Protein AF-A0A9P6QD82-F1 (afdb_monomer_lite)

pLDDT: mean 71.1, std 28.46, range [23.17, 98.81]

Foldseek 3Di:
DDDDDDDDDDDDDDDDDDDDDDDDDDDDDDDDDDDDDDDDDDDDDDDDDDDDDDDDDDDDDDDDDDDDDDPVPDDDDDDAPPVPDPPPVPVAFWQWKKKKKFFLDLWQVVFLVQAWFDPLVCVVPVVVPPPPPPVPQSDTALRNQDVVLVQVLCVQQPKDFQDWDDDNAWIKTQIPFFTKIDGRGMIMDMGTGQTPVLSSVLSVCLRNCRGRVRLFTQKMKIKIKDIPCLVSHGPPSNDPVSVVVSVVQFFPQKDKDWADDPVDIIMIMIMHFGDPGGTDPNSSVVSVVVVVVSVVVSVVVVVVVVVVVVVVVVVVVVVVVVVVPDDDDDDDDDDDDDDDDDDDDDDDDDDDDDDDDDDDDDDDDDDDDDPDDPPCLVLIFSKWKKKKKKFWQWDLVLLVLFFADPPDDWFQRSQVSSCVVLVVCLQQVQWDKGKTRDPRGWIKIKTDDRNKIKIKTFDSDNVTGIIMIMIRPDADLDDPDPPPPPPCPPDDDDDDDDDDDDDDDDDDDDDDDDDDDDPPDDDDPPPDPPRPRHHRALLSSCQSVCVSGVGQKIKMKMKIFQAGSVRDGDDPVVVVVSQVSNQPSLDDHPQWDWPDWDWDDDNGMIMIMIIIGGPDPD

InterPro domains:
  IPR016067 S-adenosylmethionine decarboxylase, core [SSF56276] (93-279)
  IPR016067 S-adenosylmethionine decarboxylase, core [SSF56276] (372-476)
  IPR018166 S-adenosylmethionine decarboxylase, conserved site [PS01336] (172-182)
  IPR048283 S-adenosylmethionine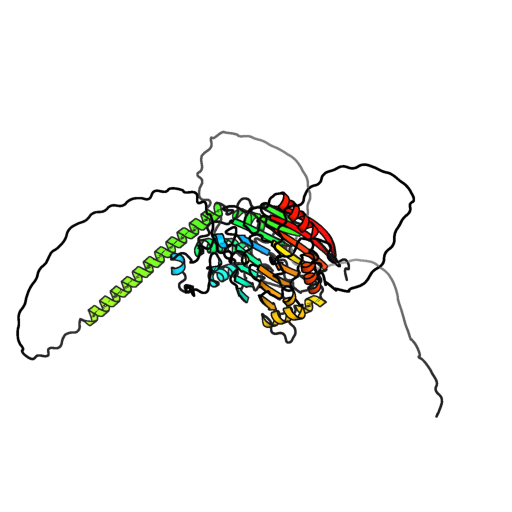 decarboxylase-like [PF01536] (92-281)
  IPR048283 S-adenosylmethionine decarboxylase-like [PF01536] (378-475)
  IPR048283 S-adenosylmethionine decarboxylase-like [PF01536] (536-613)
  IPR048283 S-adenosylmethionine decarboxylase-like [PTHR11570] (91-614)

Organism: NCBI:txid1343610

Sequence (618 aa):
MTVPISAAPPASVAASVASDLKTNHLHSVNNTTTTTTTTTTTTNAENNNINNNNNNNIAHAEPHHLPLHNNEAGFKNDAFLDTSNDSQEAGSFEGPEKLLEIWFGPAPYALQSIRTAPEAVQQSYPDSVPFEADEATDRYGLRIVPKTVWDTMLDIVKCKVLNQIQNDCMDAYLLSESSFFVYPHKLILKTCGTTTLLMALPKILEIAQKFCGLEKVWRVFYSRKTFMFPDRQLHVHRSWKDEVEFLDRHFEHGAAYTVGKVNGDHWCLYLTAPQDDCLSHITSRRNSMDLEDAKAAAAALAQAQAAAASAAEAEAIARAAHHHRQPLSIQTDRRGSVTHYDDSPVDSPSDSSTSSPSVASSSSSFSMSSTASSSASYLFPSHDQTVEILMTNLNPEAMKRFYQQPDDVPGTVGGVRVDQDTGLANLFPQAQLDSYLFTPCGYSANALQDGHYFTIHVTPEPVCSYASFETNIPVCVGKKRRTSSSSSSSSRRGSGRSTPQPQQSGNISTCEEGEMLTDDDNKKEEVEGVYGGGPETLTELISRVVEIFQPGTMSVTLFSSHMNEDGSLETERQAERRQRQMVKAMGRVKGFTRTDRILYEFEGCDLVFGHFEATNKA

Structure (mmCIF, N/CA/C/O backbone):
data_AF-A0A9P6QD82-F1
#
_entry.id   AF-A0A9P6QD82-F1
#
loop_
_atom_site.group_PDB
_atom_site.id
_atom_site.type_symbol
_atom_site.label_atom_id
_atom_site.label_alt_id
_atom_site.label_comp_id
_atom_site.label_asym_id
_atom_site.label_entity_id
_atom_site.label_seq_id
_atom_site.pdbx_PDB_ins_code
_atom_site.Cartn_x
_atom_site.Cartn_y
_atom_site.Cartn_z
_atom_site.occupancy
_atom_site.B_iso_or_equiv
_atom_site.auth_seq_id
_atom_site.auth_comp_id
_atom_site.auth_asym_id
_atom_site.auth_atom_id
_atom_site.pdbx_PDB_model_num
ATOM 1 N N . MET A 1 1 ? -59.179 -24.808 53.114 1.00 33.56 1 MET A N 1
ATOM 2 C CA . MET A 1 1 ? -58.782 -25.164 54.496 1.00 33.56 1 MET A CA 1
ATOM 3 C C . MET A 1 1 ? -57.779 -24.120 54.989 1.00 33.56 1 MET A C 1
ATOM 5 O O . MET A 1 1 ? -57.093 -23.564 54.147 1.00 33.56 1 MET A O 1
ATOM 9 N N . THR A 1 2 ? -57.755 -23.836 56.297 1.00 33.97 2 THR A N 1
ATOM 10 C CA . THR A 1 2 ? -56.621 -23.270 57.082 1.00 33.97 2 THR A CA 1
ATOM 11 C C . THR A 1 2 ? -55.667 -22.227 56.453 1.00 33.97 2 THR A C 1
ATOM 13 O O . THR A 1 2 ? -54.705 -22.585 55.788 1.00 33.97 2 THR A O 1
ATOM 16 N N . VAL A 1 3 ? -55.924 -20.949 56.777 1.00 32.00 3 VAL A N 1
ATOM 17 C CA . VAL A 1 3 ? -55.036 -19.939 57.430 1.00 32.00 3 VAL A CA 1
ATOM 18 C C . VAL A 1 3 ? -53.497 -19.959 57.166 1.00 32.00 3 VAL A C 1
ATOM 20 O O . VAL A 1 3 ? -52.868 -20.989 57.390 1.00 32.00 3 VAL A O 1
ATOM 23 N N . PRO A 1 4 ? -52.862 -18.804 56.830 1.00 57.94 4 PRO A N 1
ATOM 24 C CA . PRO A 1 4 ? -51.399 -18.623 56.687 1.00 57.94 4 PRO A CA 1
ATOM 25 C C . PRO A 1 4 ? -50.710 -18.030 57.945 1.00 57.94 4 PRO A C 1
ATOM 27 O O . PRO A 1 4 ? -51.409 -17.589 58.854 1.00 57.94 4 PRO A O 1
ATOM 30 N N . ILE A 1 5 ? -49.364 -17.908 57.961 1.00 33.31 5 ILE A N 1
ATOM 31 C CA . ILE A 1 5 ? -48.597 -16.909 58.760 1.00 33.31 5 ILE A CA 1
ATOM 32 C C . ILE A 1 5 ? -47.120 -16.777 58.295 1.00 33.31 5 ILE A C 1
ATOM 34 O O . ILE A 1 5 ? -46.641 -17.596 57.515 1.00 33.31 5 ILE A O 1
ATOM 38 N N . SER A 1 6 ? -46.429 -15.713 58.734 1.00 31.92 6 SER A N 1
ATOM 39 C CA . SER A 1 6 ? -45.061 -15.285 58.356 1.00 31.92 6 SER A CA 1
ATOM 40 C C . SER A 1 6 ? -44.029 -15.464 59.488 1.00 31.92 6 SER A C 1
ATOM 42 O O . SER A 1 6 ? -44.420 -15.411 60.653 1.00 31.92 6 SER A O 1
ATOM 44 N N . ALA A 1 7 ? -42.727 -15.575 59.163 1.00 30.59 7 ALA A N 1
ATOM 45 C CA . ALA A 1 7 ? -41.597 -15.204 60.038 1.00 30.59 7 ALA A CA 1
ATOM 46 C C . ALA A 1 7 ? -40.255 -15.087 59.267 1.00 30.59 7 ALA A C 1
ATOM 48 O O . ALA A 1 7 ? -40.121 -15.609 58.162 1.00 30.59 7 ALA A O 1
ATOM 49 N N . ALA A 1 8 ? -39.264 -14.414 59.871 1.00 32.06 8 ALA A N 1
ATOM 50 C CA . ALA A 1 8 ? -37.919 -14.143 59.329 1.00 32.06 8 ALA A CA 1
ATOM 51 C C . ALA A 1 8 ? -36.808 -14.508 60.384 1.00 32.06 8 ALA A C 1
ATOM 53 O O . ALA A 1 8 ? -37.127 -15.264 61.303 1.00 32.06 8 ALA A O 1
ATOM 54 N N . PRO A 1 9 ? -35.516 -14.104 60.270 1.00 50.91 9 PRO A N 1
ATOM 55 C CA . PRO A 1 9 ? -34.374 -14.922 60.729 1.00 50.91 9 PRO A CA 1
ATOM 56 C C . PRO A 1 9 ? -33.797 -14.598 62.132 1.00 50.91 9 PRO A C 1
ATOM 58 O O . PRO A 1 9 ? -34.142 -13.578 62.727 1.00 50.91 9 PRO A O 1
ATOM 61 N N . PRO A 1 10 ? -32.833 -15.411 62.625 1.00 47.47 10 PRO A N 1
ATOM 62 C CA . PRO A 1 10 ? -31.892 -15.064 63.698 1.00 47.47 10 PRO A CA 1
ATOM 63 C C . PRO A 1 10 ? -30.536 -14.536 63.163 1.00 47.47 10 PRO A C 1
ATOM 65 O O . PRO A 1 10 ? -30.268 -14.596 61.963 1.00 47.47 10 PRO A O 1
ATOM 68 N N . ALA A 1 11 ? -29.663 -14.038 64.051 1.00 32.44 11 ALA A N 1
ATOM 69 C CA . ALA A 1 11 ? -28.438 -13.312 63.686 1.00 32.44 11 ALA A CA 1
ATOM 70 C C . ALA A 1 11 ? -27.168 -13.725 64.467 1.00 32.44 11 ALA A C 1
ATOM 72 O O . ALA A 1 11 ? -27.248 -14.239 65.577 1.00 32.44 11 ALA A O 1
ATOM 73 N N . SER A 1 12 ? -26.013 -13.423 63.854 1.00 32.50 12 SER A N 1
ATOM 74 C CA . SER A 1 12 ? -24.713 -13.009 64.430 1.00 32.50 12 SER A CA 1
ATOM 75 C C . SER A 1 12 ? -24.200 -13.569 65.772 1.00 32.50 12 SER A C 1
ATOM 77 O O . SER A 1 12 ? -24.789 -13.340 66.826 1.00 32.50 12 SER A O 1
ATOM 79 N N . VAL A 1 13 ? -22.942 -14.026 65.760 1.00 32.25 13 VAL A N 1
ATOM 80 C CA . VAL A 1 13 ? -21.993 -13.868 66.882 1.00 32.25 13 VAL A CA 1
ATOM 81 C C . VAL A 1 13 ? -20.676 -13.320 66.319 1.00 32.25 13 VAL A C 1
ATOM 83 O O . VAL A 1 13 ? -20.289 -13.679 65.209 1.00 32.25 13 VAL A O 1
ATOM 86 N N . ALA A 1 14 ? -19.994 -12.452 67.068 1.00 30.98 14 ALA A N 1
ATOM 87 C CA . ALA A 1 14 ? -18.687 -11.896 66.720 1.00 30.98 14 ALA A CA 1
ATOM 88 C C . ALA A 1 14 ? -17.750 -11.920 67.937 1.00 30.98 14 ALA A C 1
ATOM 90 O O . ALA A 1 14 ? -18.213 -11.845 69.075 1.00 30.98 14 ALA A O 1
ATOM 91 N N . ALA A 1 15 ? -16.439 -11.979 67.698 1.00 29.50 15 ALA A N 1
ATOM 92 C CA . ALA A 1 15 ? -15.416 -11.752 68.714 1.00 29.50 15 ALA A CA 1
ATOM 93 C C . ALA A 1 15 ? -14.163 -11.143 68.069 1.00 29.50 15 ALA A C 1
ATOM 95 O O . ALA A 1 15 ? -13.711 -11.599 67.021 1.00 29.50 15 ALA A O 1
ATOM 96 N N . SER A 1 16 ? -13.603 -10.120 68.710 1.00 30.06 16 SER A N 1
ATOM 97 C CA . SER A 1 16 ? -12.406 -9.398 68.275 1.00 30.06 16 SER A CA 1
ATOM 98 C C . SER A 1 16 ? -11.422 -9.270 69.430 1.00 30.06 16 SER A C 1
ATOM 100 O O . SER A 1 16 ? -11.849 -8.970 70.545 1.00 30.06 16 SER A O 1
ATOM 102 N N . VAL A 1 17 ? -10.121 -9.356 69.156 1.00 30.59 17 VAL A N 1
ATOM 103 C CA . VAL A 1 17 ? -9.085 -8.763 70.013 1.00 30.59 17 VAL A CA 1
ATOM 104 C C . VAL A 1 17 ? -8.034 -8.117 69.114 1.00 30.59 17 VAL A C 1
ATOM 106 O O . VAL A 1 17 ? -7.640 -8.700 68.108 1.00 30.59 17 VAL A O 1
ATOM 109 N N . ALA A 1 18 ? -7.587 -6.922 69.489 1.00 31.19 18 ALA A N 1
ATOM 110 C CA . ALA A 1 18 ? -6.432 -6.242 68.917 1.00 31.19 18 ALA A CA 1
ATOM 111 C C . ALA A 1 18 ? -5.469 -5.867 70.053 1.00 31.19 18 ALA A C 1
ATOM 113 O O . ALA A 1 18 ? -5.908 -5.632 71.181 1.00 31.19 18 ALA A O 1
ATOM 114 N N . SER A 1 19 ? -4.172 -5.795 69.764 1.00 30.47 19 SER A N 1
ATOM 115 C CA . SER A 1 19 ? -3.160 -5.268 70.685 1.00 30.47 19 SER A CA 1
ATOM 116 C C . SER A 1 19 ? -1.952 -4.745 69.913 1.00 30.47 19 SER A C 1
ATOM 118 O O . SER A 1 19 ? -1.641 -5.245 68.834 1.00 30.47 19 SER A O 1
ATOM 120 N N . ASP A 1 20 ? -1.288 -3.744 70.478 1.00 30.39 20 ASP A N 1
ATOM 121 C CA . ASP A 1 20 ? -0.541 -2.730 69.736 1.00 30.39 20 ASP A CA 1
ATOM 122 C C . ASP A 1 20 ? 0.950 -2.643 70.134 1.00 30.39 20 ASP A C 1
ATOM 124 O O . ASP A 1 20 ? 1.322 -3.023 71.242 1.00 30.39 20 ASP A O 1
ATOM 128 N N . LEU A 1 21 ? 1.741 -1.985 69.274 1.00 28.22 21 LEU A N 1
ATOM 129 C CA . LEU A 1 21 ? 2.961 -1.208 69.588 1.00 28.22 21 LEU A CA 1
ATOM 130 C C . LEU A 1 21 ? 4.299 -1.862 70.068 1.00 28.22 21 LEU A C 1
ATOM 132 O O . LEU A 1 21 ? 4.386 -2.564 71.067 1.00 28.22 21 LEU A O 1
ATOM 136 N N . LYS A 1 22 ? 5.382 -1.311 69.470 1.00 28.39 22 LYS A N 1
ATOM 137 C CA . LYS A 1 22 ? 6.638 -0.783 70.091 1.00 28.39 22 LYS A CA 1
ATOM 138 C C . LYS A 1 22 ? 7.964 -1.592 70.195 1.00 28.39 22 LYS A C 1
ATOM 140 O O . LYS A 1 22 ? 8.290 -2.181 71.213 1.00 28.39 22 LYS A O 1
ATOM 145 N N . THR A 1 23 ? 8.831 -1.312 69.205 1.00 28.25 23 THR A N 1
ATOM 146 C CA . THR A 1 23 ? 10.183 -0.677 69.312 1.00 28.25 23 THR A CA 1
ATOM 147 C C . THR A 1 23 ? 11.400 -1.325 70.018 1.00 28.25 23 THR A C 1
ATOM 149 O O . THR A 1 23 ? 11.414 -1.477 71.233 1.00 28.25 23 THR A O 1
ATOM 152 N N . ASN A 1 24 ? 12.506 -1.326 69.247 1.00 27.14 24 ASN A N 1
ATOM 153 C CA . ASN A 1 24 ? 13.905 -0.954 69.581 1.00 27.14 24 ASN A CA 1
ATOM 154 C C . ASN A 1 24 ? 14.939 -1.977 70.120 1.00 27.14 24 ASN A C 1
ATOM 156 O O . ASN A 1 24 ? 14.710 -2.660 71.107 1.00 27.14 24 ASN A O 1
ATOM 160 N N . HIS A 1 25 ? 16.160 -1.834 69.558 1.00 28.34 25 HIS A N 1
ATOM 161 C CA . HIS A 1 25 ? 17.499 -2.143 70.119 1.00 28.34 25 HIS A CA 1
ATOM 162 C C . HIS A 1 25 ? 17.896 -3.625 70.348 1.00 28.34 25 HIS A C 1
ATOM 164 O O . HIS A 1 25 ? 17.043 -4.464 70.589 1.00 28.34 25 HIS A O 1
ATOM 170 N N . LEU A 1 26 ? 19.183 -4.029 70.338 1.00 24.94 26 LEU A N 1
ATOM 171 C CA . LEU A 1 26 ? 20.446 -3.515 69.739 1.00 24.94 26 LEU A CA 1
ATOM 172 C C . LEU A 1 26 ? 21.540 -4.614 69.910 1.00 24.94 26 LEU A C 1
ATOM 174 O O . LEU A 1 26 ? 21.453 -5.367 70.872 1.00 24.94 26 LEU A O 1
ATOM 178 N N . HIS A 1 27 ? 22.606 -4.616 69.084 1.00 28.39 27 HIS A N 1
ATOM 179 C CA . HIS A 1 27 ? 23.893 -5.343 69.287 1.00 28.39 27 HIS A CA 1
ATOM 180 C C . HIS A 1 27 ? 23.855 -6.901 69.149 1.00 28.39 27 HIS A C 1
ATOM 182 O O . HIS A 1 27 ? 22.898 -7.532 69.564 1.00 28.39 27 HIS A O 1
ATOM 188 N N . SER A 1 28 ? 24.753 -7.579 68.398 1.00 25.89 28 SER A N 1
ATOM 189 C CA . SER A 1 28 ? 26.232 -7.799 68.513 1.00 25.89 28 SER A CA 1
ATOM 190 C C . SER A 1 28 ? 26.505 -9.218 69.095 1.00 25.89 28 SER A C 1
ATOM 192 O O . SER A 1 28 ? 25.750 -9.633 69.963 1.00 25.89 28 SER A O 1
ATOM 194 N N . VAL A 1 29 ? 27.498 -10.046 68.709 1.00 30.14 29 VAL A N 1
ATOM 195 C CA . VAL A 1 29 ? 28.689 -9.879 67.839 1.00 30.14 29 VAL A CA 1
ATOM 196 C C . VAL A 1 29 ? 29.232 -11.253 67.348 1.00 30.14 29 VAL A C 1
ATOM 198 O O . VAL A 1 29 ? 29.107 -12.213 68.099 1.00 30.14 29 VAL A O 1
ATOM 201 N N . ASN A 1 30 ? 29.928 -11.309 66.189 1.00 30.33 30 ASN A N 1
ATOM 202 C CA . ASN A 1 30 ? 30.887 -12.362 65.726 1.00 30.33 30 ASN A CA 1
ATOM 203 C C . ASN A 1 30 ? 30.375 -13.830 65.560 1.00 30.33 30 ASN A C 1
ATOM 205 O O . ASN A 1 30 ? 29.476 -14.261 66.263 1.00 30.33 30 ASN A O 1
ATOM 209 N N . ASN A 1 31 ? 30.909 -14.722 64.704 1.00 31.42 31 ASN A N 1
ATOM 210 C CA . ASN A 1 31 ? 31.941 -14.731 63.634 1.00 31.42 31 ASN A CA 1
ATOM 211 C C . ASN A 1 31 ? 31.787 -16.077 62.835 1.00 31.42 31 ASN A C 1
ATOM 213 O O . ASN A 1 31 ? 30.953 -16.885 63.231 1.00 31.42 31 ASN A O 1
ATOM 217 N N . THR A 1 32 ? 32.481 -16.460 61.744 1.00 28.59 32 THR A N 1
ATOM 218 C CA . THR A 1 32 ? 33.666 -15.965 60.989 1.00 28.59 32 THR A CA 1
ATOM 219 C C . THR A 1 32 ? 33.660 -16.536 59.543 1.00 28.59 32 THR A C 1
ATOM 221 O O . THR A 1 32 ? 32.964 -17.513 59.302 1.00 28.59 32 THR A O 1
ATOM 224 N N . THR A 1 33 ? 34.528 -16.017 58.655 1.00 29.61 33 THR A N 1
ATOM 225 C CA . THR A 1 33 ? 35.312 -16.746 57.609 1.00 29.61 33 THR A CA 1
ATOM 226 C C . THR A 1 33 ? 34.599 -17.702 56.623 1.00 29.61 33 THR A C 1
ATOM 228 O O . THR A 1 33 ? 34.226 -18.801 57.018 1.00 29.61 33 THR A O 1
ATOM 231 N N . THR A 1 34 ? 34.514 -17.481 55.299 1.00 29.31 34 THR A N 1
ATOM 232 C CA . THR A 1 34 ? 34.646 -16.285 54.412 1.00 29.31 34 THR A CA 1
ATOM 233 C C . THR A 1 34 ? 33.722 -16.572 53.187 1.00 29.31 34 THR A C 1
ATOM 235 O O . THR A 1 34 ? 32.590 -16.947 53.461 1.00 29.31 34 THR A O 1
ATOM 238 N N . THR A 1 35 ? 33.964 -16.548 51.857 1.00 27.00 35 THR A N 1
ATOM 239 C CA . THR A 1 35 ? 34.884 -16.003 50.801 1.00 27.00 35 THR A CA 1
ATOM 240 C C . THR A 1 35 ? 34.135 -16.266 49.470 1.00 27.00 35 THR A C 1
ATOM 242 O O . THR A 1 35 ? 33.493 -17.307 49.375 1.00 27.00 35 THR A O 1
ATOM 245 N N . THR A 1 36 ? 34.228 -15.529 48.356 1.00 25.45 36 THR A N 1
ATOM 246 C CA . THR A 1 36 ? 34.568 -14.122 48.045 1.00 25.45 36 THR A CA 1
ATOM 247 C C . THR A 1 36 ? 34.165 -13.931 46.564 1.00 25.45 36 THR A C 1
ATOM 249 O O . THR A 1 36 ? 34.544 -14.754 45.739 1.00 25.45 36 THR A O 1
ATOM 252 N N . THR A 1 37 ? 33.159 -13.122 46.206 1.00 25.41 37 THR A N 1
ATOM 253 C CA . THR A 1 37 ? 33.135 -11.647 46.000 1.00 25.41 37 THR A CA 1
ATOM 254 C C . THR A 1 37 ? 34.066 -11.122 44.887 1.00 25.41 37 THR A C 1
ATOM 256 O O . THR A 1 37 ? 35.224 -11.513 44.852 1.00 25.41 37 THR A O 1
ATOM 259 N N . THR A 1 38 ? 33.671 -10.187 44.004 1.00 24.97 38 THR A N 1
ATOM 260 C CA . THR A 1 38 ? 32.343 -9.577 43.711 1.00 24.97 38 THR A CA 1
ATOM 261 C C . THR A 1 38 ? 32.415 -8.683 42.449 1.00 24.97 38 THR A C 1
ATOM 263 O O . THR A 1 38 ? 33.496 -8.310 42.004 1.00 24.97 38 THR A O 1
ATOM 266 N N . THR A 1 39 ? 31.256 -8.332 41.889 1.00 23.17 39 THR A N 1
ATOM 267 C CA . THR A 1 39 ? 31.013 -7.410 40.759 1.00 23.17 39 THR A CA 1
ATOM 268 C C . THR A 1 39 ? 31.022 -5.906 41.165 1.00 23.17 39 THR A C 1
ATOM 270 O O . THR A 1 39 ? 31.245 -5.565 42.324 1.00 23.17 39 THR A O 1
ATOM 273 N N . THR A 1 40 ? 30.655 -5.027 40.215 1.00 24.47 40 THR A N 1
ATOM 274 C CA . THR A 1 40 ? 29.918 -3.732 40.356 1.00 24.47 40 THR A CA 1
ATOM 275 C C . THR A 1 40 ? 30.592 -2.413 40.829 1.00 24.47 40 THR A C 1
ATOM 277 O O . THR A 1 40 ? 30.724 -2.163 42.019 1.00 24.47 40 THR A O 1
ATOM 280 N N . THR A 1 41 ? 30.837 -1.524 39.844 1.00 23.52 41 THR A N 1
ATOM 281 C CA . THR A 1 41 ? 30.222 -0.171 39.620 1.00 23.52 41 THR A CA 1
ATOM 282 C C . THR A 1 41 ? 30.457 1.063 40.539 1.00 23.52 41 THR A C 1
ATOM 284 O O . THR A 1 41 ? 30.212 1.016 41.739 1.00 23.52 41 THR A O 1
ATOM 287 N N . THR A 1 42 ? 30.644 2.240 39.887 1.00 25.38 42 THR A N 1
ATOM 288 C CA . THR A 1 42 ? 30.386 3.654 40.343 1.00 25.38 42 THR A CA 1
ATOM 289 C C . THR A 1 42 ? 31.294 4.242 41.457 1.00 25.38 42 THR A C 1
ATOM 291 O O . THR A 1 42 ? 31.811 3.490 42.266 1.00 25.38 42 THR A O 1
ATOM 294 N N . THR A 1 43 ? 31.598 5.554 41.569 1.00 26.50 43 THR A N 1
ATOM 295 C CA . THR A 1 43 ? 30.922 6.831 41.181 1.00 26.50 43 THR A CA 1
ATOM 296 C C . THR A 1 43 ? 31.879 7.971 40.716 1.00 26.50 43 THR A C 1
ATOM 298 O O . THR A 1 43 ? 33.095 7.852 40.805 1.00 26.50 43 THR A O 1
ATOM 301 N N . ASN A 1 44 ? 31.305 9.111 40.290 1.00 26.11 44 ASN A N 1
ATOM 302 C CA . ASN A 1 44 ? 31.938 10.402 39.923 1.00 26.11 44 ASN A CA 1
ATOM 303 C C . ASN A 1 44 ? 32.793 11.080 41.025 1.00 26.11 44 ASN A C 1
ATOM 305 O O . ASN A 1 44 ? 32.459 10.941 42.200 1.00 26.11 44 ASN A O 1
ATOM 309 N N . ALA A 1 45 ? 33.736 11.960 40.629 1.00 26.03 45 ALA A N 1
ATOM 310 C CA . ALA A 1 45 ? 33.892 13.352 41.126 1.00 26.03 45 ALA A CA 1
ATOM 311 C C . ALA A 1 45 ? 35.012 14.130 40.377 1.00 26.03 45 ALA A C 1
ATOM 313 O O . ALA A 1 45 ? 35.925 13.527 39.818 1.00 26.03 45 ALA A O 1
ATOM 314 N N . GLU A 1 46 ? 34.957 15.468 40.384 1.00 27.45 46 GLU A N 1
ATOM 315 C CA . GLU A 1 46 ? 35.909 16.378 39.714 1.00 27.45 46 GLU A CA 1
ATOM 316 C C . GLU A 1 46 ? 36.917 17.006 40.700 1.00 27.45 46 GLU A C 1
ATOM 318 O O . GLU A 1 46 ? 36.505 17.412 41.788 1.00 27.45 46 GLU A O 1
ATOM 323 N N . ASN A 1 47 ? 38.184 17.218 40.296 1.00 27.91 47 ASN A N 1
ATOM 324 C CA . ASN A 1 47 ? 38.811 18.556 40.140 1.00 27.91 47 ASN A CA 1
ATOM 325 C C . ASN A 1 47 ? 40.351 18.526 39.957 1.00 27.91 47 ASN A C 1
ATOM 327 O O . ASN A 1 47 ? 41.044 17.714 40.556 1.00 27.91 47 ASN A O 1
ATOM 331 N N . ASN A 1 48 ? 40.840 19.484 39.153 1.00 26.19 48 ASN A N 1
ATOM 332 C CA . ASN A 1 48 ? 42.081 20.290 39.243 1.00 26.19 48 ASN A CA 1
ATOM 333 C C . ASN A 1 48 ? 43.159 19.894 40.296 1.00 26.19 48 ASN A C 1
ATOM 335 O O . ASN A 1 48 ? 42.845 19.677 41.461 1.00 26.19 48 ASN A O 1
ATOM 339 N N . ASN A 1 49 ? 44.475 19.984 40.029 1.00 27.44 49 ASN A N 1
ATOM 340 C CA . ASN A 1 49 ? 45.158 21.166 39.465 1.00 27.44 49 ASN A CA 1
ATOM 341 C C . ASN A 1 49 ? 46.676 20.915 39.197 1.00 27.44 49 ASN A C 1
ATOM 343 O O . ASN A 1 49 ? 47.253 20.139 39.946 1.00 27.44 49 ASN A O 1
ATOM 347 N N . ILE A 1 50 ? 47.312 21.677 38.275 1.00 28.81 50 ILE A N 1
ATOM 348 C CA . ILE A 1 50 ? 48.706 22.245 38.345 1.00 28.81 50 ILE A CA 1
ATOM 349 C C . ILE A 1 50 ? 49.914 21.265 38.560 1.00 28.81 50 ILE A C 1
ATOM 351 O O . ILE A 1 50 ? 49.915 20.461 39.478 1.00 28.81 50 ILE A O 1
ATOM 355 N N . ASN A 1 51 ? 51.054 21.289 37.836 1.00 26.98 51 ASN A N 1
ATOM 356 C CA . ASN A 1 51 ? 51.745 22.345 37.063 1.00 26.98 51 ASN A CA 1
ATOM 357 C C . ASN A 1 51 ? 52.838 21.774 36.108 1.00 26.98 51 ASN A C 1
ATOM 359 O O . ASN A 1 51 ? 53.404 20.748 36.457 1.00 26.98 51 ASN A O 1
ATOM 363 N N . ASN A 1 52 ? 53.234 22.534 35.063 1.00 26.97 52 ASN A N 1
ATOM 364 C CA . ASN A 1 52 ? 54.593 22.686 34.453 1.00 26.97 52 ASN A CA 1
ATOM 365 C C . ASN A 1 52 ? 55.467 21.445 34.063 1.00 26.97 52 ASN A C 1
ATOM 367 O O . ASN A 1 52 ? 55.474 20.427 34.732 1.00 26.97 52 ASN A O 1
ATOM 371 N N . ASN A 1 53 ? 56.340 21.463 33.038 1.00 26.64 53 ASN A N 1
ATOM 372 C CA . ASN A 1 53 ? 56.911 22.549 32.216 1.00 26.64 53 ASN A CA 1
ATOM 373 C C . ASN A 1 53 ? 57.469 22.003 30.867 1.00 26.64 53 ASN A C 1
ATOM 375 O O . ASN A 1 53 ? 57.915 20.864 30.835 1.00 26.64 53 ASN A O 1
ATOM 379 N N . ASN A 1 54 ? 57.511 22.853 29.826 1.00 29.25 54 ASN A N 1
ATOM 380 C CA . ASN A 1 54 ? 58.528 23.058 28.754 1.00 29.25 54 ASN A CA 1
ATOM 381 C C . ASN A 1 54 ? 59.503 21.905 28.339 1.00 29.25 54 ASN A C 1
ATOM 383 O O . ASN A 1 54 ? 60.081 21.238 29.185 1.00 29.25 54 ASN A O 1
ATOM 387 N N . ASN A 1 55 ? 59.905 21.722 27.065 1.00 29.52 55 ASN A N 1
ATOM 388 C CA . ASN A 1 55 ? 60.093 22.732 26.005 1.00 29.52 55 ASN A CA 1
ATOM 389 C C . ASN A 1 55 ? 60.219 22.137 24.570 1.00 29.52 55 ASN A C 1
ATOM 391 O O . ASN A 1 55 ? 60.762 21.052 24.403 1.00 29.52 55 ASN A O 1
ATOM 395 N N . ASN A 1 56 ? 59.813 22.923 23.562 1.00 29.52 56 ASN A N 1
ATOM 396 C CA . ASN A 1 56 ? 60.255 23.009 22.149 1.00 29.52 56 ASN A CA 1
ATOM 397 C C . ASN A 1 56 ? 60.953 21.827 21.425 1.00 29.52 56 ASN A C 1
ATOM 399 O O . ASN A 1 56 ? 62.094 21.497 21.743 1.00 29.52 56 ASN A O 1
ATOM 403 N N . ASN A 1 57 ? 60.438 21.470 20.234 1.00 28.14 57 ASN A N 1
ATOM 404 C CA . ASN A 1 57 ? 61.101 21.886 18.978 1.00 28.14 57 ASN A CA 1
ATOM 405 C C . ASN A 1 57 ? 60.166 21.850 17.745 1.00 28.14 57 ASN A C 1
ATOM 407 O O . ASN A 1 57 ? 59.245 21.042 17.696 1.00 28.14 57 ASN A O 1
ATOM 411 N N . ILE A 1 58 ? 60.427 22.701 16.742 1.00 31.30 58 ILE A N 1
ATOM 412 C CA . ILE A 1 58 ? 59.737 22.725 15.433 1.00 31.30 58 ILE A CA 1
ATOM 413 C C . ILE A 1 58 ? 60.792 22.693 14.319 1.00 31.30 58 ILE A C 1
ATOM 415 O O . ILE A 1 58 ? 61.774 23.429 14.383 1.00 31.30 58 ILE A O 1
ATOM 419 N N . ALA A 1 59 ? 60.567 21.884 13.280 1.00 28.80 59 ALA A N 1
ATOM 420 C CA . ALA A 1 59 ? 61.321 21.908 12.026 1.00 28.80 59 ALA A CA 1
ATOM 421 C C . ALA A 1 59 ? 60.393 21.555 10.846 1.00 28.80 59 ALA A C 1
ATOM 423 O O . ALA A 1 59 ? 59.487 20.739 11.000 1.00 28.80 59 ALA A O 1
ATOM 424 N N . HIS A 1 60 ? 60.603 22.182 9.686 1.00 32.53 60 HIS A N 1
ATOM 425 C CA . HIS A 1 60 ? 59.761 22.014 8.493 1.00 32.53 60 HIS A CA 1
ATOM 426 C C . HIS A 1 60 ? 60.169 20.809 7.629 1.00 32.53 60 HIS A C 1
ATOM 428 O O . HIS A 1 60 ? 61.358 20.544 7.456 1.00 32.53 60 HIS A O 1
ATOM 434 N N . ALA A 1 61 ? 59.179 20.182 6.986 1.00 26.42 61 ALA A N 1
ATOM 435 C CA . ALA A 1 61 ? 59.333 19.381 5.771 1.00 26.42 61 ALA A CA 1
ATOM 436 C C . ALA A 1 61 ? 58.060 19.496 4.901 1.00 26.42 61 ALA A C 1
ATOM 438 O O . ALA A 1 61 ? 56.967 19.687 5.432 1.00 26.42 61 ALA A O 1
ATOM 439 N N . GLU A 1 62 ? 58.226 19.415 3.580 1.00 28.84 62 GLU A N 1
ATOM 440 C CA . GLU A 1 62 ? 57.172 19.543 2.554 1.00 28.84 62 GLU A CA 1
ATOM 441 C C . GLU A 1 62 ? 56.325 18.253 2.394 1.00 28.84 62 GLU A C 1
ATOM 443 O O . GLU A 1 62 ? 56.740 17.181 2.850 1.00 28.84 62 GLU A O 1
ATOM 448 N N . PRO A 1 63 ? 55.130 18.314 1.766 1.00 30.55 63 PRO A N 1
ATOM 449 C CA . PRO A 1 63 ? 54.184 17.201 1.756 1.00 30.55 63 PRO A CA 1
ATOM 450 C C . PRO A 1 63 ? 54.548 16.104 0.744 1.00 30.55 63 PRO A C 1
ATOM 452 O O . PRO A 1 63 ? 54.645 16.337 -0.460 1.00 30.55 63 PRO A O 1
ATOM 455 N N . HIS A 1 64 ? 54.647 14.862 1.220 1.00 27.31 64 HIS A N 1
ATOM 456 C CA . HIS A 1 64 ? 54.735 13.693 0.347 1.00 27.31 64 HIS A CA 1
ATOM 457 C C . HIS A 1 64 ? 53.346 13.229 -0.105 1.00 27.31 64 HIS A C 1
ATOM 459 O O . HIS A 1 64 ? 52.502 12.869 0.715 1.00 27.31 64 HIS A O 1
ATOM 465 N N . HIS A 1 65 ? 53.139 13.162 -1.424 1.00 33.50 65 HIS A N 1
ATOM 466 C CA . HIS A 1 65 ? 52.018 12.431 -2.014 1.00 33.50 65 HIS A CA 1
ATOM 467 C C . HIS A 1 65 ? 52.050 10.960 -1.571 1.00 33.50 65 HIS A C 1
ATOM 469 O O . HIS A 1 65 ? 53.032 10.258 -1.814 1.00 33.50 65 HIS A O 1
ATOM 475 N N . LEU A 1 66 ? 50.943 10.482 -1.001 1.00 27.27 66 LEU A N 1
ATOM 476 C CA . LEU A 1 66 ? 50.641 9.057 -0.866 1.00 27.27 66 LEU A CA 1
ATOM 477 C C . LEU A 1 66 ? 49.483 8.709 -1.817 1.00 27.27 66 LEU A C 1
ATOM 479 O O . LEU A 1 66 ? 48.556 9.512 -1.955 1.00 27.27 66 LEU A O 1
ATOM 483 N N . PRO A 1 67 ? 49.536 7.563 -2.519 1.00 25.69 67 PRO A N 1
ATOM 484 C CA . PRO A 1 67 ? 48.530 7.211 -3.511 1.00 25.69 67 PRO A CA 1
ATOM 485 C C . PRO A 1 67 ? 47.217 6.774 -2.854 1.00 25.69 67 PRO A C 1
ATOM 487 O O . PRO A 1 67 ? 47.216 6.091 -1.831 1.00 25.69 67 PRO A O 1
ATOM 490 N N . LEU A 1 68 ? 46.098 7.098 -3.504 1.00 28.62 68 LEU A N 1
ATOM 491 C CA . LEU A 1 68 ? 44.817 6.444 -3.244 1.00 28.62 68 LEU A CA 1
ATOM 492 C C . LEU A 1 68 ? 44.967 4.943 -3.532 1.00 28.62 68 LEU A C 1
ATOM 494 O O . LEU A 1 68 ? 45.274 4.551 -4.659 1.00 28.62 68 LEU A O 1
ATOM 498 N N . HIS A 1 69 ? 44.762 4.115 -2.511 1.00 26.38 69 HIS A N 1
ATOM 499 C CA . HIS A 1 69 ? 44.765 2.660 -2.623 1.00 26.38 69 HIS A CA 1
ATOM 500 C C . HIS A 1 69 ? 43.436 2.111 -2.102 1.00 26.38 69 HIS A C 1
ATOM 502 O O . HIS A 1 69 ? 43.101 2.292 -0.936 1.00 26.38 69 HIS A O 1
ATOM 508 N N . ASN A 1 70 ? 42.697 1.485 -3.017 1.00 29.53 70 ASN A N 1
ATOM 509 C CA . ASN A 1 70 ? 41.571 0.568 -2.847 1.00 29.53 70 ASN A CA 1
ATOM 510 C C . ASN A 1 70 ? 40.679 0.758 -1.601 1.00 29.53 70 ASN A C 1
ATOM 512 O O . ASN A 1 70 ? 40.887 0.124 -0.567 1.00 29.53 70 ASN A O 1
ATOM 516 N N . ASN A 1 71 ? 39.561 1.476 -1.769 1.00 29.12 71 ASN A N 1
ATOM 517 C CA . ASN A 1 71 ? 38.387 1.360 -0.890 1.00 29.12 71 ASN A CA 1
ATOM 518 C C . ASN A 1 71 ? 37.628 0.028 -1.133 1.00 29.12 71 ASN A C 1
ATOM 520 O O . ASN A 1 71 ? 36.417 0.015 -1.337 1.00 29.12 71 ASN A O 1
ATOM 524 N N . GLU A 1 72 ? 38.321 -1.115 -1.096 1.00 32.28 72 GLU A N 1
ATOM 525 C CA . GLU A 1 72 ? 37.729 -2.466 -1.183 1.00 32.28 72 GLU A CA 1
ATOM 526 C C . GLU A 1 72 ? 37.181 -2.946 0.180 1.00 32.28 72 GLU A C 1
ATOM 528 O O . GLU A 1 72 ? 37.380 -4.083 0.614 1.00 32.28 72 GLU A O 1
ATOM 533 N N . ALA A 1 73 ? 36.486 -2.051 0.885 1.00 30.55 73 ALA A N 1
ATOM 534 C CA . ALA A 1 73 ? 35.895 -2.295 2.196 1.00 30.55 73 ALA A CA 1
ATOM 535 C C . ALA A 1 73 ? 34.475 -1.710 2.239 1.00 30.55 73 ALA A C 1
ATOM 537 O O . ALA A 1 73 ? 34.293 -0.508 2.413 1.00 30.55 73 ALA A O 1
ATOM 538 N N . GLY A 1 74 ? 33.466 -2.567 2.061 1.00 30.00 74 GLY A N 1
ATOM 539 C CA . GLY A 1 74 ? 32.055 -2.159 2.102 1.00 30.00 74 GLY A CA 1
ATOM 540 C C . GLY A 1 74 ? 31.062 -3.280 1.786 1.00 30.00 74 GLY A C 1
ATOM 541 O O . GLY A 1 74 ? 30.029 -3.369 2.437 1.00 30.00 74 GLY A O 1
ATOM 542 N N . PHE A 1 75 ? 31.403 -4.182 0.859 1.00 35.00 75 PHE A N 1
ATOM 543 C CA . PHE A 1 75 ? 30.596 -5.367 0.535 1.00 35.00 75 PHE A CA 1
ATOM 544 C C . PHE A 1 75 ? 31.426 -6.651 0.614 1.00 35.00 75 PHE A C 1
ATOM 546 O O . PHE A 1 75 ? 31.808 -7.244 -0.390 1.00 35.00 75 PHE A O 1
ATOM 553 N N . LYS A 1 76 ? 31.682 -7.091 1.848 1.00 30.59 76 LYS A N 1
ATOM 554 C CA . LYS A 1 76 ? 31.852 -8.515 2.147 1.00 30.59 76 LYS A CA 1
ATOM 555 C C . LYS A 1 76 ? 30.628 -8.951 2.939 1.00 30.59 76 LYS A C 1
ATOM 557 O O . LYS A 1 76 ? 30.282 -8.305 3.927 1.00 30.59 76 LYS A O 1
ATOM 562 N N . ASN A 1 77 ? 29.970 -9.999 2.461 1.00 45.19 77 ASN A N 1
ATOM 563 C CA . ASN A 1 77 ? 28.823 -10.598 3.130 1.00 45.19 77 ASN A CA 1
ATOM 564 C C . ASN A 1 77 ? 29.271 -11.322 4.423 1.00 45.19 77 ASN A C 1
ATOM 566 O O . ASN A 1 77 ? 30.441 -11.281 4.806 1.00 45.19 77 ASN A O 1
ATOM 570 N N . ASP A 1 78 ? 28.325 -11.994 5.079 1.00 36.53 78 ASP A N 1
ATOM 571 C CA . ASP A 1 78 ? 28.570 -13.023 6.105 1.00 36.53 78 ASP A CA 1
ATOM 572 C C . ASP A 1 78 ? 28.972 -12.544 7.520 1.00 36.53 78 ASP A C 1
ATOM 574 O O . ASP A 1 78 ? 29.425 -13.350 8.330 1.00 36.53 78 ASP A O 1
ATOM 578 N N . ALA A 1 79 ? 28.762 -11.263 7.871 1.00 34.03 79 ALA A N 1
ATOM 579 C CA . ALA A 1 79 ? 29.104 -10.740 9.212 1.00 34.03 79 ALA A CA 1
ATOM 5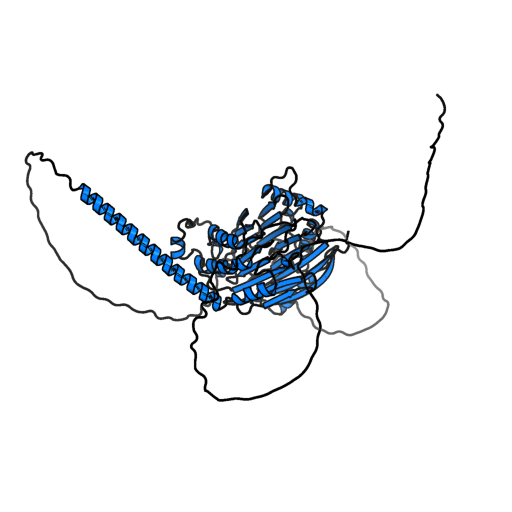80 C C . ALA A 1 79 ? 28.081 -9.795 9.896 1.00 34.03 79 ALA A C 1
ATOM 582 O O . ALA A 1 79 ? 28.371 -9.290 10.979 1.00 34.03 79 ALA A O 1
ATOM 583 N N . PHE A 1 80 ? 26.899 -9.540 9.314 1.00 36.84 80 PHE A N 1
ATOM 584 C CA . PHE A 1 80 ? 25.870 -8.672 9.939 1.00 36.84 80 PHE A CA 1
ATOM 585 C C . PHE A 1 80 ? 24.424 -9.199 9.834 1.00 36.84 80 PHE A C 1
ATOM 587 O O . PHE A 1 80 ? 23.475 -8.499 10.177 1.00 36.84 80 PHE A O 1
ATOM 594 N N . LEU A 1 81 ? 24.242 -10.446 9.386 1.00 38.47 81 LEU A N 1
ATOM 595 C CA . LEU A 1 81 ? 22.942 -11.122 9.335 1.00 38.47 81 LEU A CA 1
ATOM 596 C C . LEU A 1 81 ? 22.687 -11.928 10.618 1.00 38.47 81 LEU A C 1
ATOM 598 O O . LEU A 1 81 ? 22.545 -13.150 10.572 1.00 38.47 81 LEU A O 1
ATOM 602 N N . ASP A 1 82 ? 22.584 -11.238 11.759 1.00 35.44 82 ASP A N 1
ATOM 603 C CA . ASP A 1 82 ? 21.910 -11.820 12.928 1.00 35.44 82 ASP A CA 1
ATOM 604 C C . ASP A 1 82 ? 20.404 -11.881 12.642 1.00 35.44 82 ASP A C 1
ATOM 606 O O . ASP A 1 82 ? 19.625 -10.973 12.931 1.00 35.44 82 ASP A O 1
ATOM 610 N N . THR A 1 83 ? 20.029 -12.956 11.957 1.00 41.16 83 THR A N 1
ATOM 611 C CA . THR A 1 83 ? 18.654 -13.306 11.585 1.00 41.16 83 THR A CA 1
ATOM 612 C C . THR A 1 83 ? 18.005 -14.220 12.627 1.00 41.16 83 THR A C 1
ATOM 614 O O . THR A 1 83 ? 16.849 -14.617 12.465 1.00 41.16 83 THR A O 1
ATOM 617 N N . SER A 1 84 ? 18.741 -14.534 13.698 1.00 34.16 84 SER A N 1
ATOM 618 C CA . SER A 1 84 ? 18.468 -15.553 14.709 1.00 34.16 84 SER A CA 1
ATOM 619 C C . SER A 1 84 ? 17.795 -14.991 15.963 1.00 34.16 84 SER A C 1
ATOM 621 O O . SER A 1 84 ? 18.230 -15.259 17.079 1.00 34.16 84 SER A O 1
ATOM 623 N N . ASN A 1 85 ? 16.697 -14.246 15.793 1.00 38.38 85 ASN A N 1
ATOM 624 C CA . ASN A 1 85 ? 15.843 -13.882 16.927 1.00 38.38 85 ASN A CA 1
ATOM 625 C C . ASN A 1 85 ? 14.346 -13.805 16.572 1.00 38.38 85 ASN A C 1
ATOM 627 O O . ASN A 1 85 ? 13.651 -12.855 16.921 1.00 38.38 85 ASN A O 1
ATOM 631 N N . ASP A 1 86 ? 13.832 -14.847 15.908 1.00 40.81 86 ASP A N 1
ATOM 632 C CA . ASP A 1 86 ? 12.386 -15.056 15.698 1.00 40.81 86 ASP A CA 1
ATOM 633 C C . ASP A 1 86 ? 11.677 -15.583 16.966 1.00 40.81 86 ASP A C 1
ATOM 635 O O . ASP A 1 86 ? 10.644 -16.254 16.886 1.00 40.81 86 ASP A O 1
ATOM 639 N N . SER A 1 87 ? 12.215 -15.313 18.163 1.00 39.44 87 SER A N 1
ATOM 640 C CA . SER A 1 87 ? 11.522 -15.655 19.398 1.00 39.44 87 SER A CA 1
ATOM 641 C C . SER A 1 87 ? 10.391 -14.651 19.649 1.00 39.44 87 SER A C 1
ATOM 643 O O . SER A 1 87 ? 10.569 -13.545 20.157 1.00 39.44 87 SER A O 1
ATOM 645 N N . GLN A 1 88 ? 9.161 -15.068 19.335 1.00 50.56 88 GLN A N 1
ATOM 646 C CA . GLN A 1 88 ? 7.921 -14.406 19.766 1.00 50.56 88 GLN A CA 1
ATOM 647 C C . GLN A 1 88 ? 7.695 -14.563 21.295 1.00 50.56 88 GLN A C 1
ATOM 649 O O . GLN A 1 88 ? 6.572 -14.740 21.767 1.00 50.56 88 GLN A O 1
ATOM 654 N N . GLU A 1 89 ? 8.765 -14.492 22.095 1.00 44.41 89 GLU A N 1
ATOM 655 C CA . GLU A 1 89 ? 8.871 -14.879 23.516 1.00 44.41 89 GLU A CA 1
ATOM 656 C C . GLU A 1 89 ? 8.057 -14.013 24.496 1.00 44.41 89 GLU A C 1
ATOM 658 O O . GLU A 1 89 ? 8.134 -14.187 25.711 1.00 44.41 89 GLU A O 1
ATOM 663 N N . ALA A 1 90 ? 7.250 -13.087 23.979 1.00 49.84 90 ALA A N 1
ATOM 664 C CA . ALA A 1 90 ? 6.422 -12.169 24.752 1.00 49.84 90 ALA A CA 1
ATOM 665 C C . ALA A 1 90 ? 4.984 -12.022 24.212 1.00 49.84 90 ALA A C 1
ATOM 667 O O . ALA A 1 90 ? 4.332 -11.027 24.532 1.00 49.84 90 ALA A O 1
ATOM 668 N N . GLY A 1 91 ? 4.495 -12.949 23.371 1.00 62.94 91 GLY A N 1
ATOM 669 C CA . GLY A 1 91 ? 3.084 -12.998 22.933 1.00 62.94 91 GLY A CA 1
ATOM 670 C C . GLY A 1 91 ? 2.549 -11.679 22.360 1.00 62.94 91 GLY A C 1
ATOM 671 O O . GLY A 1 91 ? 1.431 -11.274 22.667 1.00 62.94 91 GLY A O 1
ATOM 672 N N . SER A 1 92 ? 3.399 -10.954 21.631 1.00 77.69 92 SER A N 1
ATOM 673 C CA . SER A 1 92 ? 3.143 -9.596 21.146 1.00 77.69 92 SER A CA 1
ATOM 674 C C . SER A 1 92 ? 3.787 -9.416 19.776 1.00 77.69 92 SER A C 1
ATOM 676 O O . SER A 1 92 ? 5.010 -9.493 19.648 1.00 77.69 92 SER A O 1
ATOM 678 N N . PHE A 1 93 ? 2.951 -9.195 18.768 1.00 88.69 93 PHE A N 1
ATOM 679 C CA . PHE A 1 93 ? 3.321 -9.069 17.362 1.00 88.69 93 PHE A CA 1
ATOM 680 C C . PHE A 1 93 ? 3.333 -7.592 16.935 1.00 88.69 93 PHE A C 1
ATOM 682 O O . PHE A 1 93 ? 2.553 -6.786 17.442 1.00 88.69 93 PHE A O 1
ATOM 689 N N . GLU A 1 94 ? 4.216 -7.216 16.007 1.00 94.75 94 GLU A N 1
ATOM 690 C CA . GLU A 1 94 ? 4.239 -5.859 15.451 1.00 94.75 94 GLU A CA 1
ATOM 691 C C . GLU A 1 94 ? 3.247 -5.755 14.284 1.00 94.75 94 GLU A C 1
ATOM 693 O O . GLU A 1 94 ? 3.593 -6.010 13.133 1.00 94.75 94 GLU A O 1
ATOM 698 N N . GLY A 1 95 ? 2.007 -5.369 14.583 1.00 92.12 95 GLY A N 1
ATOM 699 C CA . GLY A 1 95 ? 1.010 -5.072 13.552 1.00 92.12 95 GLY A CA 1
ATOM 700 C C . GLY A 1 95 ? 1.401 -3.933 12.589 1.00 92.12 95 GLY A C 1
ATOM 701 O O . GLY A 1 95 ? 1.236 -4.117 11.385 1.00 92.12 95 GLY A O 1
ATOM 702 N N . PRO A 1 96 ? 1.918 -2.774 13.066 1.00 95.56 96 PRO A N 1
ATOM 703 C CA . PRO A 1 96 ? 2.276 -1.636 12.217 1.00 95.56 96 PRO A CA 1
ATOM 704 C C . PRO A 1 96 ? 3.191 -1.977 11.037 1.00 95.56 96 PRO A C 1
ATOM 706 O O . PRO A 1 96 ? 4.346 -2.375 11.195 1.00 95.56 96 PRO A O 1
ATOM 709 N N . GLU A 1 97 ? 2.654 -1.769 9.839 1.00 96.75 97 GLU A N 1
ATOM 710 C CA . GLU A 1 97 ? 3.256 -2.229 8.592 1.00 96.75 97 GLU A CA 1
ATOM 711 C C . GLU A 1 97 ? 4.339 -1.294 8.043 1.00 96.75 97 GLU A C 1
ATOM 713 O O . GLU A 1 97 ? 4.350 -0.084 8.290 1.00 96.75 97 GLU A O 1
ATOM 718 N N . LYS A 1 98 ? 5.216 -1.892 7.235 1.00 98.44 98 LYS A N 1
ATOM 719 C CA . LYS A 1 98 ? 6.202 -1.257 6.361 1.00 98.44 98 LYS A CA 1
ATOM 720 C C . LYS A 1 98 ? 5.679 -1.377 4.928 1.00 98.44 98 LYS A C 1
ATOM 722 O O . LYS A 1 98 ? 5.394 -2.500 4.516 1.00 98.44 98 LYS A O 1
ATOM 727 N N . LEU A 1 99 ? 5.578 -0.278 4.185 1.00 98.75 99 LEU A N 1
ATOM 728 C CA . LEU A 1 99 ? 5.039 -0.219 2.819 1.00 98.75 99 LEU A CA 1
ATOM 729 C C . LEU A 1 99 ? 6.084 0.375 1.863 1.00 98.75 99 LEU A C 1
ATOM 731 O O . LEU A 1 99 ? 6.636 1.437 2.136 1.00 98.75 99 LEU A O 1
ATOM 735 N N . LEU A 1 100 ? 6.354 -0.302 0.746 1.00 98.81 100 LEU A N 1
ATOM 736 C CA . LEU A 1 100 ? 7.250 0.140 -0.325 1.00 98.81 100 LEU A CA 1
ATOM 737 C C . LEU A 1 100 ? 6.550 0.015 -1.673 1.00 98.81 100 LEU A C 1
ATOM 739 O O . LEU A 1 100 ? 6.197 -1.083 -2.101 1.00 98.81 100 LEU A O 1
ATOM 743 N N . GLU A 1 101 ? 6.422 1.137 -2.364 1.00 98.25 101 GLU A N 1
ATOM 744 C CA . GLU A 1 101 ? 5.853 1.226 -3.699 1.00 98.25 101 GLU A CA 1
ATOM 745 C C . GLU A 1 101 ? 6.904 1.782 -4.668 1.00 98.25 101 GLU A C 1
ATOM 747 O O . GLU A 1 101 ? 7.475 2.851 -4.441 1.00 98.25 101 GLU A O 1
ATOM 752 N N . ILE A 1 102 ? 7.184 1.041 -5.744 1.00 97.88 102 ILE A N 1
ATOM 753 C CA . ILE A 1 102 ? 8.220 1.373 -6.735 1.00 97.88 102 ILE A CA 1
ATOM 754 C C . ILE A 1 102 ? 7.597 1.387 -8.123 1.00 97.88 102 ILE A C 1
ATOM 756 O O . ILE A 1 102 ? 7.011 0.395 -8.553 1.00 97.88 102 ILE A O 1
ATOM 760 N N . TRP A 1 103 ? 7.785 2.494 -8.834 1.00 96.44 103 TRP A N 1
ATOM 761 C CA . TRP A 1 103 ? 7.318 2.716 -10.196 1.00 96.44 103 TRP A CA 1
ATOM 762 C C . TRP A 1 103 ? 8.512 2.739 -11.153 1.00 96.44 103 TRP A C 1
ATOM 764 O O . TRP A 1 103 ? 9.441 3.521 -10.974 1.00 96.44 103 TRP A O 1
ATOM 774 N N . PHE A 1 104 ? 8.467 1.936 -12.211 1.00 96.12 104 PHE A N 1
ATOM 775 C CA . PHE A 1 104 ? 9.472 1.880 -13.283 1.00 96.12 104 PHE A CA 1
ATOM 776 C C . PHE A 1 104 ? 9.019 2.621 -14.556 1.00 96.12 104 PHE A C 1
ATOM 778 O O . PHE A 1 104 ? 9.768 2.740 -15.520 1.00 96.12 104 PHE A O 1
ATOM 785 N N . GLY A 1 105 ? 7.791 3.143 -14.556 1.00 91.50 105 GLY A N 1
ATOM 786 C CA . GLY A 1 105 ? 7.246 4.045 -15.567 1.00 91.50 105 GLY A CA 1
ATOM 787 C C . GLY A 1 105 ? 5.978 4.731 -15.041 1.00 91.50 105 GLY A C 1
ATOM 788 O O . GLY A 1 105 ? 5.416 4.258 -14.055 1.00 91.50 105 GLY A O 1
ATOM 789 N N . PRO A 1 106 ? 5.505 5.818 -15.676 1.00 86.62 106 PRO A N 1
ATOM 790 C CA . PRO A 1 106 ? 4.390 6.633 -15.172 1.00 86.62 106 PRO A CA 1
ATOM 791 C C . PRO A 1 106 ? 3.011 5.962 -15.271 1.00 86.62 106 PRO A C 1
ATOM 793 O O . PRO A 1 106 ? 2.065 6.417 -14.640 1.00 86.62 106 PRO A O 1
ATOM 796 N N . ALA A 1 107 ? 2.869 4.927 -16.103 1.00 87.12 107 ALA A N 1
ATOM 797 C CA . ALA A 1 107 ? 1.609 4.232 -16.355 1.00 87.12 107 ALA A CA 1
ATOM 798 C C . ALA A 1 107 ? 1.869 2.854 -16.999 1.00 87.12 107 ALA A C 1
ATOM 800 O O . ALA A 1 107 ? 2.935 2.660 -17.595 1.00 87.12 107 ALA A O 1
ATOM 801 N N . PRO A 1 108 ? 0.905 1.909 -16.976 1.00 88.25 108 PRO A N 1
ATOM 802 C CA . PRO A 1 108 ? 1.062 0.579 -17.569 1.00 88.25 108 PRO A CA 1
ATOM 803 C C . PRO A 1 108 ? 1.496 0.612 -19.038 1.00 88.25 108 PRO A C 1
ATOM 805 O O . PRO A 1 108 ? 2.467 -0.046 -19.406 1.00 88.25 108 PRO A O 1
ATOM 808 N N . TYR A 1 109 ? 0.823 1.409 -19.875 1.00 85.94 109 TYR A N 1
ATOM 809 C CA . TYR A 1 109 ? 1.067 1.449 -21.322 1.00 85.94 109 TYR A CA 1
ATOM 810 C C . TYR A 1 109 ? 2.505 1.848 -21.699 1.00 85.94 109 TYR A C 1
ATOM 812 O O . TYR A 1 109 ? 2.964 1.494 -22.783 1.00 85.94 109 TYR A O 1
ATOM 820 N N . ALA A 1 110 ? 3.242 2.525 -20.809 1.00 86.56 110 ALA A N 1
ATOM 821 C CA . ALA A 1 110 ? 4.636 2.901 -21.042 1.00 86.56 110 ALA A CA 1
ATOM 822 C C . ALA A 1 110 ? 5.560 1.684 -21.246 1.00 86.56 110 ALA A C 1
ATOM 824 O O . ALA A 1 110 ? 6.583 1.807 -21.914 1.00 86.56 110 ALA A O 1
ATOM 825 N N . LEU A 1 111 ? 5.194 0.513 -20.704 1.00 90.25 111 LEU A N 1
ATOM 826 C CA . LEU A 1 111 ? 5.993 -0.718 -20.753 1.00 90.25 111 LEU A CA 1
ATOM 827 C C . LEU A 1 111 ? 5.363 -1.832 -21.617 1.00 90.25 111 LEU A C 1
ATOM 829 O O . LEU A 1 111 ? 5.802 -2.980 -21.555 1.00 90.25 111 LEU A O 1
ATOM 833 N N . GLN A 1 112 ? 4.352 -1.525 -22.442 1.00 89.50 112 GLN A N 1
ATOM 834 C CA . GLN A 1 112 ? 3.600 -2.526 -23.227 1.00 89.50 112 GLN A CA 1
ATOM 835 C C . GLN A 1 112 ? 4.432 -3.246 -24.315 1.00 89.50 112 GLN A C 1
ATOM 837 O O . GLN A 1 112 ? 4.011 -4.266 -24.864 1.00 89.50 112 GLN A O 1
ATOM 842 N N . SER A 1 113 ? 5.629 -2.743 -24.624 1.00 90.25 113 SER A N 1
ATOM 843 C CA . SER A 1 113 ? 6.618 -3.398 -25.492 1.00 90.25 113 SER A CA 1
ATOM 844 C C . SER A 1 113 ? 7.376 -4.544 -24.807 1.00 90.25 113 SER A C 1
ATOM 846 O O . SER A 1 113 ? 7.917 -5.412 -25.490 1.00 90.25 113 SER A O 1
ATOM 848 N N . ILE A 1 114 ? 7.422 -4.573 -23.472 1.00 91.88 114 ILE A N 1
ATOM 849 C CA . ILE A 1 114 ? 8.247 -5.499 -22.687 1.00 91.88 114 ILE A CA 1
ATOM 850 C C . ILE A 1 114 ? 7.438 -6.772 -22.409 1.00 91.88 114 ILE A C 1
ATOM 852 O O . ILE A 1 114 ? 6.807 -6.903 -21.365 1.00 91.88 114 ILE A O 1
ATOM 856 N N . ARG A 1 115 ? 7.398 -7.692 -23.378 1.00 90.75 115 ARG A N 1
ATOM 857 C CA . ARG A 1 115 ? 6.520 -8.885 -23.347 1.00 90.75 115 ARG A CA 1
ATOM 858 C C . ARG A 1 115 ? 7.226 -10.209 -23.064 1.00 90.75 115 ARG A C 1
ATOM 860 O O . ARG A 1 115 ? 6.573 -11.189 -22.729 1.00 90.75 115 ARG A O 1
ATOM 867 N N . THR A 1 116 ? 8.548 -10.240 -23.171 1.00 87.25 116 THR A N 1
ATOM 868 C CA . THR A 1 116 ? 9.377 -11.436 -22.966 1.00 87.25 116 THR A CA 1
ATOM 869 C C . THR A 1 116 ? 10.690 -11.044 -22.305 1.00 87.25 116 THR A C 1
ATOM 871 O O . THR A 1 116 ? 11.275 -10.025 -22.677 1.00 87.25 116 THR A O 1
ATOM 874 N N . ALA A 1 117 ? 11.188 -11.864 -21.377 1.00 86.00 117 ALA A N 1
ATOM 875 C CA . ALA A 1 117 ? 12.510 -11.653 -20.793 1.00 86.00 117 ALA A CA 1
ATOM 876 C C . ALA A 1 117 ? 13.630 -11.809 -21.848 1.00 86.00 117 ALA A C 1
ATOM 878 O O . ALA A 1 117 ? 13.430 -12.530 -22.831 1.00 86.00 117 ALA A O 1
ATOM 879 N N . PRO A 1 118 ? 14.814 -11.190 -21.669 1.00 85.38 118 PRO A N 1
ATOM 880 C CA . PRO A 1 118 ? 15.938 -11.344 -22.595 1.00 85.38 118 PRO A CA 1
ATOM 881 C C . PRO A 1 118 ? 16.353 -12.812 -22.790 1.00 85.38 118 PRO A C 1
ATOM 883 O O . PRO A 1 118 ? 16.337 -13.593 -21.839 1.00 85.38 118 PRO A O 1
ATOM 886 N N . GLU A 1 119 ? 16.787 -13.191 -23.997 1.00 79.50 119 GLU A N 1
ATOM 887 C CA . GLU A 1 119 ? 17.100 -14.590 -24.363 1.00 79.50 119 GLU A CA 1
ATOM 888 C C . GLU A 1 119 ? 18.082 -15.279 -23.396 1.00 79.50 119 GLU A C 1
ATOM 890 O O . GLU A 1 119 ? 17.867 -16.422 -22.996 1.00 79.50 119 GLU A O 1
ATOM 895 N N . ALA A 1 120 ? 19.125 -14.570 -22.948 1.00 78.31 120 ALA A N 1
ATOM 896 C CA . ALA A 1 120 ? 20.105 -15.087 -21.986 1.00 78.31 120 ALA A CA 1
ATOM 897 C C . ALA A 1 120 ? 19.497 -15.413 -20.602 1.00 78.31 120 ALA A C 1
ATOM 899 O O . ALA A 1 120 ? 20.018 -16.252 -19.862 1.00 78.31 120 ALA A O 1
ATOM 900 N N . VAL A 1 121 ? 18.378 -14.773 -20.246 1.00 80.69 121 VAL A N 1
ATOM 901 C CA . VAL A 1 121 ? 17.615 -15.086 -19.032 1.00 80.69 121 VAL A CA 1
ATOM 902 C C . VAL A 1 121 ? 16.728 -16.304 -19.270 1.00 80.69 121 VAL A C 1
ATOM 904 O O . VAL A 1 121 ? 16.756 -17.220 -18.458 1.00 80.69 121 VAL A O 1
ATOM 907 N N . GLN A 1 122 ? 16.040 -16.392 -20.412 1.00 74.50 122 GLN A N 1
ATOM 908 C CA . GLN A 1 122 ? 15.260 -17.588 -20.773 1.00 74.50 122 GLN A CA 1
ATOM 909 C C . GLN A 1 122 ? 16.133 -18.862 -20.739 1.00 74.50 122 GLN A C 1
ATOM 911 O O . GLN A 1 122 ? 15.756 -19.869 -20.147 1.00 74.50 122 GLN A O 1
ATOM 916 N N . GLN A 1 123 ? 17.353 -18.791 -21.283 1.00 69.81 123 GLN A N 1
ATOM 917 C CA . GLN A 1 123 ? 18.316 -19.903 -21.297 1.00 69.81 123 GLN A CA 1
ATOM 918 C C . GLN A 1 123 ? 18.847 -20.301 -19.907 1.00 69.81 123 GLN A C 1
ATOM 920 O O . GLN A 1 123 ? 19.251 -21.448 -19.718 1.00 69.81 123 GLN A O 1
ATOM 925 N N . SER A 1 124 ? 18.868 -19.381 -18.934 1.00 70.06 124 SER A N 1
ATOM 926 C CA . SER A 1 124 ? 19.357 -19.654 -17.571 1.00 70.06 124 SER A CA 1
ATOM 927 C C . SER A 1 124 ? 18.262 -20.094 -16.593 1.00 70.06 124 SER A C 1
ATOM 929 O O . SER A 1 124 ? 18.584 -20.541 -15.492 1.00 70.06 124 SER A O 1
ATOM 931 N N . TYR A 1 125 ? 16.991 -20.051 -17.005 1.00 66.50 125 TYR A N 1
ATOM 932 C CA . TYR A 1 125 ? 15.849 -20.575 -16.253 1.00 66.50 125 TYR A CA 1
ATOM 933 C C . TYR A 1 125 ? 14.993 -21.502 -17.145 1.00 66.50 125 TYR A C 1
ATOM 935 O O . TYR A 1 125 ? 13.839 -21.184 -17.410 1.00 66.50 125 TYR A O 1
ATOM 943 N N . PRO A 1 126 ? 15.502 -22.665 -17.600 1.00 53.84 126 PRO A N 1
ATOM 944 C CA . PRO A 1 126 ? 14.743 -23.571 -18.476 1.00 53.84 126 PRO A CA 1
ATOM 945 C C . PRO A 1 126 ? 13.484 -24.160 -17.812 1.00 53.84 126 PRO A C 1
ATOM 947 O O . PRO A 1 126 ? 12.520 -24.472 -18.504 1.00 53.84 126 PRO A O 1
ATOM 950 N N . ASP A 1 127 ? 13.478 -24.273 -16.476 1.00 51.19 127 ASP A N 1
ATOM 951 C CA . ASP A 1 127 ? 12.302 -24.660 -15.679 1.00 51.19 127 ASP A CA 1
ATOM 952 C C . ASP A 1 127 ? 11.395 -23.468 -15.320 1.00 51.19 127 ASP A C 1
ATOM 954 O O . ASP A 1 127 ? 10.274 -23.668 -14.844 1.00 51.19 127 ASP A O 1
ATOM 958 N N . SER A 1 128 ? 11.814 -22.220 -15.595 1.00 51.12 128 SER A N 1
ATOM 959 C CA . SER A 1 128 ? 10.804 -21.234 -15.973 1.00 51.12 128 SER A CA 1
ATOM 960 C C . SER A 1 128 ? 10.364 -21.645 -17.366 1.00 51.12 128 SER A C 1
ATOM 962 O O . SER A 1 128 ? 11.014 -21.326 -18.361 1.00 51.12 128 SER A O 1
ATOM 964 N N . VAL A 1 129 ? 9.286 -22.433 -17.396 1.00 44.56 129 VAL A N 1
ATOM 965 C CA . VAL A 1 129 ? 8.543 -22.739 -18.614 1.00 44.56 129 VAL A CA 1
ATOM 966 C C . VAL A 1 129 ? 8.479 -21.424 -19.387 1.00 44.56 129 VAL A C 1
ATOM 968 O O . VAL A 1 129 ? 8.052 -20.424 -18.789 1.00 44.56 129 VAL A O 1
ATOM 971 N N . PRO A 1 130 ? 8.906 -21.368 -20.665 1.00 44.53 130 PRO A N 1
ATOM 972 C CA . PRO A 1 130 ? 8.428 -20.302 -21.520 1.00 44.53 130 PRO A CA 1
ATOM 973 C C . PRO A 1 130 ? 6.927 -20.294 -21.285 1.00 44.53 130 PRO A C 1
ATOM 975 O O . PRO A 1 130 ? 6.303 -21.353 -21.392 1.00 44.53 130 PRO A O 1
ATOM 978 N N . PHE A 1 131 ? 6.354 -19.162 -20.876 1.00 48.50 131 PHE A N 1
ATOM 979 C CA . PHE A 1 131 ? 4.914 -19.044 -20.994 1.00 48.50 131 PHE A CA 1
ATOM 980 C C . PHE A 1 131 ? 4.703 -19.217 -22.496 1.00 48.50 131 PHE A C 1
ATOM 982 O O . PHE A 1 131 ? 5.066 -18.327 -23.272 1.00 48.50 131 PHE A O 1
ATOM 989 N N . GLU A 1 132 ? 4.269 -20.416 -22.917 1.00 41.84 132 GLU A N 1
ATOM 990 C CA . GLU A 1 132 ? 3.734 -20.593 -24.254 1.00 41.84 132 GLU A CA 1
ATOM 991 C C . GLU A 1 132 ? 2.763 -19.435 -24.391 1.00 41.84 132 GLU A C 1
ATOM 993 O O . GLU A 1 132 ? 2.008 -19.155 -23.453 1.00 41.84 132 GLU A O 1
ATOM 998 N N . ALA A 1 133 ? 2.877 -18.692 -25.488 1.00 44.69 133 ALA A N 1
ATOM 999 C CA . ALA A 1 133 ? 1.995 -17.574 -25.742 1.00 44.69 133 ALA A CA 1
ATOM 1000 C C . ALA A 1 133 ? 0.614 -18.144 -26.087 1.00 44.69 133 ALA A C 1
ATOM 1002 O O . ALA A 1 133 ? 0.181 -18.112 -27.234 1.00 44.69 133 ALA A O 1
ATOM 1003 N N . ASP A 1 134 ? -0.040 -18.708 -25.068 1.00 42.16 134 ASP A N 1
ATOM 1004 C CA . ASP A 1 134 ? -1.472 -18.827 -24.950 1.00 42.16 134 ASP A CA 1
ATOM 1005 C C . ASP A 1 134 ? -1.986 -17.419 -25.210 1.00 42.16 134 ASP A C 1
ATOM 1007 O O . ASP A 1 134 ? -1.815 -16.503 -24.397 1.00 42.16 134 ASP A O 1
ATOM 1011 N N . GLU A 1 135 ? -2.499 -17.226 -26.426 1.00 47.47 135 GLU A N 1
ATOM 1012 C CA . GLU A 1 135 ? -2.792 -15.913 -27.007 1.00 47.47 135 GLU A CA 1
ATOM 1013 C C . GLU A 1 135 ? -3.856 -15.152 -26.182 1.00 47.47 135 GLU A C 1
ATOM 1015 O O . GLU A 1 135 ? -4.122 -13.976 -26.423 1.00 47.47 135 GLU A O 1
ATOM 1020 N N . ALA A 1 136 ? -4.422 -15.820 -25.170 1.00 50.38 136 ALA A N 1
ATOM 1021 C CA . ALA A 1 136 ? -5.275 -15.307 -24.114 1.00 50.38 136 ALA A CA 1
ATOM 1022 C C . ALA A 1 136 ? -4.599 -14.385 -23.070 1.00 50.38 136 ALA A C 1
ATOM 1024 O O . ALA A 1 136 ? -5.321 -13.594 -22.465 1.00 50.38 136 ALA A O 1
ATOM 1025 N N . THR A 1 137 ? -3.281 -14.449 -22.799 1.00 59.88 137 THR A N 1
ATOM 1026 C CA . THR A 1 137 ? -2.680 -13.665 -21.686 1.00 59.88 137 THR A CA 1
ATOM 1027 C C . THR A 1 137 ? -1.874 -12.440 -22.136 1.00 59.88 137 THR A C 1
ATOM 1029 O O . THR A 1 137 ? -0.699 -12.549 -22.486 1.00 59.88 137 THR A O 1
ATOM 1032 N N . ASP A 1 138 ? -2.464 -11.241 -22.033 1.00 78.62 138 ASP A N 1
ATOM 1033 C CA . ASP A 1 138 ? -1.827 -9.951 -22.368 1.00 78.62 138 ASP A CA 1
ATOM 1034 C C . ASP A 1 138 ? -0.832 -9.456 -21.287 1.00 78.62 138 ASP A C 1
ATOM 1036 O O . ASP A 1 138 ? -0.917 -8.333 -20.791 1.00 78.62 138 ASP A O 1
ATOM 1040 N N . ARG A 1 139 ? 0.123 -10.301 -20.870 1.00 89.44 139 ARG A N 1
ATOM 1041 C CA . ARG A 1 139 ? 1.136 -9.941 -19.856 1.00 89.44 139 ARG A CA 1
ATOM 1042 C C . ARG A 1 139 ? 2.282 -9.131 -20.473 1.00 89.44 139 ARG A C 1
ATOM 1044 O O . ARG A 1 139 ? 2.758 -9.426 -21.570 1.00 89.44 139 ARG A O 1
ATOM 1051 N N . TYR A 1 140 ? 2.743 -8.117 -19.741 1.00 93.69 140 TYR A N 1
ATOM 1052 C CA . TYR A 1 140 ? 3.886 -7.272 -20.099 1.00 93.69 140 TYR A CA 1
ATOM 1053 C C . TYR A 1 140 ? 4.466 -6.556 -18.862 1.00 93.69 140 TYR A C 1
ATOM 1055 O O . TYR A 1 140 ? 3.874 -6.575 -17.777 1.00 93.69 140 TYR A O 1
ATOM 1063 N N . GLY A 1 141 ? 5.633 -5.927 -19.019 1.00 95.31 141 GLY A N 1
ATOM 1064 C CA . GLY A 1 141 ? 6.372 -5.273 -17.938 1.00 95.31 141 GLY A CA 1
ATOM 1065 C C . GLY A 1 141 ? 6.733 -6.253 -16.817 1.00 95.31 141 GLY A C 1
ATOM 1066 O O . GLY A 1 141 ? 6.978 -7.430 -17.071 1.00 95.31 141 GLY A O 1
ATOM 1067 N N . LEU A 1 142 ? 6.702 -5.802 -15.560 1.00 96.81 142 LEU A N 1
ATOM 1068 C CA . LEU A 1 142 ? 7.019 -6.630 -14.383 1.00 96.81 142 LEU A CA 1
ATOM 1069 C C . LEU A 1 142 ? 6.170 -7.913 -14.270 1.00 96.81 142 LEU A C 1
ATOM 1071 O O . LEU A 1 142 ? 6.596 -8.874 -13.631 1.00 96.81 142 LEU A O 1
ATOM 1075 N N . ARG A 1 143 ? 4.991 -7.969 -14.908 1.00 95.62 143 ARG A N 1
ATOM 1076 C CA . ARG A 1 143 ? 4.111 -9.151 -14.901 1.00 95.62 143 ARG A CA 1
ATOM 1077 C C . ARG A 1 143 ? 4.613 -10.317 -15.757 1.00 95.62 143 ARG A C 1
ATOM 1079 O O . ARG A 1 143 ? 3.973 -11.364 -15.746 1.00 95.62 143 ARG A O 1
ATOM 1086 N N . ILE A 1 144 ? 5.725 -10.173 -16.485 1.00 93.50 144 ILE A N 1
ATOM 1087 C CA . ILE A 1 144 ? 6.391 -11.302 -17.167 1.00 93.50 144 ILE A CA 1
ATOM 1088 C C . ILE A 1 144 ? 7.355 -12.063 -16.244 1.00 93.50 144 ILE A C 1
ATOM 1090 O O . ILE A 1 144 ? 7.839 -13.132 -16.608 1.00 93.50 144 ILE A O 1
ATOM 1094 N N . VAL A 1 145 ? 7.661 -11.520 -15.059 1.00 93.62 145 VAL A N 1
ATOM 1095 C CA . VAL A 1 145 ? 8.560 -12.152 -14.088 1.00 93.62 145 VAL A CA 1
ATOM 1096 C C . VAL A 1 145 ? 7.876 -13.387 -13.479 1.00 93.62 145 VAL A C 1
ATOM 1098 O O . VAL A 1 145 ? 6.799 -13.247 -12.891 1.00 93.62 145 VAL A O 1
ATOM 1101 N N . PRO A 1 146 ? 8.479 -14.591 -13.556 1.00 91.75 146 PRO A N 1
ATOM 1102 C CA . PRO A 1 146 ? 7.895 -15.795 -12.969 1.00 91.75 146 PRO A CA 1
ATOM 1103 C C . PRO A 1 146 ? 7.714 -15.678 -11.450 1.00 91.75 146 PRO A C 1
ATOM 1105 O O . PRO A 1 146 ? 8.607 -15.194 -10.753 1.00 91.75 146 PRO A O 1
ATOM 1108 N N . LYS A 1 147 ? 6.611 -16.216 -10.907 1.00 93.62 147 LYS A N 1
ATOM 1109 C CA . LYS A 1 147 ? 6.358 -16.254 -9.451 1.00 93.62 147 LYS A CA 1
ATOM 1110 C C . LYS A 1 147 ? 7.551 -16.808 -8.665 1.00 93.62 147 LYS A C 1
ATOM 1112 O O . LYS A 1 147 ? 7.914 -16.245 -7.641 1.00 93.62 147 LYS A O 1
ATOM 1117 N N . THR A 1 148 ? 8.192 -17.865 -9.161 1.00 93.19 148 THR A N 1
ATOM 1118 C CA . THR A 1 148 ? 9.357 -18.492 -8.515 1.00 93.19 148 THR A CA 1
ATOM 1119 C C . THR A 1 148 ? 10.542 -17.539 -8.346 1.00 93.19 148 THR A C 1
ATOM 1121 O O . THR A 1 148 ? 11.324 -17.705 -7.417 1.00 93.19 148 THR A O 1
ATOM 1124 N N . VAL A 1 149 ? 10.667 -16.512 -9.192 1.00 94.62 149 VAL A N 1
ATOM 1125 C CA . VAL A 1 149 ? 11.678 -15.455 -9.055 1.00 94.62 149 VAL A CA 1
ATOM 1126 C C . VAL A 1 149 ? 11.277 -14.475 -7.948 1.00 94.62 149 VAL A C 1
ATOM 1128 O O . VAL A 1 149 ? 12.118 -14.140 -7.111 1.00 94.62 149 VAL A O 1
ATOM 1131 N N . TRP A 1 150 ? 9.999 -14.086 -7.871 1.00 97.00 150 TRP A N 1
ATOM 1132 C CA . TRP A 1 150 ? 9.475 -13.295 -6.749 1.00 97.00 150 TRP A CA 1
ATOM 1133 C C . TRP A 1 150 ? 9.569 -14.037 -5.411 1.00 97.00 150 TRP A C 1
ATOM 1135 O O . TRP A 1 150 ? 9.919 -13.419 -4.410 1.00 97.00 150 TRP A O 1
ATOM 1145 N N . ASP A 1 151 ? 9.371 -15.357 -5.387 1.00 95.31 151 ASP A N 1
ATOM 1146 C CA . ASP A 1 151 ? 9.578 -16.177 -4.189 1.00 95.31 151 ASP A CA 1
ATOM 1147 C C . ASP A 1 151 ? 11.031 -16.048 -3.672 1.00 95.31 151 ASP A C 1
ATOM 1149 O O . ASP A 1 151 ? 11.236 -15.865 -2.476 1.00 95.31 151 ASP A O 1
ATOM 1153 N N . THR A 1 152 ? 12.050 -15.999 -4.550 1.00 94.88 152 THR A N 1
ATOM 1154 C CA . THR A 1 152 ? 13.447 -15.748 -4.110 1.00 94.88 152 THR A CA 1
ATOM 1155 C C . THR A 1 152 ? 13.695 -14.347 -3.539 1.00 94.88 152 THR A C 1
ATOM 1157 O O . THR A 1 152 ? 14.678 -14.150 -2.828 1.00 94.88 152 THR A O 1
ATOM 1160 N N . MET A 1 153 ? 12.834 -13.372 -3.843 1.00 97.06 153 MET A N 1
ATOM 1161 C CA . MET A 1 153 ? 12.876 -12.025 -3.263 1.00 97.06 153 MET A CA 1
ATOM 1162 C C . MET A 1 153 ? 12.165 -11.996 -1.904 1.00 97.06 153 MET A C 1
ATOM 1164 O O . MET A 1 153 ? 12.712 -11.463 -0.940 1.00 97.06 153 MET A O 1
ATOM 1168 N N . LEU A 1 154 ? 10.993 -12.628 -1.806 1.00 96.62 154 LEU A N 1
ATOM 1169 C CA . LEU A 1 154 ? 10.208 -12.723 -0.572 1.00 96.62 154 LEU A CA 1
ATOM 1170 C C . LEU A 1 154 ? 10.957 -13.497 0.528 1.00 96.62 154 LEU A C 1
ATOM 1172 O O . LEU A 1 154 ? 10.908 -13.104 1.696 1.00 96.62 154 LEU A O 1
ATOM 1176 N N . ASP A 1 155 ? 11.747 -14.507 0.155 1.00 93.06 155 ASP A N 1
ATOM 1177 C CA . ASP A 1 155 ? 12.606 -15.264 1.074 1.00 93.06 155 ASP A CA 1
ATOM 1178 C C . ASP A 1 155 ? 13.658 -14.392 1.790 1.00 93.06 155 ASP A C 1
ATOM 1180 O O . ASP A 1 155 ? 13.972 -14.654 2.952 1.00 93.06 155 ASP A O 1
ATOM 1184 N N . ILE A 1 156 ? 14.152 -13.313 1.161 1.00 92.62 156 ILE A N 1
ATOM 1185 C CA . ILE A 1 156 ? 15.102 -12.361 1.782 1.00 92.62 156 ILE A CA 1
ATOM 1186 C C . ILE A 1 156 ? 14.455 -11.632 2.969 1.00 92.62 156 ILE A C 1
ATOM 1188 O O . ILE A 1 156 ? 15.125 -11.316 3.954 1.00 92.62 156 ILE A O 1
ATOM 1192 N N . VAL A 1 157 ? 13.146 -11.385 2.889 1.00 92.56 157 VAL A N 1
ATOM 1193 C CA . VAL A 1 157 ? 12.349 -10.684 3.908 1.00 92.56 157 VAL A CA 1
ATOM 1194 C C . VAL A 1 157 ? 11.484 -11.642 4.738 1.00 92.56 157 VAL A C 1
ATOM 1196 O O . VAL A 1 157 ? 10.520 -11.213 5.369 1.00 92.56 157 VAL A O 1
ATOM 1199 N N . LYS A 1 158 ? 11.844 -12.938 4.759 1.00 91.12 158 LYS A N 1
ATOM 1200 C CA . LYS A 1 158 ? 11.170 -14.042 5.477 1.00 91.12 158 LYS A CA 1
ATOM 1201 C C . LYS A 1 158 ? 9.686 -14.257 5.119 1.00 91.12 158 LYS A C 1
ATOM 1203 O O . LYS A 1 158 ? 8.972 -14.941 5.847 1.00 91.12 158 LYS A O 1
ATOM 1208 N N . CYS A 1 159 ? 9.215 -13.716 3.999 1.00 92.44 159 CYS A N 1
ATOM 1209 C CA . CYS A 1 159 ? 7.820 -13.820 3.576 1.00 92.44 159 CYS A CA 1
ATOM 1210 C C . CYS A 1 159 ? 7.589 -15.065 2.708 1.00 92.44 159 CYS A C 1
ATOM 1212 O O . CYS A 1 159 ? 8.430 -15.425 1.888 1.00 92.44 159 CYS A O 1
ATOM 1214 N N . LYS A 1 160 ? 6.419 -15.702 2.835 1.00 95.44 160 LYS A N 1
ATOM 1215 C CA . LYS A 1 160 ? 5.968 -16.786 1.945 1.00 95.44 160 LYS A CA 1
ATOM 1216 C C . LYS A 1 160 ? 4.605 -16.454 1.352 1.00 95.44 160 LYS A C 1
ATOM 1218 O O . LYS A 1 160 ? 3.736 -15.971 2.069 1.00 95.44 160 LYS A O 1
ATOM 1223 N N . VAL A 1 161 ? 4.405 -16.741 0.065 1.00 96.88 161 VAL A N 1
ATOM 1224 C CA . VAL A 1 161 ? 3.082 -16.636 -0.573 1.00 96.88 161 VAL A CA 1
ATOM 1225 C C . VAL A 1 161 ? 2.174 -17.746 -0.040 1.00 96.88 161 VAL A C 1
ATOM 1227 O O . VAL A 1 161 ? 2.510 -18.924 -0.161 1.00 96.88 161 VAL A O 1
ATOM 1230 N N . LEU A 1 162 ? 1.029 -17.363 0.522 1.00 95.75 162 LEU A N 1
ATOM 1231 C CA . LEU A 1 162 ? -0.036 -18.258 0.978 1.00 95.75 162 LEU A CA 1
ATOM 1232 C C . LEU A 1 162 ? -1.008 -18.586 -0.159 1.00 95.75 162 LEU A C 1
ATOM 1234 O O . LEU A 1 162 ? -1.362 -19.747 -0.351 1.00 95.75 162 LEU A O 1
ATOM 1238 N N . ASN A 1 163 ? -1.417 -17.564 -0.916 1.00 96.62 163 ASN A N 1
ATOM 1239 C CA . ASN A 1 163 ? -2.285 -17.689 -2.085 1.00 96.62 163 ASN A CA 1
ATOM 1240 C C . ASN A 1 163 ? -2.027 -16.547 -3.090 1.00 96.62 163 ASN A C 1
ATOM 1242 O O . ASN A 1 163 ? -1.311 -15.588 -2.786 1.00 96.62 163 ASN A O 1
ATOM 1246 N N . GLN A 1 164 ? -2.571 -16.669 -4.301 1.00 96.62 164 GLN A N 1
ATOM 1247 C CA . GLN A 1 164 ? -2.457 -15.673 -5.363 1.00 96.62 164 GLN A CA 1
ATOM 1248 C C . GLN A 1 164 ? -3.787 -15.514 -6.108 1.00 96.62 164 GLN A C 1
ATOM 1250 O O . GLN A 1 164 ? -4.396 -16.500 -6.526 1.00 96.62 164 GLN A O 1
ATOM 1255 N N . ILE A 1 165 ? -4.164 -14.264 -6.377 1.00 97.25 165 ILE A N 1
ATOM 1256 C CA . ILE A 1 165 ? -5.196 -13.894 -7.353 1.00 97.25 165 ILE A CA 1
ATOM 1257 C C . ILE A 1 165 ? -4.601 -12.957 -8.411 1.00 97.25 165 ILE A C 1
ATOM 1259 O O . ILE A 1 165 ? -3.578 -12.312 -8.191 1.00 97.25 165 ILE A O 1
ATOM 1263 N N . GLN A 1 166 ? -5.202 -12.915 -9.597 1.00 95.88 166 GLN A N 1
ATOM 1264 C CA . GLN A 1 166 ? -4.717 -12.112 -10.721 1.00 95.88 166 GLN A CA 1
ATOM 1265 C C . GLN A 1 166 ? -5.874 -11.736 -11.648 1.00 95.88 166 GLN A C 1
ATOM 1267 O O . GLN A 1 166 ? -6.851 -12.479 -11.751 1.00 95.88 166 GLN A O 1
ATOM 1272 N N . ASN A 1 167 ? -5.735 -10.620 -12.356 1.00 93.25 167 ASN A N 1
ATOM 1273 C CA . ASN A 1 167 ? -6.638 -10.203 -13.429 1.00 93.25 167 ASN A CA 1
ATOM 1274 C C . ASN A 1 167 ? -5.837 -9.615 -14.609 1.00 93.25 167 ASN A C 1
ATOM 1276 O O . ASN A 1 167 ? -4.612 -9.756 -14.667 1.00 93.25 167 ASN A O 1
ATOM 1280 N N . ASP A 1 168 ? -6.496 -8.952 -15.558 1.00 90.88 168 ASP A N 1
ATOM 1281 C CA . ASP A 1 168 ? -5.826 -8.337 -16.717 1.00 90.88 168 ASP A CA 1
ATOM 1282 C C . ASP A 1 168 ? -4.886 -7.183 -16.315 1.00 90.88 168 ASP A C 1
ATOM 1284 O O . ASP A 1 168 ? -3.920 -6.882 -17.016 1.00 90.88 168 ASP A O 1
ATOM 1288 N N . CYS A 1 169 ? -5.089 -6.592 -15.133 1.00 91.75 169 CYS A N 1
ATOM 1289 C CA . CYS A 1 169 ? -4.357 -5.419 -14.665 1.00 91.75 169 CYS A CA 1
ATOM 1290 C C . CYS A 1 169 ? -3.149 -5.748 -13.777 1.00 91.75 169 CYS A C 1
ATOM 1292 O O . CYS A 1 169 ? -2.089 -5.145 -13.957 1.00 91.75 169 CYS A O 1
ATOM 1294 N N . MET A 1 170 ? -3.274 -6.689 -12.835 1.00 94.88 170 MET A N 1
ATOM 1295 C CA . MET A 1 170 ? -2.221 -6.993 -11.855 1.00 94.88 170 MET A CA 1
ATOM 1296 C C . MET A 1 170 ? -2.225 -8.443 -11.351 1.00 94.88 170 MET A C 1
ATOM 1298 O O . MET A 1 170 ? -3.214 -9.168 -11.471 1.00 94.88 170 MET A O 1
ATOM 1302 N N . ASP A 1 171 ? -1.102 -8.839 -10.752 1.00 97.38 171 ASP A N 1
ATOM 1303 C CA . ASP A 1 171 ? -0.958 -10.047 -9.935 1.00 97.38 171 ASP A CA 1
ATOM 1304 C C . ASP A 1 171 ? -0.905 -9.644 -8.449 1.00 97.38 171 ASP A C 1
ATOM 1306 O O . ASP A 1 171 ? -0.149 -8.738 -8.093 1.00 97.38 171 ASP A O 1
ATOM 1310 N N . ALA A 1 172 ? -1.672 -10.306 -7.579 1.00 98.38 172 ALA A N 1
ATOM 1311 C CA . ALA A 1 172 ? -1.694 -10.056 -6.137 1.00 98.38 172 ALA A CA 1
ATOM 1312 C C . ALA A 1 172 ? -1.399 -11.337 -5.348 1.00 98.38 172 ALA A C 1
ATOM 1314 O O . ALA A 1 172 ? -2.044 -12.370 -5.529 1.00 98.38 172 ALA A O 1
ATOM 1315 N N . TYR A 1 173 ? -0.426 -11.248 -4.448 1.00 98.62 173 TYR A N 1
ATOM 1316 C CA . TYR A 1 173 ? 0.099 -12.346 -3.649 1.00 98.62 173 TYR A CA 1
ATOM 1317 C C . TYR A 1 173 ? -0.199 -12.071 -2.175 1.00 98.62 173 TYR A C 1
ATOM 1319 O O . TYR A 1 173 ? 0.280 -11.086 -1.604 1.00 98.62 173 TYR A O 1
ATOM 1327 N N . LEU A 1 174 ? -0.999 -12.936 -1.555 1.00 98.44 174 LEU A N 1
ATOM 1328 C CA . LEU A 1 174 ? -1.274 -12.887 -0.122 1.00 98.44 174 LEU A CA 1
ATOM 1329 C C . LEU A 1 174 ? -0.116 -13.564 0.614 1.00 98.44 174 LEU A C 1
ATOM 1331 O O . LEU A 1 174 ? 0.211 -14.712 0.307 1.00 98.44 174 LEU A O 1
ATOM 1335 N N . LEU A 1 175 ? 0.544 -12.860 1.536 1.00 97.75 175 LEU A N 1
ATOM 1336 C CA . LEU A 1 175 ? 1.759 -13.340 2.198 1.00 97.75 175 LEU A CA 1
ATOM 1337 C C . LEU A 1 175 ? 1.482 -13.829 3.624 1.00 97.75 175 LEU A C 1
ATOM 1339 O O . LEU A 1 175 ? 0.480 -13.496 4.250 1.00 97.75 175 LEU A O 1
ATOM 1343 N N . SER A 1 176 ? 2.438 -14.585 4.163 1.00 93.31 176 SER A N 1
ATOM 1344 C CA . SER A 1 176 ? 2.522 -14.919 5.588 1.00 93.31 176 SER A CA 1
ATOM 1345 C C . SER A 1 176 ? 2.610 -13.682 6.485 1.00 93.31 176 SER A C 1
ATOM 1347 O O . SER A 1 176 ? 2.181 -13.732 7.629 1.00 93.31 176 SER A O 1
ATOM 1349 N N . GLU A 1 177 ? 3.166 -12.590 5.958 1.00 92.38 177 GLU A N 1
ATOM 1350 C CA . GLU A 1 177 ? 3.433 -11.332 6.653 1.00 92.38 177 GLU A CA 1
ATOM 1351 C C . GLU A 1 177 ? 2.992 -10.161 5.747 1.00 92.38 177 GLU A C 1
ATOM 1353 O O . GLU A 1 177 ? 3.830 -9.488 5.151 1.00 92.38 177 GLU A O 1
ATOM 1358 N N . SER A 1 178 ? 1.676 -9.935 5.625 1.00 92.25 178 SER A N 1
ATOM 1359 C CA . SER A 1 178 ? 1.017 -8.924 4.764 1.00 92.25 178 SER A CA 1
ATOM 1360 C C . SER A 1 178 ? 0.909 -9.288 3.263 1.00 92.25 178 SER A C 1
ATOM 1362 O O . SER A 1 178 ? 0.368 -10.355 2.965 1.00 92.25 178 SER A O 1
ATOM 1364 N N . SER A 1 179 ? 1.320 -8.434 2.312 1.00 98.62 179 SER A N 1
ATOM 1365 C CA . SER A 1 179 ? 0.894 -8.523 0.896 1.00 98.62 179 SER A CA 1
ATOM 1366 C C . SER A 1 179 ? 1.903 -7.998 -0.135 1.00 98.62 179 SER A C 1
ATOM 1368 O O . SER A 1 179 ? 2.704 -7.104 0.136 1.00 98.62 179 SER A O 1
ATOM 1370 N N . PHE A 1 180 ? 1.818 -8.509 -1.369 1.00 98.75 180 PHE A N 1
ATOM 1371 C CA . PHE A 1 180 ? 2.611 -8.046 -2.515 1.00 98.75 180 PHE A CA 1
ATOM 1372 C C . PHE A 1 180 ? 1.762 -7.947 -3.795 1.00 98.75 180 PHE A C 1
ATOM 1374 O O . PHE A 1 180 ? 1.062 -8.893 -4.148 1.00 98.75 180 PHE A O 1
ATOM 1381 N N . PHE A 1 181 ? 1.846 -6.822 -4.508 1.00 98.62 181 PHE A N 1
ATOM 1382 C CA . PHE A 1 181 ? 1.122 -6.542 -5.755 1.00 98.62 181 PHE A CA 1
ATOM 1383 C C . PHE A 1 181 ? 2.093 -6.200 -6.890 1.00 98.62 181 PHE A C 1
ATOM 1385 O O . PHE A 1 181 ? 3.030 -5.422 -6.695 1.00 98.62 181 PHE A O 1
ATOM 1392 N N . VAL A 1 182 ? 1.839 -6.727 -8.090 1.00 98.44 182 VAL A N 1
ATOM 1393 C CA . VAL A 1 182 ? 2.644 -6.494 -9.300 1.00 98.44 182 VAL A CA 1
ATOM 1394 C C . VAL A 1 182 ? 1.747 -6.041 -10.453 1.00 98.44 182 VAL A C 1
ATOM 1396 O O . VAL A 1 182 ? 1.021 -6.831 -11.056 1.00 98.44 182 VAL A O 1
ATOM 1399 N N . TYR A 1 183 ? 1.841 -4.757 -10.788 1.00 96.94 183 TYR A N 1
ATOM 1400 C CA . TYR A 1 183 ? 1.339 -4.179 -12.035 1.00 96.94 183 TYR A CA 1
ATOM 1401 C C . TYR A 1 183 ? 2.448 -4.253 -13.099 1.00 96.94 183 TYR A C 1
ATOM 1403 O O . TYR A 1 183 ? 3.613 -4.437 -12.754 1.00 96.94 183 TYR A O 1
ATOM 1411 N N . PRO A 1 184 ? 2.167 -4.017 -14.393 1.00 96.06 184 PRO A N 1
ATOM 1412 C CA . PRO A 1 184 ? 3.217 -3.982 -15.411 1.00 96.06 184 PRO A CA 1
ATOM 1413 C C . PRO A 1 184 ? 4.317 -2.941 -15.153 1.00 96.06 184 PRO A C 1
ATOM 1415 O O . PRO A 1 184 ? 5.470 -3.183 -15.490 1.00 96.06 184 PRO A O 1
ATOM 1418 N N . HIS A 1 185 ? 3.960 -1.797 -14.560 1.00 95.00 185 HIS A N 1
ATOM 1419 C CA . HIS A 1 185 ? 4.809 -0.604 -14.421 1.00 95.00 185 HIS A CA 1
ATOM 1420 C C . HIS A 1 185 ? 5.209 -0.268 -12.981 1.00 95.00 185 HIS A C 1
ATOM 1422 O O . HIS A 1 185 ? 6.132 0.520 -12.786 1.00 95.00 185 HIS A O 1
ATOM 1428 N N . LYS A 1 186 ? 4.527 -0.839 -11.984 1.00 96.38 186 LYS A N 1
ATOM 1429 C CA . LYS A 1 186 ? 4.798 -0.604 -10.566 1.00 96.38 186 LYS A CA 1
ATOM 1430 C C . LYS A 1 186 ? 4.577 -1.865 -9.742 1.00 96.38 186 LYS A C 1
ATOM 1432 O O . LYS A 1 186 ? 3.838 -2.760 -10.149 1.00 96.38 186 LYS A O 1
ATOM 1437 N N . LEU A 1 187 ? 5.184 -1.913 -8.568 1.00 98.31 187 LEU A N 1
ATOM 1438 C CA . LEU A 1 187 ? 4.922 -2.937 -7.562 1.00 98.31 187 LEU A CA 1
ATOM 1439 C C . LEU A 1 187 ? 4.730 -2.303 -6.191 1.00 98.31 187 LEU A C 1
ATOM 1441 O O . LEU A 1 187 ? 5.224 -1.205 -5.934 1.00 98.31 187 LEU A O 1
ATOM 1445 N N . ILE A 1 188 ? 4.006 -3.014 -5.333 1.00 98.75 188 ILE A N 1
ATOM 1446 C CA . ILE A 1 188 ? 3.700 -2.608 -3.964 1.00 98.75 188 ILE A CA 1
ATOM 1447 C C . ILE A 1 188 ? 4.006 -3.803 -3.067 1.00 98.75 188 ILE A C 1
ATOM 1449 O O . ILE A 1 188 ? 3.348 -4.836 -3.173 1.00 98.75 188 ILE A O 1
ATOM 1453 N N . LEU A 1 189 ? 5.020 -3.689 -2.213 1.00 98.81 189 LEU A N 1
ATOM 1454 C CA . LEU A 1 189 ? 5.350 -4.678 -1.189 1.00 98.81 189 LEU A CA 1
ATOM 1455 C C . LEU A 1 189 ? 5.009 -4.089 0.176 1.00 98.81 189 LEU A C 1
ATOM 1457 O O . LEU A 1 189 ? 5.501 -3.016 0.528 1.00 98.81 189 LEU A O 1
ATOM 1461 N N . LYS A 1 190 ? 4.212 -4.810 0.961 1.00 98.56 190 LYS A N 1
ATOM 1462 C CA . LYS A 1 190 ? 3.887 -4.449 2.337 1.00 98.56 190 LYS A CA 1
ATOM 1463 C C . LYS A 1 190 ? 4.170 -5.623 3.266 1.00 98.56 190 LYS A C 1
ATOM 1465 O O . LYS A 1 190 ? 3.892 -6.763 2.914 1.00 98.56 190 LYS A O 1
ATOM 1470 N N . THR A 1 191 ? 4.776 -5.353 4.425 1.00 97.56 191 THR A N 1
ATOM 1471 C CA . THR A 1 191 ? 5.120 -6.388 5.419 1.00 97.56 191 THR A CA 1
ATOM 1472 C C . THR A 1 191 ? 4.976 -5.894 6.861 1.00 97.56 191 THR A C 1
ATOM 1474 O O . THR A 1 191 ? 5.259 -4.732 7.164 1.00 97.56 191 THR A O 1
ATOM 1477 N N . CYS A 1 192 ? 4.566 -6.789 7.756 1.00 95.38 192 CYS A N 1
ATOM 1478 C CA . CYS A 1 192 ? 4.380 -6.563 9.195 1.00 95.38 192 CYS A CA 1
ATOM 1479 C C . CYS A 1 192 ? 5.490 -7.239 10.031 1.00 95.38 192 CYS A C 1
ATOM 1481 O O . CYS A 1 192 ? 6.513 -7.661 9.498 1.00 95.38 192 CYS A O 1
ATOM 1483 N N . GLY A 1 193 ? 5.356 -7.294 11.357 1.00 94.62 193 GLY A N 1
ATOM 1484 C CA . GLY A 1 193 ? 6.303 -8.008 12.215 1.00 94.62 193 GLY A CA 1
ATOM 1485 C C . GLY A 1 193 ? 7.711 -7.391 12.239 1.00 94.62 193 GLY A C 1
ATOM 1486 O O . GLY A 1 193 ? 7.908 -6.175 12.132 1.00 94.62 193 GLY A O 1
ATOM 1487 N N . THR A 1 194 ? 8.722 -8.249 12.377 1.00 94.69 194 THR A N 1
ATOM 1488 C CA . THR A 1 194 ? 10.157 -7.896 12.375 1.00 94.69 194 THR A CA 1
ATOM 1489 C C . THR A 1 194 ? 10.813 -8.024 10.993 1.00 94.69 194 THR A C 1
ATOM 1491 O O . THR A 1 194 ? 12.040 -7.960 10.886 1.00 94.69 194 THR A O 1
ATOM 1494 N N . THR A 1 195 ? 10.017 -8.181 9.926 1.00 94.88 195 THR A N 1
ATOM 1495 C CA . THR A 1 195 ? 10.496 -8.297 8.538 1.00 94.88 195 THR A CA 1
ATOM 1496 C C . THR A 1 195 ? 11.416 -7.145 8.141 1.00 94.88 195 THR A C 1
ATOM 1498 O O . THR A 1 195 ? 11.212 -5.980 8.492 1.00 94.88 195 THR A O 1
ATOM 1501 N N . THR A 1 196 ? 12.425 -7.461 7.341 1.00 95.44 196 THR A N 1
ATOM 1502 C CA . THR A 1 196 ? 13.462 -6.527 6.902 1.00 95.44 196 THR A CA 1
ATOM 1503 C C . THR A 1 196 ? 13.152 -5.941 5.526 1.00 95.44 196 THR A C 1
ATOM 1505 O O . THR A 1 196 ? 14.009 -5.980 4.649 1.00 95.44 196 THR A O 1
ATOM 1508 N N . LEU A 1 197 ? 11.928 -5.429 5.319 1.00 98.19 197 LEU A N 1
ATOM 1509 C CA . LEU A 1 197 ? 11.366 -5.063 4.005 1.00 98.19 197 LEU A CA 1
ATOM 1510 C C . LEU A 1 197 ? 12.369 -4.424 3.036 1.00 98.19 197 LEU A C 1
ATOM 1512 O O . LEU A 1 197 ? 12.471 -4.850 1.889 1.00 98.19 197 LEU A O 1
ATOM 1516 N N . LEU A 1 198 ? 13.113 -3.404 3.475 1.00 98.38 198 LEU A N 1
ATOM 1517 C CA . LEU A 1 198 ? 14.011 -2.653 2.590 1.00 98.38 198 LEU A CA 1
ATOM 1518 C C . LEU A 1 198 ? 15.179 -3.500 2.049 1.00 98.38 198 LEU A C 1
ATOM 1520 O O . LEU A 1 198 ? 15.740 -3.168 1.010 1.00 98.38 198 LEU A O 1
ATOM 1524 N N . MET A 1 199 ? 15.488 -4.647 2.659 1.00 96.81 199 MET A N 1
ATOM 1525 C CA . MET A 1 199 ? 16.448 -5.622 2.127 1.00 96.81 199 MET A CA 1
ATOM 1526 C C . MET A 1 199 ? 15.954 -6.330 0.854 1.00 96.81 199 MET A C 1
ATOM 1528 O O . MET A 1 199 ? 16.776 -6.880 0.124 1.00 96.81 199 MET A O 1
ATOM 1532 N N . ALA A 1 200 ? 14.653 -6.283 0.538 1.00 97.19 200 ALA A N 1
ATOM 1533 C CA . ALA A 1 200 ? 14.140 -6.721 -0.761 1.00 97.19 200 ALA A CA 1
ATOM 1534 C C . ALA A 1 200 ? 14.508 -5.757 -1.903 1.00 97.19 200 ALA A C 1
ATOM 1536 O O . ALA A 1 200 ? 14.627 -6.201 -3.044 1.00 97.19 200 ALA A O 1
ATOM 1537 N N . LEU A 1 201 ? 14.712 -4.459 -1.624 1.00 98.00 201 LEU A N 1
ATOM 1538 C CA . LEU A 1 201 ? 14.885 -3.428 -2.656 1.00 98.00 201 LEU A CA 1
ATOM 1539 C C . LEU A 1 201 ? 16.001 -3.757 -3.673 1.00 98.00 201 LEU A C 1
ATOM 1541 O O . LEU A 1 201 ? 15.704 -3.737 -4.868 1.00 98.00 201 LEU A O 1
ATOM 1545 N N . PRO A 1 202 ? 17.237 -4.129 -3.276 1.00 95.81 202 PRO A N 1
ATOM 1546 C CA . PRO A 1 202 ? 18.278 -4.482 -4.244 1.00 95.81 202 PRO A CA 1
ATOM 1547 C C . PRO A 1 202 ? 17.872 -5.647 -5.154 1.00 95.81 202 PRO A C 1
ATOM 1549 O O . PRO A 1 202 ? 18.141 -5.616 -6.353 1.00 95.81 202 PRO A O 1
ATOM 1552 N N . LYS A 1 203 ? 17.165 -6.650 -4.611 1.00 95.56 203 LYS A N 1
ATOM 1553 C CA . LYS A 1 203 ? 16.700 -7.810 -5.380 1.00 95.56 203 LYS A CA 1
ATOM 1554 C C . LYS A 1 203 ? 15.549 -7.457 -6.319 1.00 95.56 203 LYS A C 1
ATOM 1556 O O . LYS A 1 203 ? 15.497 -7.972 -7.430 1.00 95.56 203 LYS A O 1
ATOM 1561 N N . ILE A 1 204 ? 14.660 -6.556 -5.908 1.00 98.12 204 ILE A N 1
ATOM 1562 C CA . ILE A 1 204 ? 13.600 -6.016 -6.764 1.00 98.12 204 ILE A CA 1
ATOM 1563 C C . ILE A 1 204 ? 14.204 -5.289 -7.977 1.00 98.12 204 ILE A C 1
ATOM 1565 O O . ILE A 1 204 ? 13.776 -5.533 -9.104 1.00 98.12 204 ILE A O 1
ATOM 1569 N N . LEU A 1 205 ? 15.226 -4.451 -7.764 1.00 97.38 205 LEU A N 1
ATOM 1570 C CA . LEU A 1 205 ? 15.922 -3.747 -8.848 1.00 97.38 205 LEU A CA 1
ATOM 1571 C C . LEU A 1 205 ? 16.680 -4.716 -9.773 1.00 97.38 205 LEU A C 1
ATOM 1573 O O . LEU A 1 205 ? 16.572 -4.594 -10.992 1.00 97.38 205 LEU A O 1
ATOM 1577 N N . GLU A 1 206 ? 17.378 -5.715 -9.216 1.00 94.25 206 GLU A N 1
ATOM 1578 C CA . GLU A 1 206 ? 18.030 -6.787 -9.989 1.00 94.25 206 GLU A CA 1
ATOM 1579 C C . GLU A 1 206 ? 17.019 -7.526 -10.882 1.00 94.25 206 GLU A C 1
ATOM 1581 O O . GLU A 1 206 ? 17.268 -7.725 -12.070 1.00 94.25 206 GLU A O 1
ATOM 1586 N N . ILE A 1 207 ? 15.857 -7.903 -10.337 1.00 95.25 207 ILE A N 1
ATOM 1587 C CA . ILE A 1 207 ? 14.798 -8.604 -11.075 1.00 95.25 207 ILE A CA 1
ATOM 1588 C C . ILE A 1 207 ? 14.237 -7.723 -12.199 1.00 95.25 207 ILE A C 1
ATOM 1590 O O . ILE A 1 207 ? 14.121 -8.190 -13.334 1.00 95.25 207 ILE A O 1
ATOM 1594 N N . ALA A 1 208 ? 13.926 -6.456 -11.913 1.00 96.5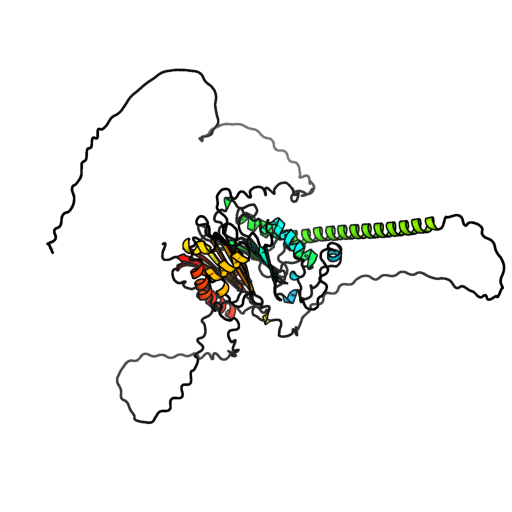6 208 ALA A N 1
ATOM 1595 C CA . ALA A 1 208 ? 13.382 -5.524 -12.898 1.00 96.56 208 ALA A CA 1
ATOM 1596 C C . ALA A 1 208 ? 14.366 -5.264 -14.055 1.00 96.56 208 ALA A C 1
ATOM 1598 O O . ALA A 1 208 ? 13.972 -5.331 -15.223 1.00 96.56 208 ALA A O 1
ATOM 1599 N N . GLN A 1 209 ? 15.658 -5.070 -13.768 1.00 93.44 209 GLN A N 1
ATOM 1600 C CA . GLN A 1 209 ? 16.673 -4.951 -14.816 1.00 93.44 209 GLN A CA 1
ATOM 1601 C C . GLN A 1 209 ? 16.832 -6.265 -15.593 1.00 93.44 209 GLN A C 1
ATOM 1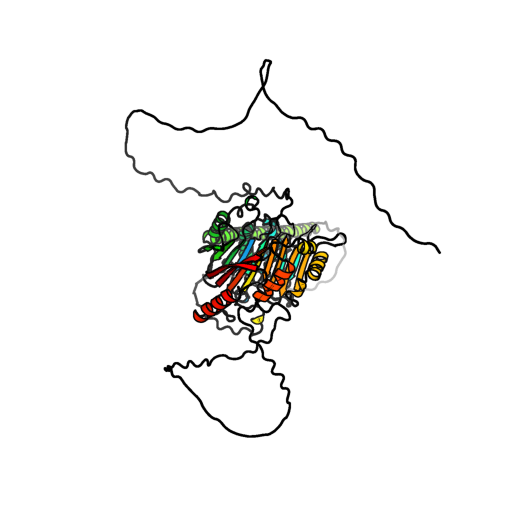603 O O . GLN A 1 209 ? 16.733 -6.273 -16.818 1.00 93.44 209 GLN A O 1
ATOM 1608 N N . LYS A 1 210 ? 17.054 -7.386 -14.898 1.00 89.75 210 LYS A N 1
ATOM 1609 C CA . LYS A 1 210 ? 17.391 -8.675 -15.518 1.00 89.75 210 LYS A CA 1
ATOM 1610 C C . LYS A 1 210 ? 16.260 -9.214 -16.391 1.00 89.75 210 LYS A C 1
ATOM 1612 O O . LYS A 1 210 ? 16.506 -9.605 -17.528 1.00 89.75 210 LYS A O 1
ATOM 1617 N N . PHE A 1 211 ? 15.031 -9.243 -15.878 1.00 92.06 211 PHE A N 1
ATOM 1618 C CA . PHE A 1 211 ? 13.894 -9.847 -16.578 1.00 92.06 211 PHE A CA 1
ATOM 1619 C C . PHE A 1 211 ? 13.151 -8.867 -17.488 1.00 92.06 211 PHE A C 1
ATOM 1621 O O . PHE A 1 211 ? 12.575 -9.314 -18.472 1.00 92.06 211 PHE A O 1
ATOM 1628 N N . CYS A 1 212 ? 13.160 -7.562 -17.196 1.00 94.06 212 CYS A N 1
ATOM 1629 C CA . CYS A 1 212 ? 12.360 -6.578 -17.937 1.00 94.06 212 CYS A CA 1
ATOM 1630 C C . CYS A 1 212 ? 13.196 -5.508 -18.664 1.00 94.06 212 CYS A C 1
ATOM 1632 O O . CYS A 1 212 ? 12.630 -4.707 -19.399 1.00 94.06 212 CYS A O 1
ATOM 1634 N N . GLY A 1 213 ? 14.521 -5.457 -18.482 1.00 90.88 213 GLY A N 1
ATOM 1635 C CA . GLY A 1 213 ? 15.370 -4.397 -19.045 1.00 90.88 213 GLY A CA 1
ATOM 1636 C C . GLY A 1 213 ? 15.186 -3.028 -18.376 1.00 90.88 213 GLY A C 1
ATOM 1637 O O . GLY A 1 213 ? 15.548 -2.006 -18.954 1.00 90.88 213 GLY A O 1
ATOM 1638 N N . LEU A 1 214 ? 14.596 -2.985 -17.177 1.00 93.31 214 LEU A N 1
ATOM 1639 C CA . LEU A 1 214 ? 14.263 -1.747 -16.473 1.00 93.31 214 LEU A CA 1
ATOM 1640 C C . LEU A 1 214 ? 15.462 -1.256 -15.651 1.00 93.31 214 LEU A C 1
ATOM 1642 O O . LEU A 1 214 ? 15.620 -1.598 -14.483 1.00 93.31 214 LEU A O 1
ATOM 1646 N N . GLU A 1 215 ? 16.318 -0.455 -16.285 1.00 91.50 215 GLU A N 1
ATOM 1647 C CA . GLU A 1 215 ? 17.544 0.102 -15.682 1.00 91.50 215 GLU A CA 1
ATOM 1648 C C . GLU A 1 215 ? 17.319 1.376 -14.847 1.00 91.50 215 GLU A C 1
ATOM 1650 O O . GLU A 1 215 ? 18.277 1.946 -14.332 1.00 91.50 215 GLU A O 1
ATOM 1655 N N . LYS A 1 216 ? 16.068 1.842 -14.751 1.00 93.94 216 LYS A N 1
ATOM 1656 C CA . LYS A 1 216 ? 15.662 3.144 -14.205 1.00 93.94 216 LYS A CA 1
ATOM 1657 C C . LYS A 1 216 ? 14.456 2.996 -13.285 1.00 93.94 216 LYS A C 1
ATOM 1659 O O . LYS A 1 216 ? 13.623 2.119 -13.512 1.00 93.94 216 LYS A O 1
ATOM 1664 N N . VAL A 1 217 ? 14.309 3.894 -12.315 1.00 95.94 217 VAL A N 1
ATOM 1665 C CA . VAL A 1 217 ? 13.099 3.996 -11.477 1.00 95.94 217 VAL A CA 1
ATOM 1666 C C . VAL A 1 217 ? 12.470 5.371 -11.666 1.00 95.94 217 VAL A C 1
ATOM 1668 O O . VAL A 1 217 ? 13.144 6.382 -11.520 1.00 95.94 217 VAL A O 1
ATOM 1671 N N . TRP A 1 218 ? 11.179 5.417 -11.995 1.00 93.44 218 TRP A N 1
ATOM 1672 C CA . TRP A 1 218 ? 10.436 6.661 -12.222 1.00 93.44 218 TRP A CA 1
ATOM 1673 C C . TRP A 1 218 ? 10.074 7.368 -10.914 1.00 93.44 218 TRP A C 1
ATOM 1675 O O . TRP A 1 218 ? 10.134 8.595 -10.825 1.00 93.44 218 TRP A O 1
ATOM 1685 N N . ARG A 1 219 ? 9.670 6.587 -9.901 1.00 93.75 219 ARG A N 1
ATOM 1686 C CA . ARG A 1 219 ? 9.261 7.095 -8.587 1.00 93.75 219 ARG A CA 1
ATOM 1687 C C . ARG A 1 219 ? 9.293 6.014 -7.509 1.00 93.75 219 ARG A C 1
ATOM 1689 O O . ARG A 1 219 ? 9.058 4.841 -7.797 1.00 93.75 219 ARG A O 1
ATOM 1696 N N . VAL A 1 220 ? 9.512 6.422 -6.262 1.00 97.12 220 VAL A N 1
ATOM 1697 C CA . VAL A 1 220 ? 9.417 5.566 -5.072 1.00 97.12 220 VAL A CA 1
ATOM 1698 C C . VAL A 1 220 ? 8.616 6.251 -3.977 1.00 97.12 220 VAL A C 1
ATOM 1700 O O . VAL A 1 220 ? 8.753 7.456 -3.770 1.00 97.12 220 VAL A O 1
ATOM 1703 N N . PHE A 1 221 ? 7.854 5.451 -3.235 1.00 97.94 221 PHE A N 1
ATOM 1704 C CA . PHE A 1 221 ? 7.351 5.775 -1.906 1.00 97.94 221 PHE A CA 1
ATOM 1705 C C . PHE A 1 221 ? 7.779 4.668 -0.933 1.00 97.94 221 PHE A C 1
ATOM 1707 O O . PHE A 1 221 ? 7.612 3.485 -1.223 1.00 97.94 221 PHE A O 1
ATOM 1714 N N . TYR A 1 222 ? 8.303 5.035 0.233 1.00 98.75 222 TYR A N 1
ATOM 1715 C CA . TYR A 1 222 ? 8.434 4.140 1.383 1.00 98.75 222 TYR A CA 1
ATOM 1716 C C . TYR A 1 222 ? 7.764 4.790 2.589 1.00 98.75 222 TYR A C 1
ATOM 1718 O O . TYR A 1 222 ? 8.101 5.918 2.951 1.00 98.75 222 TYR A O 1
ATOM 1726 N N . SER A 1 223 ? 6.823 4.098 3.221 1.00 98.56 223 SER A N 1
ATOM 1727 C CA . SER A 1 223 ? 6.088 4.623 4.367 1.00 98.56 223 SER A CA 1
ATOM 1728 C C . SER A 1 223 ? 5.872 3.582 5.456 1.00 98.56 223 SER A C 1
ATOM 1730 O O . SER A 1 223 ? 5.975 2.372 5.243 1.00 98.56 223 SER A O 1
ATOM 1732 N N . ARG A 1 224 ? 5.595 4.079 6.663 1.00 98.00 224 ARG A N 1
ATOM 1733 C CA . ARG A 1 224 ? 5.119 3.272 7.791 1.00 98.00 224 ARG A CA 1
ATOM 1734 C C . ARG A 1 224 ? 4.552 4.137 8.903 1.00 98.00 224 ARG A C 1
ATOM 1736 O O . ARG A 1 224 ? 4.951 5.286 9.096 1.00 98.00 224 ARG A O 1
ATOM 1743 N N . LYS A 1 225 ? 3.691 3.549 9.727 1.00 96.12 225 LYS A N 1
ATOM 1744 C CA . LYS A 1 225 ? 3.298 4.135 11.015 1.00 96.12 225 LYS A CA 1
ATOM 1745 C C . LYS A 1 225 ? 4.447 4.040 12.042 1.00 96.12 225 LYS A C 1
ATOM 1747 O O . LYS A 1 225 ? 5.442 3.338 11.845 1.00 96.12 225 LYS A O 1
ATOM 1752 N N . THR A 1 226 ? 4.316 4.753 13.160 1.00 94.62 226 THR A N 1
ATOM 1753 C CA . THR A 1 226 ? 5.020 4.427 14.408 1.00 94.62 226 THR A CA 1
ATOM 1754 C C . THR A 1 226 ? 4.855 2.951 14.788 1.00 94.62 226 THR A C 1
ATOM 1756 O O . THR A 1 226 ? 3.735 2.457 14.911 1.00 94.62 226 THR A O 1
ATOM 1759 N N . PHE A 1 227 ? 5.975 2.262 15.013 1.00 95.81 227 PHE A N 1
ATOM 1760 C CA . PHE A 1 227 ? 6.001 0.930 15.619 1.00 95.81 227 PHE A CA 1
ATOM 1761 C C . PHE A 1 227 ? 5.538 0.984 17.084 1.00 95.81 227 PHE A C 1
ATOM 1763 O O . PHE A 1 227 ? 5.805 1.962 17.786 1.00 95.81 227 PHE A O 1
ATOM 1770 N N . MET A 1 228 ? 4.891 -0.082 17.555 1.00 94.06 228 MET A N 1
ATOM 1771 C CA . MET A 1 228 ? 4.644 -0.344 18.975 1.00 94.06 228 MET A CA 1
ATOM 1772 C C . MET A 1 228 ? 5.908 -0.859 19.672 1.00 94.06 228 MET A C 1
ATOM 1774 O O . MET A 1 228 ? 6.129 -0.546 20.842 1.00 94.06 228 MET A O 1
ATOM 1778 N N . PHE A 1 229 ? 6.749 -1.623 18.962 1.00 94.19 229 PHE A N 1
ATOM 1779 C CA . PHE A 1 229 ? 7.942 -2.270 19.512 1.00 94.19 229 PHE A CA 1
ATOM 1780 C C . PHE A 1 229 ? 9.217 -1.939 18.706 1.00 94.19 229 PHE A C 1
ATOM 1782 O O . PHE A 1 229 ? 9.916 -2.857 18.267 1.00 94.19 229 PHE A O 1
ATOM 1789 N N . PRO A 1 230 ? 9.581 -0.649 18.529 1.00 93.31 230 PRO A N 1
ATOM 1790 C CA . PRO A 1 230 ? 10.713 -0.239 17.686 1.00 93.31 230 PRO A CA 1
ATOM 1791 C C . PRO A 1 230 ? 12.039 -0.919 18.066 1.00 93.31 230 PRO A C 1
ATOM 1793 O O . PRO A 1 230 ? 12.793 -1.314 17.180 1.00 93.31 230 PRO A O 1
ATOM 1796 N N . ASP A 1 231 ? 12.288 -1.151 19.359 1.00 92.38 231 ASP A N 1
ATOM 1797 C CA . ASP A 1 231 ? 13.497 -1.828 19.857 1.00 92.38 231 ASP A CA 1
ATOM 1798 C C . ASP A 1 231 ? 13.621 -3.302 19.413 1.00 92.38 231 ASP A C 1
ATOM 1800 O O . ASP A 1 231 ? 14.699 -3.888 19.518 1.00 92.38 231 ASP A O 1
ATOM 1804 N N . ARG A 1 232 ? 12.535 -3.919 18.919 1.00 92.88 232 ARG A N 1
ATOM 1805 C CA . ARG A 1 232 ? 12.530 -5.286 18.364 1.00 92.88 232 ARG A CA 1
ATOM 1806 C C . ARG A 1 232 ? 12.815 -5.332 16.862 1.00 92.88 232 ARG A C 1
ATOM 1808 O O . ARG A 1 232 ? 13.021 -6.419 16.327 1.00 92.88 232 ARG A O 1
ATOM 1815 N N . GLN A 1 233 ? 12.798 -4.196 16.165 1.00 94.75 233 GLN A N 1
ATOM 1816 C CA . GLN A 1 233 ? 12.992 -4.176 14.717 1.00 94.75 233 GLN A CA 1
ATOM 1817 C C . GLN A 1 233 ? 14.445 -4.504 14.348 1.00 94.75 233 GLN A C 1
ATOM 1819 O O . GLN A 1 233 ? 15.409 -4.056 14.976 1.00 94.75 233 GLN A O 1
ATOM 1824 N N . LEU A 1 234 ? 14.616 -5.300 13.295 1.00 92.81 234 LEU A N 1
ATOM 1825 C CA . LEU A 1 234 ? 15.931 -5.625 12.749 1.00 92.81 234 LEU A CA 1
ATOM 1826 C C . LEU A 1 234 ? 16.432 -4.474 11.865 1.00 92.81 234 LEU A C 1
ATOM 1828 O O . LEU A 1 234 ? 15.641 -3.715 11.309 1.00 92.81 234 LEU A O 1
ATOM 1832 N N . HIS A 1 235 ? 17.751 -4.323 11.724 1.00 89.31 235 HIS A N 1
ATOM 1833 C CA . HIS A 1 235 ? 18.324 -3.343 10.793 1.00 89.31 235 HIS A CA 1
ATOM 1834 C C . HIS A 1 235 ? 17.906 -3.708 9.351 1.00 89.31 235 HIS A C 1
ATOM 1836 O O . HIS A 1 235 ? 17.963 -4.875 8.978 1.00 89.31 235 HIS A O 1
ATOM 1842 N N . VAL A 1 236 ? 17.453 -2.777 8.509 1.00 95.62 236 VAL A N 1
ATOM 1843 C CA . VAL A 1 236 ? 17.523 -1.304 8.627 1.00 95.62 236 VAL A CA 1
ATOM 1844 C C . VAL A 1 236 ? 16.398 -0.621 9.419 1.00 95.62 236 VAL A C 1
ATOM 1846 O O . VAL A 1 236 ? 16.464 0.574 9.646 1.00 95.62 236 VAL A O 1
ATOM 1849 N N . HIS A 1 237 ? 15.386 -1.333 9.905 1.00 97.12 237 HIS A N 1
ATOM 1850 C CA . HIS A 1 237 ? 14.151 -0.741 10.450 1.00 97.12 237 HIS A CA 1
ATOM 1851 C C . HIS A 1 237 ? 14.208 -0.302 11.926 1.00 97.12 237 HIS A C 1
ATOM 1853 O O . HIS A 1 237 ? 13.186 0.060 12.507 1.00 97.12 237 HIS A O 1
ATOM 1859 N N . ARG A 1 238 ? 15.399 -0.293 12.540 1.00 93.44 238 ARG A N 1
ATOM 1860 C CA . ARG A 1 238 ? 15.616 0.124 13.943 1.00 93.44 238 ARG A CA 1
ATOM 1861 C C . ARG A 1 238 ? 15.304 1.595 14.201 1.00 93.44 238 ARG A C 1
ATOM 1863 O O . ARG A 1 238 ? 14.931 1.960 15.312 1.00 93.44 238 ARG A O 1
ATOM 1870 N N . SER A 1 239 ? 15.494 2.457 13.205 1.00 95.19 239 SER A N 1
ATOM 1871 C CA . SER A 1 239 ? 15.203 3.882 13.326 1.00 95.19 239 SER A CA 1
ATOM 1872 C C . SER A 1 239 ? 14.807 4.471 11.977 1.00 95.19 239 SER A C 1
ATOM 1874 O O . SER A 1 239 ? 15.268 4.015 10.935 1.00 95.19 239 SER A O 1
ATOM 1876 N N . TRP A 1 240 ? 14.016 5.547 11.998 1.00 97.25 240 TRP A N 1
ATOM 1877 C CA . TRP A 1 240 ? 13.684 6.282 10.773 1.00 97.25 240 TRP A CA 1
ATOM 1878 C C . TRP A 1 240 ? 14.934 6.828 10.061 1.00 97.25 240 TRP A C 1
ATOM 1880 O O . TRP A 1 240 ? 14.952 6.932 8.839 1.00 97.25 240 TRP A O 1
ATOM 1890 N N . LYS A 1 241 ? 16.014 7.114 10.804 1.00 97.00 241 LYS A N 1
ATOM 1891 C CA . LYS A 1 241 ? 17.293 7.529 10.216 1.00 97.00 241 LYS A CA 1
ATOM 1892 C C . LYS A 1 241 ? 17.961 6.385 9.448 1.00 97.00 241 LYS A C 1
ATOM 1894 O O . LYS A 1 241 ? 18.445 6.628 8.351 1.00 97.00 241 LYS A O 1
ATOM 1899 N N . ASP A 1 242 ? 17.998 5.173 10.005 1.00 97.19 242 ASP A N 1
ATOM 1900 C CA . ASP A 1 242 ? 18.599 3.993 9.359 1.00 97.19 242 ASP A CA 1
ATOM 1901 C C . ASP A 1 242 ? 17.903 3.677 8.022 1.00 97.19 242 ASP A C 1
ATOM 1903 O O . ASP A 1 242 ? 18.564 3.335 7.041 1.00 97.19 242 ASP A O 1
ATOM 1907 N N . GLU A 1 243 ? 16.575 3.823 7.981 1.00 98.56 243 GLU A N 1
ATOM 1908 C CA . GLU A 1 243 ? 15.740 3.586 6.798 1.00 98.56 243 GLU A CA 1
ATOM 1909 C C . GLU A 1 243 ? 15.976 4.645 5.710 1.00 98.56 243 GLU A C 1
ATOM 1911 O O . GLU A 1 243 ? 16.210 4.295 4.554 1.00 98.56 243 GLU A O 1
ATOM 1916 N N . VAL A 1 244 ? 15.998 5.931 6.079 1.00 98.50 244 VAL A N 1
ATOM 1917 C CA . VAL A 1 244 ? 16.314 7.039 5.157 1.00 98.50 244 VAL A CA 1
ATOM 1918 C C . VAL A 1 244 ? 17.755 6.933 4.645 1.00 98.50 244 VAL A C 1
ATOM 1920 O O . VAL A 1 244 ? 17.981 6.979 3.442 1.00 98.50 244 VAL A O 1
ATOM 1923 N N . GLU A 1 245 ? 18.729 6.661 5.519 1.00 97.50 245 GLU A N 1
ATOM 1924 C CA . GLU A 1 245 ? 20.137 6.462 5.140 1.00 97.50 245 GLU A CA 1
ATOM 1925 C C . GLU A 1 245 ? 20.350 5.188 4.297 1.00 97.50 245 GLU A C 1
ATOM 1927 O O . GLU A 1 245 ? 21.368 5.048 3.619 1.00 97.50 245 GLU A O 1
ATOM 1932 N N . PHE A 1 246 ? 19.414 4.234 4.300 1.00 97.62 246 PHE A N 1
ATOM 1933 C CA . PHE A 1 246 ? 19.383 3.136 3.329 1.00 97.62 246 PHE A CA 1
ATOM 1934 C C . PHE A 1 246 ? 18.786 3.560 1.985 1.00 97.62 246 PHE A C 1
ATOM 1936 O O . PHE A 1 246 ? 19.340 3.207 0.945 1.00 97.62 246 PHE A O 1
ATOM 1943 N N . LEU A 1 247 ? 17.699 4.328 1.986 1.00 98.25 247 LEU A N 1
ATOM 1944 C CA . LEU A 1 247 ? 17.032 4.785 0.767 1.00 98.25 247 LEU A CA 1
ATOM 1945 C C . LEU A 1 247 ? 17.875 5.807 -0.016 1.00 98.25 247 LEU A C 1
ATOM 1947 O O . LEU A 1 247 ? 18.043 5.631 -1.218 1.00 98.25 247 LEU A O 1
ATOM 1951 N N . ASP A 1 248 ? 18.534 6.754 0.656 1.00 97.12 248 ASP A N 1
ATOM 1952 C CA . ASP A 1 248 ? 19.439 7.749 0.043 1.00 97.12 248 ASP A CA 1
ATOM 1953 C C . ASP A 1 248 ? 20.714 7.137 -0.571 1.00 97.12 248 ASP A C 1
ATOM 1955 O O . ASP A 1 248 ? 21.431 7.786 -1.331 1.00 97.12 248 ASP A O 1
ATOM 1959 N N . ARG A 1 249 ? 21.022 5.868 -0.267 1.00 95.62 249 ARG A N 1
ATOM 1960 C CA . ARG A 1 249 ? 22.055 5.109 -0.995 1.00 95.62 249 ARG A CA 1
ATOM 1961 C C . ARG A 1 249 ? 21.540 4.563 -2.327 1.00 95.62 249 ARG A C 1
ATOM 1963 O O . ARG A 1 249 ? 22.343 4.388 -3.244 1.00 95.62 249 ARG A O 1
ATOM 1970 N N . HIS A 1 250 ? 20.237 4.309 -2.439 1.00 95.75 250 HIS A N 1
ATOM 1971 C CA . HIS A 1 250 ? 19.596 3.727 -3.618 1.00 95.75 250 HIS A CA 1
ATOM 1972 C C . HIS A 1 250 ? 18.991 4.767 -4.561 1.00 95.75 250 HIS A C 1
ATOM 1974 O O . HIS A 1 250 ? 18.949 4.514 -5.765 1.00 95.75 250 HIS A O 1
ATOM 1980 N N . PHE A 1 251 ? 18.579 5.927 -4.044 1.00 96.44 251 PHE A N 1
ATOM 1981 C CA . PHE A 1 251 ? 17.868 6.951 -4.803 1.00 96.44 251 PHE A CA 1
ATOM 1982 C C . PHE A 1 251 ? 18.501 8.337 -4.675 1.00 96.44 251 PHE A C 1
ATOM 1984 O O . PHE A 1 251 ? 19.019 8.708 -3.625 1.00 96.44 251 PHE A O 1
ATOM 1991 N N . GLU A 1 252 ? 18.436 9.110 -5.755 1.00 93.00 252 GLU A N 1
ATOM 1992 C CA . GLU A 1 252 ? 18.802 10.526 -5.778 1.00 93.00 252 GLU A CA 1
ATOM 1993 C C . GLU A 1 252 ? 17.550 11.407 -5.635 1.00 93.00 252 GLU A C 1
ATOM 1995 O O . GLU A 1 252 ? 16.452 11.031 -6.042 1.00 93.00 252 GLU A O 1
ATOM 2000 N N . HIS A 1 253 ? 17.718 12.584 -5.023 1.00 90.88 253 HIS A N 1
ATOM 2001 C CA . HIS A 1 253 ? 16.654 13.570 -4.763 1.00 90.88 253 HIS A CA 1
ATOM 2002 C C . HIS A 1 253 ? 15.459 13.080 -3.914 1.00 90.88 253 HIS A C 1
ATOM 2004 O O . HIS A 1 253 ? 14.399 13.706 -3.918 1.00 90.88 253 HIS A O 1
ATOM 2010 N N . GLY A 1 254 ? 15.631 12.006 -3.139 1.00 94.88 254 GLY A N 1
ATOM 2011 C CA . GLY A 1 254 ? 14.640 11.570 -2.158 1.00 94.88 254 GLY A CA 1
ATOM 2012 C C . GLY A 1 254 ? 14.431 12.573 -1.018 1.00 94.88 254 GLY A C 1
ATOM 2013 O O . GLY A 1 254 ? 15.337 13.314 -0.631 1.00 94.88 254 GLY A O 1
ATOM 2014 N N . ALA A 1 255 ? 13.214 12.597 -0.478 1.00 96.31 255 ALA A N 1
ATOM 2015 C CA . ALA A 1 255 ? 12.807 13.499 0.592 1.00 96.31 255 ALA A CA 1
ATOM 2016 C C . ALA A 1 255 ? 12.060 12.743 1.701 1.00 96.31 255 ALA A C 1
ATOM 2018 O O . ALA A 1 255 ? 11.124 11.987 1.438 1.00 96.31 255 ALA A O 1
ATOM 2019 N N . ALA A 1 256 ? 12.476 12.966 2.952 1.00 97.75 256 ALA A N 1
ATOM 2020 C CA . ALA A 1 256 ? 11.969 12.276 4.135 1.00 97.75 256 ALA A CA 1
ATOM 2021 C C . ALA A 1 256 ? 11.139 13.202 5.040 1.00 97.75 256 ALA A C 1
ATOM 2023 O O . ALA A 1 256 ? 11.572 14.295 5.409 1.00 97.75 256 ALA A O 1
ATOM 2024 N N . TYR A 1 257 ? 9.969 12.726 5.462 1.00 97.38 257 TYR A N 1
ATOM 2025 C CA . TYR A 1 257 ? 8.975 13.469 6.229 1.00 97.38 257 TYR A CA 1
ATOM 2026 C C . TYR A 1 257 ? 8.471 12.660 7.427 1.00 97.38 257 TYR A C 1
ATOM 2028 O O . TYR A 1 257 ? 8.321 11.439 7.373 1.00 97.38 257 TYR A O 1
ATOM 2036 N N . THR A 1 258 ? 8.130 13.373 8.500 1.00 96.62 258 THR A N 1
ATOM 2037 C CA . THR A 1 258 ? 7.350 12.838 9.620 1.00 96.62 258 THR A CA 1
ATOM 2038 C C . THR A 1 258 ? 6.032 13.596 9.692 1.00 96.62 258 THR A C 1
ATOM 2040 O O . THR A 1 258 ? 6.013 14.824 9.788 1.00 96.62 258 THR A O 1
ATOM 2043 N N . VAL A 1 259 ? 4.929 12.858 9.613 1.00 94.69 259 VAL A N 1
ATOM 2044 C CA . VAL A 1 259 ? 3.570 13.377 9.462 1.00 94.69 259 VAL A CA 1
ATOM 2045 C C . VAL A 1 259 ? 2.775 13.101 10.736 1.00 94.69 259 VAL A C 1
ATOM 2047 O O . VAL A 1 259 ? 2.641 11.954 11.160 1.00 94.69 259 VAL A O 1
ATOM 2050 N N . GLY A 1 260 ? 2.238 14.153 11.354 1.00 91.44 260 GLY A N 1
ATOM 2051 C CA . GLY A 1 260 ? 1.558 14.070 12.651 1.00 91.44 260 GLY A CA 1
ATOM 2052 C C . GLY A 1 260 ? 2.467 14.452 13.823 1.00 91.44 260 GLY A C 1
ATOM 2053 O O . GLY A 1 260 ? 3.340 15.311 13.693 1.00 91.44 260 GLY A O 1
ATOM 2054 N N . LYS A 1 261 ? 2.235 13.863 15.001 1.00 88.56 261 LYS A N 1
ATOM 2055 C CA . LYS A 1 261 ? 2.898 14.277 16.247 1.00 88.56 261 LYS A CA 1
ATOM 2056 C C . LYS A 1 261 ? 4.175 13.474 16.487 1.00 88.56 261 LYS A C 1
ATOM 2058 O O . LYS A 1 261 ? 4.112 12.319 16.894 1.00 88.56 261 LYS A O 1
ATOM 2063 N N . VAL A 1 262 ? 5.337 14.110 16.327 1.00 87.88 262 VAL A N 1
ATOM 2064 C CA . VAL A 1 262 ? 6.664 13.485 16.546 1.00 87.88 262 VAL A CA 1
ATOM 2065 C C . VAL A 1 262 ? 6.843 12.854 17.937 1.00 87.88 262 VAL A C 1
ATOM 2067 O O . VAL A 1 262 ? 7.634 11.933 18.099 1.00 87.88 262 VAL A O 1
ATOM 2070 N N . ASN A 1 263 ? 6.099 13.328 18.942 1.00 86.00 263 ASN A N 1
ATOM 2071 C CA . ASN A 1 263 ? 6.107 12.838 20.324 1.00 86.00 263 ASN A CA 1
ATOM 2072 C C . ASN A 1 263 ? 4.915 11.917 20.664 1.00 86.00 263 ASN A C 1
ATOM 2074 O O . ASN A 1 263 ? 4.566 11.766 21.835 1.00 86.00 263 ASN A O 1
ATOM 2078 N N . GLY A 1 264 ? 4.255 11.359 19.653 1.00 86.25 264 GLY A N 1
ATOM 2079 C CA . GLY A 1 264 ? 3.117 10.456 19.781 1.00 86.25 264 GLY A CA 1
ATOM 2080 C C . GLY A 1 264 ? 2.857 9.744 18.458 1.00 86.25 264 GLY A C 1
ATOM 2081 O O . GLY A 1 264 ? 3.795 9.425 17.729 1.00 86.25 264 GLY A O 1
ATOM 2082 N N . ASP A 1 265 ? 1.586 9.518 18.136 1.00 85.75 265 ASP A N 1
ATOM 2083 C CA . ASP A 1 265 ? 1.194 8.875 16.886 1.00 85.75 265 ASP A CA 1
ATOM 2084 C C . ASP A 1 265 ? 1.545 9.740 15.660 1.00 85.75 265 A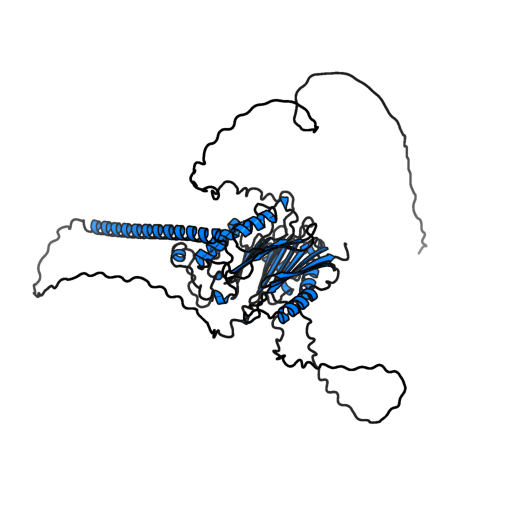SP A C 1
ATOM 2086 O O . ASP A 1 265 ? 0.991 10.822 15.434 1.00 85.75 265 ASP A O 1
ATOM 2090 N N . HIS A 1 266 ? 2.475 9.225 14.855 1.00 93.25 266 HIS A N 1
ATOM 2091 C CA . HIS A 1 266 ? 2.882 9.777 13.569 1.00 93.25 266 HIS A CA 1
ATOM 2092 C C . HIS A 1 266 ? 3.067 8.668 12.526 1.00 93.25 266 HIS A C 1
ATOM 2094 O O . HIS A 1 266 ? 3.004 7.471 12.820 1.00 93.25 266 HIS A O 1
ATOM 2100 N N . TRP A 1 267 ? 3.258 9.091 11.285 1.00 96.25 267 TRP A N 1
ATOM 2101 C CA . TRP A 1 267 ? 3.506 8.247 10.125 1.00 96.25 267 TRP A CA 1
ATOM 2102 C C . TRP A 1 267 ? 4.696 8.845 9.367 1.00 96.25 267 TRP A C 1
ATOM 2104 O O . TRP A 1 267 ? 4.817 10.066 9.243 1.00 96.25 267 TRP A O 1
ATOM 2114 N N . CYS A 1 268 ? 5.630 7.997 8.962 1.00 97.75 268 CYS A N 1
ATOM 2115 C CA . CYS A 1 268 ? 6.852 8.378 8.271 1.00 97.75 268 CYS A CA 1
ATOM 2116 C C . CYS A 1 268 ? 6.696 8.119 6.775 1.00 97.75 268 CYS A C 1
ATOM 2118 O O . CYS A 1 268 ? 6.112 7.109 6.385 1.00 97.75 268 CYS A O 1
ATOM 2120 N N . LEU A 1 269 ? 7.245 9.019 5.961 1.00 98.31 269 LEU A N 1
ATOM 2121 C CA . LEU A 1 269 ? 7.213 8.942 4.505 1.00 98.31 269 LEU A CA 1
ATOM 2122 C C . LEU A 1 269 ? 8.558 9.351 3.924 1.00 98.31 269 LEU A C 1
ATOM 2124 O O . LEU A 1 269 ? 9.064 10.429 4.219 1.00 98.31 269 LEU A O 1
ATOM 2128 N N . TYR A 1 270 ? 9.086 8.516 3.048 1.00 98.56 270 TYR A N 1
ATOM 2129 C CA . TYR A 1 270 ? 10.142 8.835 2.108 1.00 98.56 270 TYR A CA 1
ATOM 2130 C C . TYR A 1 270 ? 9.541 8.766 0.709 1.00 98.56 270 TYR A C 1
ATOM 2132 O O . TYR A 1 270 ? 8.834 7.806 0.401 1.00 98.56 270 TYR A O 1
ATOM 2140 N N . LEU A 1 271 ? 9.812 9.748 -0.142 1.00 97.12 271 LEU A N 1
ATOM 2141 C CA . LEU A 1 271 ? 9.438 9.672 -1.551 1.00 97.12 271 LEU A CA 1
ATOM 2142 C C . LEU A 1 271 ? 10.439 10.384 -2.456 1.00 97.12 271 LEU A C 1
ATOM 2144 O O . LEU A 1 271 ? 11.165 11.273 -2.011 1.00 97.12 271 LEU A O 1
ATOM 2148 N N . THR A 1 272 ? 10.420 10.022 -3.735 1.00 95.31 272 THR A N 1
ATOM 2149 C CA . THR A 1 272 ? 11.031 10.811 -4.811 1.00 95.31 272 THR A CA 1
ATOM 2150 C C . THR A 1 272 ? 9.969 11.594 -5.591 1.00 95.31 272 THR A C 1
ATOM 2152 O O . THR A 1 272 ? 8.770 11.270 -5.585 1.00 95.31 272 THR A O 1
ATOM 2155 N N . ALA A 1 273 ? 10.415 12.654 -6.267 1.00 88.81 273 ALA A N 1
ATOM 2156 C CA . ALA A 1 273 ? 9.646 13.286 -7.332 1.00 88.81 273 ALA A CA 1
ATOM 2157 C C . ALA A 1 273 ? 9.494 12.314 -8.525 1.00 88.81 273 ALA A C 1
ATOM 2159 O O . ALA A 1 273 ? 10.342 11.437 -8.707 1.00 88.81 273 ALA A O 1
ATOM 2160 N N . PRO A 1 274 ? 8.432 12.432 -9.341 1.00 86.25 274 PRO A N 1
ATOM 2161 C CA . PRO A 1 274 ? 8.319 11.690 -10.594 1.00 86.25 274 PRO A CA 1
ATOM 2162 C C . PRO A 1 274 ? 9.341 12.208 -11.618 1.00 86.25 274 PRO A C 1
ATOM 2164 O O . PRO A 1 274 ? 9.256 13.355 -12.053 1.00 86.25 274 PRO A O 1
ATOM 2167 N N . GLN A 1 275 ? 10.295 11.371 -12.028 1.00 85.81 275 GLN A N 1
ATOM 2168 C CA . GLN A 1 275 ? 11.399 11.776 -12.911 1.00 85.81 275 GLN A CA 1
ATOM 2169 C C . GLN A 1 275 ? 11.855 10.643 -13.847 1.00 85.81 275 GLN A C 1
ATOM 2171 O O . GLN A 1 275 ? 11.508 9.485 -13.657 1.00 85.81 275 GLN A O 1
ATOM 2176 N N . ASP A 1 276 ? 12.639 10.970 -14.879 1.00 84.81 276 ASP A N 1
ATOM 2177 C CA . ASP A 1 276 ? 13.112 10.011 -15.898 1.00 84.81 276 ASP A CA 1
ATOM 2178 C C . ASP A 1 276 ? 13.956 8.851 -15.340 1.00 84.81 276 ASP A C 1
ATOM 2180 O O . ASP A 1 276 ? 14.057 7.799 -15.976 1.00 84.81 276 ASP A O 1
ATOM 2184 N N . ASP A 1 277 ? 14.650 9.085 -14.228 1.00 91.25 277 ASP A N 1
ATOM 2185 C CA . ASP A 1 277 ? 15.320 8.088 -13.390 1.00 91.25 277 ASP A CA 1
ATOM 2186 C C . ASP A 1 277 ? 15.640 8.725 -12.030 1.00 91.25 277 ASP A C 1
ATOM 2188 O O . ASP A 1 277 ? 16.207 9.819 -11.988 1.00 91.25 277 ASP A O 1
ATOM 2192 N N . CYS A 1 278 ? 15.271 8.074 -10.928 1.00 91.06 278 CYS A N 1
ATOM 2193 C CA . CYS A 1 278 ? 15.633 8.462 -9.565 1.00 91.06 278 CYS A CA 1
ATOM 2194 C C . CYS A 1 278 ? 16.606 7.484 -8.892 1.00 91.06 278 CYS A C 1
ATOM 2196 O O . CYS A 1 278 ? 16.870 7.645 -7.702 1.00 91.06 278 CYS A O 1
ATOM 2198 N N . LEU A 1 279 ? 17.141 6.476 -9.596 1.00 90.00 279 LEU A N 1
ATOM 2199 C CA . LEU A 1 279 ? 18.202 5.622 -9.053 1.00 90.00 279 LEU A CA 1
ATOM 2200 C C . LEU A 1 279 ? 19.506 6.398 -8.855 1.00 90.00 279 LEU A C 1
ATOM 2202 O O . LEU A 1 279 ? 19.902 7.219 -9.680 1.00 90.00 279 LEU A O 1
ATOM 2206 N N . SER A 1 280 ? 20.215 6.084 -7.771 1.00 84.12 280 SER A N 1
ATOM 2207 C CA . SER A 1 280 ? 21.524 6.670 -7.515 1.00 84.12 280 SER A CA 1
ATOM 2208 C C . SER A 1 280 ? 22.567 6.158 -8.507 1.00 84.12 280 SER A C 1
ATOM 2210 O O . SER A 1 280 ? 22.640 4.963 -8.810 1.00 84.12 280 SER A O 1
ATOM 2212 N N . HIS A 1 281 ? 23.477 7.032 -8.936 1.00 78.62 281 HIS A N 1
ATOM 2213 C CA . HIS A 1 281 ? 24.618 6.693 -9.791 1.00 78.62 281 HIS A CA 1
ATOM 2214 C C . HIS A 1 281 ? 25.534 5.595 -9.217 1.00 78.62 281 HIS A C 1
ATOM 2216 O O . HIS A 1 281 ? 26.370 5.056 -9.949 1.00 78.62 281 HIS A O 1
ATOM 2222 N N . ILE A 1 282 ? 25.428 5.286 -7.921 1.00 76.44 282 ILE A N 1
ATOM 2223 C CA . ILE A 1 282 ? 26.108 4.159 -7.268 1.00 76.44 282 ILE A CA 1
ATOM 2224 C C . ILE A 1 282 ? 25.353 2.855 -7.560 1.00 76.44 282 ILE A C 1
ATOM 2226 O O . ILE A 1 282 ? 25.970 1.867 -7.958 1.00 76.44 282 ILE A O 1
ATOM 2230 N N . THR A 1 283 ? 24.027 2.869 -7.419 1.00 79.19 283 THR A N 1
ATOM 2231 C CA . THR A 1 283 ? 23.151 1.714 -7.657 1.00 79.19 283 THR A CA 1
ATOM 2232 C C . THR A 1 283 ? 23.125 1.335 -9.130 1.00 79.19 283 THR A C 1
ATOM 2234 O O . THR A 1 283 ? 23.409 0.187 -9.455 1.00 79.19 283 THR A O 1
ATOM 2237 N N . SER A 1 284 ? 22.915 2.288 -10.043 1.00 77.56 284 SER A N 1
ATOM 2238 C CA . SER A 1 284 ? 22.873 1.997 -11.485 1.00 77.56 284 SER A CA 1
ATOM 2239 C C . SER A 1 284 ? 24.207 1.432 -12.002 1.00 77.56 284 SER A C 1
ATOM 2241 O O . SER A 1 284 ? 24.217 0.526 -12.833 1.00 77.56 284 SER A O 1
ATOM 2243 N N . ARG A 1 285 ? 25.351 1.887 -11.457 1.00 74.50 285 ARG A N 1
ATOM 2244 C CA . ARG A 1 285 ? 26.670 1.291 -11.752 1.00 74.50 285 ARG A CA 1
ATOM 2245 C C . ARG A 1 285 ? 26.812 -0.120 -11.206 1.00 74.50 285 ARG A C 1
ATOM 2247 O O . ARG A 1 285 ? 27.311 -0.979 -11.923 1.00 74.50 285 ARG A O 1
ATOM 2254 N N . ARG A 1 286 ? 26.399 -0.357 -9.958 1.00 76.44 286 ARG A N 1
ATOM 2255 C CA . ARG A 1 286 ? 26.452 -1.690 -9.349 1.00 76.44 286 ARG A CA 1
ATOM 2256 C C . ARG A 1 286 ? 25.623 -2.681 -10.162 1.00 76.44 286 ARG A C 1
ATOM 2258 O O . ARG A 1 286 ? 26.154 -3.697 -10.585 1.00 76.44 286 ARG A O 1
ATOM 2265 N N . ASN A 1 287 ? 24.373 -2.330 -10.440 1.00 75.81 287 ASN A N 1
ATOM 2266 C CA . ASN A 1 287 ? 23.448 -3.140 -11.222 1.00 75.8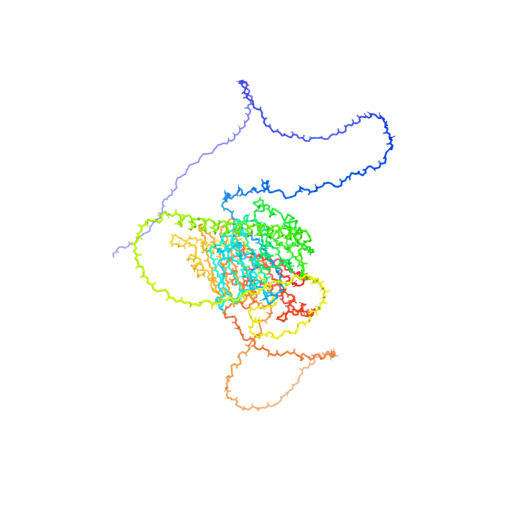1 287 ASN A CA 1
ATOM 2267 C C . ASN A 1 287 ? 24.019 -3.428 -12.626 1.00 75.81 287 ASN A C 1
ATOM 2269 O O . ASN A 1 287 ? 23.992 -4.564 -13.087 1.00 75.81 287 ASN A O 1
ATOM 2273 N N . SER A 1 288 ? 24.645 -2.434 -13.273 1.00 75.19 288 SER A N 1
ATOM 2274 C CA . SER A 1 288 ? 25.368 -2.633 -14.538 1.00 75.19 288 SER A CA 1
ATOM 2275 C C . SER A 1 288 ? 26.570 -3.586 -14.422 1.00 75.19 288 SER A C 1
ATOM 2277 O O . SER A 1 288 ? 26.777 -4.376 -15.340 1.00 75.19 288 SER A O 1
ATOM 2279 N N . MET A 1 289 ? 27.342 -3.559 -13.329 1.00 72.25 289 MET A N 1
ATOM 2280 C CA . MET A 1 289 ? 28.443 -4.510 -13.103 1.00 72.25 289 MET A CA 1
ATOM 2281 C C . MET A 1 289 ? 27.922 -5.930 -12.851 1.00 72.25 289 MET A C 1
ATOM 2283 O O . MET A 1 289 ? 28.342 -6.858 -13.540 1.00 72.25 289 MET A O 1
ATOM 2287 N N . ASP A 1 290 ? 26.959 -6.081 -11.937 1.00 71.38 290 ASP A N 1
ATOM 2288 C CA . ASP A 1 290 ? 26.321 -7.361 -11.609 1.00 71.38 290 ASP A CA 1
ATOM 2289 C C . ASP A 1 290 ? 25.659 -7.985 -12.870 1.00 71.38 290 ASP A C 1
ATOM 2291 O O . ASP A 1 290 ? 25.669 -9.205 -13.052 1.00 71.38 290 ASP A O 1
ATOM 2295 N N . LEU A 1 291 ? 25.152 -7.156 -13.799 1.00 69.88 291 LEU A N 1
ATOM 2296 C CA . LEU A 1 291 ? 24.623 -7.578 -15.101 1.00 69.88 291 LEU A CA 1
ATOM 2297 C C . LEU A 1 291 ? 25.709 -8.032 -16.098 1.00 69.88 291 LEU A C 1
ATOM 2299 O O . LEU A 1 291 ? 25.493 -9.021 -16.801 1.00 69.88 291 LEU A O 1
ATOM 2303 N N . GLU A 1 292 ? 26.854 -7.348 -16.200 1.00 75.06 292 GLU A N 1
ATOM 2304 C CA . GLU A 1 292 ? 27.954 -7.794 -17.076 1.00 75.06 292 GLU A CA 1
ATOM 2305 C C . GLU A 1 292 ? 28.609 -9.084 -16.563 1.00 75.06 292 GLU A C 1
ATOM 2307 O O . GLU A 1 292 ? 28.858 -9.995 -17.356 1.00 75.06 292 GLU A O 1
ATOM 2312 N N . ASP A 1 293 ? 28.788 -9.231 -15.247 1.00 72.81 293 ASP A N 1
ATOM 2313 C CA . ASP A 1 293 ? 29.262 -10.484 -14.647 1.00 72.81 293 ASP A CA 1
ATOM 2314 C C . ASP A 1 293 ? 28.258 -11.630 -14.882 1.00 72.81 293 ASP A C 1
ATOM 2316 O O . ASP A 1 293 ? 28.653 -12.748 -15.231 1.00 72.81 293 ASP A O 1
ATOM 2320 N N . ALA A 1 294 ? 26.948 -11.360 -14.800 1.00 66.31 294 ALA A N 1
ATOM 2321 C CA . ALA A 1 294 ? 25.913 -12.337 -15.145 1.00 66.31 294 ALA A CA 1
ATOM 2322 C C . ALA A 1 294 ? 25.930 -12.729 -16.638 1.00 66.31 294 ALA A C 1
ATOM 2324 O O . ALA A 1 294 ? 25.789 -13.914 -16.958 1.00 66.31 294 ALA A O 1
ATOM 2325 N N . LYS A 1 295 ? 26.147 -11.775 -17.558 1.00 71.00 295 LYS A N 1
ATOM 2326 C CA . LYS A 1 295 ? 26.329 -12.049 -18.998 1.00 71.00 295 LYS A CA 1
ATOM 2327 C C . LYS A 1 295 ? 27.571 -12.907 -19.248 1.00 71.00 295 LYS A C 1
ATOM 2329 O O . LYS A 1 295 ? 27.497 -13.877 -20.003 1.00 71.00 295 LYS A O 1
ATOM 2334 N N . ALA A 1 296 ? 28.692 -12.594 -18.596 1.00 74.25 296 ALA A N 1
ATOM 2335 C CA . ALA A 1 296 ? 29.935 -13.352 -18.710 1.00 74.25 296 ALA A CA 1
ATOM 2336 C C . ALA A 1 296 ? 29.780 -14.793 -18.188 1.00 74.25 296 ALA A C 1
ATOM 2338 O O . ALA A 1 296 ? 30.197 -15.742 -18.857 1.00 74.25 296 ALA A O 1
ATOM 2339 N N . ALA A 1 297 ? 29.116 -14.975 -17.042 1.00 67.75 297 ALA A N 1
ATOM 2340 C CA . ALA A 1 297 ? 28.814 -16.290 -16.481 1.00 67.75 297 ALA A CA 1
ATOM 2341 C C . ALA A 1 297 ? 27.887 -17.119 -17.392 1.00 67.75 297 ALA A C 1
ATOM 2343 O O . ALA A 1 297 ? 28.156 -18.298 -17.631 1.00 67.75 297 ALA A O 1
ATOM 2344 N N . ALA A 1 298 ? 26.839 -16.506 -17.954 1.00 67.12 298 ALA A N 1
ATOM 2345 C CA . ALA A 1 298 ? 25.941 -17.166 -18.904 1.00 67.12 298 ALA A CA 1
ATOM 2346 C C . ALA A 1 298 ? 26.668 -17.579 -20.198 1.00 67.12 298 ALA A C 1
ATOM 2348 O O . ALA A 1 298 ? 26.516 -18.711 -20.658 1.00 67.12 298 ALA A O 1
ATOM 2349 N N . ALA A 1 299 ? 27.522 -16.708 -20.747 1.00 73.44 299 ALA A N 1
ATOM 2350 C CA . ALA A 1 299 ? 28.330 -17.017 -21.926 1.00 73.44 299 ALA A CA 1
ATOM 2351 C C . ALA A 1 299 ? 29.320 -18.171 -21.672 1.00 73.44 299 ALA A C 1
ATOM 2353 O O . ALA A 1 299 ? 29.467 -19.054 -22.519 1.00 73.44 299 ALA A O 1
ATOM 2354 N N . ALA A 1 300 ? 29.960 -18.208 -20.498 1.00 74.69 300 ALA A N 1
ATOM 2355 C CA . ALA A 1 300 ? 30.841 -19.307 -20.101 1.00 74.69 300 ALA A CA 1
ATOM 2356 C C . ALA A 1 300 ? 30.078 -20.638 -19.937 1.00 74.69 300 ALA A C 1
ATOM 2358 O O . ALA A 1 300 ? 30.561 -21.682 -20.380 1.00 74.69 300 ALA A O 1
ATOM 2359 N N . LEU A 1 301 ? 28.869 -20.607 -19.362 1.00 71.44 301 LEU A N 1
ATOM 2360 C CA . LEU A 1 301 ? 28.007 -21.786 -19.238 1.00 71.44 301 LEU A CA 1
ATOM 2361 C C . LEU A 1 301 ? 27.572 -22.320 -20.612 1.00 71.44 301 LEU A C 1
ATOM 2363 O O . LEU A 1 301 ? 27.693 -23.520 -20.859 1.00 71.44 301 LEU A O 1
ATOM 2367 N N . ALA A 1 302 ? 27.143 -21.444 -21.524 1.00 70.62 302 ALA A N 1
ATOM 2368 C CA . ALA A 1 302 ? 26.761 -21.822 -22.885 1.00 70.62 302 ALA A CA 1
ATOM 2369 C C . ALA A 1 302 ? 27.940 -22.434 -23.670 1.00 70.62 302 ALA A C 1
ATOM 2371 O O . ALA A 1 302 ? 27.779 -23.449 -24.349 1.00 70.62 302 ALA A O 1
ATOM 2372 N N . GLN A 1 303 ? 29.152 -21.881 -23.525 1.00 79.31 303 GLN A N 1
ATOM 2373 C CA . GLN A 1 303 ? 30.370 -22.461 -24.107 1.00 79.31 303 GLN A CA 1
ATOM 2374 C C . GLN A 1 303 ? 30.685 -23.850 -23.528 1.00 79.31 303 GLN A C 1
ATOM 2376 O O . GLN A 1 303 ? 31.018 -24.766 -24.282 1.00 79.31 303 GLN A O 1
ATOM 2381 N N . ALA A 1 304 ? 30.536 -24.040 -22.213 1.00 77.38 304 ALA A N 1
ATOM 2382 C CA . ALA A 1 304 ? 30.736 -25.338 -21.568 1.00 77.38 304 ALA A CA 1
ATOM 2383 C C . ALA A 1 304 ? 29.698 -26.385 -22.020 1.00 77.38 304 ALA A C 1
ATOM 2385 O O . ALA A 1 304 ? 30.058 -27.534 -22.282 1.00 77.38 304 ALA A O 1
ATOM 2386 N N . GLN A 1 305 ? 28.431 -25.990 -22.176 1.00 76.38 305 GLN A N 1
ATOM 2387 C CA . GLN A 1 305 ? 27.362 -26.845 -22.703 1.00 76.38 305 GLN A CA 1
ATOM 2388 C C . GLN A 1 305 ? 27.618 -27.246 -24.165 1.00 76.38 305 GLN A C 1
ATOM 2390 O O . GLN A 1 305 ? 27.526 -28.428 -24.497 1.00 76.38 305 GLN A O 1
ATOM 2395 N N . ALA A 1 306 ? 28.015 -26.302 -25.024 1.00 81.69 306 ALA A N 1
ATOM 2396 C CA . ALA A 1 306 ? 28.367 -26.583 -26.418 1.00 81.69 306 ALA A CA 1
ATOM 2397 C C . ALA A 1 306 ? 29.581 -27.528 -26.535 1.00 81.69 306 ALA A C 1
ATOM 2399 O O . ALA A 1 306 ? 29.566 -28.470 -27.331 1.00 81.69 306 ALA A O 1
ATOM 2400 N N . ALA A 1 307 ? 30.607 -27.332 -25.700 1.00 85.62 307 ALA A N 1
ATOM 2401 C CA . ALA A 1 307 ? 31.762 -28.227 -25.631 1.00 85.62 307 ALA A CA 1
ATOM 2402 C C . ALA A 1 307 ? 31.376 -29.642 -25.159 1.00 85.62 307 ALA A C 1
ATOM 2404 O O . ALA A 1 307 ? 31.843 -30.628 -25.732 1.00 85.62 307 ALA A O 1
ATOM 2405 N N . ALA A 1 308 ? 30.490 -29.760 -24.164 1.00 81.00 308 ALA A N 1
ATOM 2406 C CA . ALA A 1 308 ? 29.984 -31.047 -23.686 1.00 81.00 308 ALA A CA 1
ATOM 2407 C C . ALA A 1 308 ? 29.151 -31.784 -24.752 1.00 81.00 308 ALA A C 1
ATOM 2409 O O . ALA A 1 308 ? 29.322 -32.990 -24.933 1.00 81.00 308 ALA A O 1
ATOM 2410 N N . ALA A 1 309 ? 28.304 -31.067 -25.500 1.00 82.56 309 ALA A N 1
ATOM 2411 C CA . ALA A 1 309 ? 27.536 -31.632 -26.610 1.00 82.56 309 ALA A CA 1
ATOM 2412 C C . ALA A 1 309 ? 28.453 -32.165 -27.726 1.00 82.56 309 ALA A C 1
ATOM 2414 O O . ALA A 1 309 ? 28.305 -33.312 -28.149 1.00 82.56 309 ALA A O 1
ATOM 2415 N N . SER A 1 310 ? 29.455 -31.381 -28.139 1.00 87.88 310 SER A N 1
ATOM 2416 C CA . SER A 1 310 ? 30.434 -31.802 -29.151 1.00 87.88 310 SER A CA 1
ATOM 2417 C C . SER A 1 310 ? 31.283 -32.996 -28.687 1.00 87.88 310 SER A C 1
ATOM 2419 O O . SER A 1 310 ? 31.552 -33.910 -29.469 1.00 87.88 310 SER A O 1
ATOM 2421 N N . ALA A 1 311 ? 31.649 -33.056 -27.401 1.00 84.50 311 ALA A N 1
ATOM 2422 C CA . ALA A 1 311 ? 32.343 -34.209 -26.828 1.00 84.50 311 ALA A CA 1
ATOM 2423 C C . ALA A 1 311 ? 31.476 -35.483 -26.836 1.00 84.50 311 ALA A C 1
ATOM 2425 O O . ALA A 1 311 ? 31.975 -36.561 -27.164 1.00 84.50 311 ALA A O 1
ATOM 2426 N N . ALA A 1 312 ? 30.180 -35.369 -26.525 1.00 83.50 312 ALA A N 1
ATOM 2427 C CA . ALA A 1 312 ? 29.240 -36.489 -26.573 1.00 83.50 312 ALA A CA 1
ATOM 2428 C C . ALA A 1 312 ? 29.007 -36.997 -28.010 1.00 83.50 312 ALA A C 1
ATOM 2430 O O . ALA A 1 312 ? 28.964 -38.208 -28.234 1.00 83.50 312 ALA A O 1
ATOM 2431 N N . GLU A 1 313 ? 28.920 -36.094 -28.992 1.00 86.94 313 GLU A N 1
ATOM 2432 C CA . GLU A 1 313 ? 28.846 -36.446 -30.416 1.00 86.94 313 GLU A CA 1
ATOM 2433 C C . GLU A 1 313 ? 30.122 -37.168 -30.884 1.00 86.94 313 GLU A C 1
ATOM 2435 O O . GLU A 1 313 ? 30.045 -38.241 -31.489 1.00 86.94 313 GLU A O 1
ATOM 2440 N N . ALA A 1 314 ? 31.302 -36.646 -30.534 1.00 84.25 314 ALA A N 1
ATOM 2441 C CA . ALA A 1 314 ? 32.579 -37.284 -30.845 1.00 84.25 314 ALA A CA 1
ATOM 2442 C C . ALA A 1 314 ? 32.697 -38.690 -30.223 1.00 84.25 314 ALA A C 1
ATOM 2444 O O . ALA A 1 314 ? 33.189 -39.615 -30.877 1.00 84.25 314 ALA A O 1
ATOM 2445 N N . GLU A 1 315 ? 32.204 -38.892 -28.995 1.00 83.94 315 GLU A N 1
ATOM 2446 C CA . GLU A 1 315 ? 32.176 -40.219 -28.375 1.00 83.94 315 GLU A CA 1
ATOM 2447 C C . GLU A 1 315 ? 31.176 -41.163 -29.066 1.00 83.94 315 GLU A C 1
ATOM 2449 O O . GLU A 1 315 ? 31.482 -42.339 -29.280 1.00 83.94 315 GLU A O 1
ATOM 2454 N N . ALA A 1 316 ? 30.005 -40.668 -29.480 1.00 80.75 316 ALA A N 1
ATOM 2455 C CA . ALA A 1 316 ? 29.031 -41.450 -30.241 1.00 80.75 316 ALA A CA 1
ATOM 2456 C C . ALA A 1 316 ? 29.602 -41.914 -31.595 1.00 80.75 316 ALA A C 1
ATOM 2458 O O . ALA A 1 316 ? 29.485 -43.095 -31.942 1.00 80.75 316 ALA A O 1
ATOM 2459 N N . ILE A 1 317 ? 30.298 -41.027 -32.315 1.00 83.81 317 ILE A N 1
ATOM 2460 C CA . ILE A 1 317 ? 31.016 -41.345 -33.559 1.00 83.81 317 ILE A CA 1
ATOM 2461 C C . ILE A 1 317 ? 32.113 -42.390 -33.301 1.00 83.81 317 ILE A C 1
ATOM 2463 O O . ILE A 1 317 ? 32.217 -43.371 -34.042 1.00 83.81 317 ILE A O 1
ATOM 2467 N N . ALA A 1 318 ? 32.894 -42.244 -32.225 1.00 78.88 318 ALA A N 1
ATOM 2468 C CA . ALA A 1 318 ? 33.932 -43.208 -31.857 1.00 78.88 318 ALA A CA 1
ATOM 2469 C C . ALA A 1 318 ? 33.354 -44.602 -31.540 1.00 78.88 318 ALA A C 1
ATOM 2471 O O . ALA A 1 318 ? 33.871 -45.610 -32.032 1.00 78.88 318 ALA A O 1
ATOM 2472 N N . ARG A 1 319 ? 32.248 -44.676 -30.785 1.00 77.25 319 ARG A N 1
ATOM 2473 C CA . ARG A 1 319 ? 31.526 -45.930 -30.491 1.00 77.25 319 ARG A CA 1
ATOM 2474 C C . ARG A 1 319 ? 30.982 -46.584 -31.772 1.00 77.25 319 ARG A C 1
ATOM 2476 O O . ARG A 1 319 ? 31.143 -47.792 -31.953 1.00 77.25 319 ARG A O 1
ATOM 2483 N N . ALA A 1 320 ? 30.407 -45.801 -32.689 1.00 74.62 320 ALA A N 1
ATOM 2484 C CA . ALA A 1 320 ? 29.904 -46.291 -33.977 1.00 74.62 320 ALA A CA 1
ATOM 2485 C C . ALA A 1 320 ? 31.028 -46.845 -34.877 1.00 74.62 320 ALA A C 1
ATOM 2487 O O . ALA A 1 320 ? 30.899 -47.939 -35.437 1.00 74.62 320 ALA A O 1
ATOM 2488 N N . ALA A 1 321 ? 32.163 -46.142 -34.956 1.00 72.06 321 ALA A N 1
ATOM 2489 C CA . ALA A 1 321 ? 33.349 -46.598 -35.680 1.00 72.06 321 ALA A CA 1
ATOM 2490 C C . ALA A 1 321 ? 33.928 -47.897 -35.088 1.00 72.06 321 ALA A C 1
ATOM 2492 O O . ALA A 1 321 ? 34.363 -48.782 -35.829 1.00 72.06 321 ALA A O 1
ATOM 2493 N N . HIS A 1 322 ? 33.889 -48.055 -33.760 1.00 63.41 322 HIS A N 1
ATOM 2494 C CA . HIS A 1 322 ? 34.383 -49.262 -33.099 1.00 63.41 322 HIS A CA 1
ATOM 2495 C C . HIS A 1 322 ? 33.508 -50.499 -33.375 1.00 63.41 322 HIS A C 1
ATOM 2497 O O . HIS A 1 322 ? 34.036 -51.609 -33.471 1.00 63.41 322 HIS A O 1
ATOM 2503 N N . HIS A 1 323 ? 32.198 -50.316 -33.580 1.00 59.38 323 HIS A N 1
ATOM 2504 C CA . HIS A 1 323 ? 31.279 -51.390 -33.977 1.00 59.38 323 HIS A CA 1
ATOM 2505 C C . HIS A 1 323 ? 31.516 -51.912 -35.406 1.00 59.38 323 HIS A C 1
ATOM 2507 O O . HIS A 1 323 ? 31.220 -53.073 -35.682 1.00 59.38 323 HIS A O 1
ATOM 2513 N N . HIS A 1 324 ? 32.105 -51.104 -36.296 1.00 57.03 324 HIS A N 1
ATOM 2514 C CA . HIS A 1 324 ? 32.488 -51.524 -37.653 1.00 57.03 324 HIS A CA 1
ATOM 2515 C C . HIS A 1 324 ? 33.801 -52.331 -37.719 1.00 57.03 324 HIS A C 1
ATOM 2517 O O . HIS A 1 324 ? 34.184 -52.795 -38.792 1.00 57.03 324 HIS A O 1
ATOM 2523 N N . ARG A 1 325 ? 34.490 -52.556 -36.588 1.00 49.56 325 ARG A N 1
ATOM 2524 C CA . ARG A 1 325 ? 35.669 -53.437 -36.496 1.00 49.56 325 ARG A CA 1
ATOM 2525 C C . ARG A 1 325 ? 35.346 -54.784 -35.840 1.00 49.56 325 ARG A C 1
ATOM 2527 O O . ARG A 1 325 ? 35.917 -55.135 -34.810 1.00 49.56 325 ARG A O 1
ATOM 2534 N N . GLN A 1 326 ? 34.493 -55.576 -36.488 1.00 44.38 326 GLN A N 1
ATOM 2535 C CA . GLN A 1 326 ? 34.472 -57.032 -36.298 1.00 44.38 326 GLN A CA 1
ATOM 2536 C C . GLN A 1 326 ? 34.980 -57.740 -37.567 1.00 44.38 326 GLN A C 1
ATOM 2538 O O . GLN A 1 326 ? 34.726 -57.258 -38.672 1.00 44.38 326 GLN A O 1
ATOM 2543 N N . PRO A 1 327 ? 35.729 -58.853 -37.447 1.00 42.97 327 PRO A N 1
ATOM 2544 C CA . PRO A 1 327 ? 36.286 -59.543 -38.604 1.00 42.97 327 PRO A CA 1
ATOM 2545 C C . PRO A 1 327 ? 35.182 -60.253 -39.397 1.00 42.97 327 PRO A C 1
ATOM 2547 O O . PRO A 1 327 ? 34.519 -61.156 -38.886 1.00 42.97 327 PRO A O 1
ATOM 2550 N N . LEU A 1 328 ? 35.016 -59.870 -40.665 1.00 38.00 328 LEU A N 1
ATOM 2551 C CA . LEU A 1 328 ? 34.118 -60.550 -41.598 1.00 38.00 328 LEU A CA 1
ATOM 2552 C C . LEU A 1 328 ? 34.535 -62.018 -41.753 1.00 38.00 328 LEU A C 1
ATOM 2554 O O . LEU A 1 328 ? 35.644 -62.320 -42.200 1.00 38.00 328 LEU A O 1
ATOM 2558 N N . SER A 1 329 ? 33.633 -62.933 -41.399 1.00 38.88 329 SER A N 1
ATOM 2559 C CA . SER A 1 329 ? 33.813 -64.355 -41.683 1.00 38.88 329 SER A CA 1
ATOM 2560 C C . SER A 1 329 ? 33.608 -64.614 -43.177 1.00 38.88 329 SER A C 1
ATOM 2562 O O . SER A 1 329 ? 32.707 -64.067 -43.811 1.00 38.88 329 SER A O 1
ATOM 2564 N N . ILE A 1 330 ? 34.489 -65.425 -43.762 1.00 40.38 330 ILE A N 1
ATOM 2565 C CA . ILE A 1 330 ? 34.472 -65.702 -45.199 1.00 40.38 330 ILE A CA 1
ATOM 2566 C C . ILE A 1 330 ? 33.324 -66.664 -45.505 1.00 40.38 330 ILE A C 1
ATOM 2568 O O . ILE A 1 330 ? 33.387 -67.839 -45.144 1.00 40.38 330 ILE A O 1
ATOM 2572 N N . GLN A 1 331 ? 32.331 -66.195 -46.258 1.00 36.03 331 GLN A N 1
ATOM 2573 C CA . GLN A 1 331 ? 31.410 -67.068 -46.978 1.00 36.03 331 GLN A CA 1
ATOM 2574 C C . GLN A 1 331 ? 31.461 -66.719 -48.467 1.00 36.03 331 GLN A C 1
ATOM 2576 O O . GLN A 1 331 ? 31.354 -65.559 -48.856 1.00 36.03 331 GLN A O 1
ATOM 2581 N N . THR A 1 332 ? 31.704 -67.731 -49.297 1.00 35.00 332 THR A N 1
ATOM 2582 C CA . THR A 1 332 ? 31.878 -67.576 -50.747 1.00 35.00 332 THR A CA 1
ATOM 2583 C C . THR A 1 332 ? 30.663 -68.128 -51.472 1.00 35.00 332 THR A C 1
ATOM 2585 O O . THR A 1 332 ? 30.286 -69.263 -51.202 1.00 35.00 332 THR A O 1
ATOM 2588 N N . ASP A 1 333 ? 30.113 -67.376 -52.431 1.00 33.84 333 ASP A N 1
ATOM 2589 C CA . ASP A 1 333 ? 29.672 -67.966 -53.701 1.00 33.84 333 ASP A CA 1
ATOM 2590 C C . ASP A 1 333 ? 29.602 -66.926 -54.846 1.00 33.84 333 ASP A C 1
ATOM 2592 O O . ASP A 1 333 ? 30.143 -65.824 -54.737 1.00 33.84 333 ASP A O 1
ATOM 2596 N N . ARG A 1 334 ? 29.067 -67.329 -56.005 1.00 33.22 334 ARG A N 1
ATOM 2597 C CA . ARG A 1 334 ? 29.506 -66.886 -57.338 1.00 33.22 334 ARG A CA 1
ATOM 2598 C C . ARG A 1 334 ? 28.504 -66.072 -58.179 1.00 33.22 334 ARG A C 1
ATOM 2600 O O . ARG A 1 334 ? 27.366 -66.480 -58.353 1.00 33.22 334 ARG A O 1
ATOM 2607 N N . ARG A 1 335 ? 29.089 -65.130 -58.945 1.00 32.47 335 ARG A N 1
ATOM 2608 C CA . ARG A 1 335 ? 28.766 -64.707 -60.340 1.00 32.47 335 ARG A CA 1
ATOM 2609 C C . ARG A 1 335 ? 27.419 -64.015 -60.652 1.00 32.47 335 ARG A C 1
ATOM 2611 O O . ARG A 1 335 ? 26.363 -64.621 -60.559 1.00 32.47 335 ARG A O 1
ATOM 2618 N N . GLY A 1 336 ? 27.511 -62.855 -61.319 1.00 30.97 336 GLY A N 1
ATOM 2619 C CA . GLY A 1 336 ? 26.467 -62.304 -62.204 1.00 30.97 336 GLY A CA 1
ATOM 2620 C C . GLY A 1 336 ? 26.873 -60.966 -62.856 1.00 30.97 336 GLY A C 1
ATOM 2621 O O . GLY A 1 336 ? 27.436 -60.134 -62.165 1.00 30.97 336 GLY A O 1
ATOM 2622 N N . SER A 1 337 ? 26.631 -60.806 -64.168 1.00 32.09 337 SER A N 1
ATOM 2623 C CA . SER A 1 337 ? 26.793 -59.615 -65.058 1.00 32.09 337 SER A CA 1
ATOM 2624 C C . SER A 1 337 ? 26.962 -58.234 -64.375 1.00 32.09 337 SER A C 1
ATOM 2626 O O . SER A 1 337 ? 26.172 -57.898 -63.504 1.00 32.09 337 SER A O 1
ATOM 2628 N N . VAL A 1 338 ? 27.953 -57.377 -64.675 1.00 33.50 338 VAL A N 1
ATOM 2629 C CA . VAL A 1 338 ? 28.303 -56.702 -65.957 1.00 33.50 338 VAL A CA 1
ATOM 2630 C C . VAL A 1 338 ? 27.183 -55.822 -66.542 1.00 33.50 338 VAL A C 1
ATOM 2632 O O . VAL A 1 338 ? 26.279 -56.363 -67.174 1.00 33.50 338 VAL A O 1
ATOM 2635 N N . THR A 1 339 ? 27.348 -54.491 -66.429 1.00 34.44 339 THR A N 1
ATOM 2636 C CA . THR A 1 339 ? 27.180 -53.461 -67.493 1.00 34.44 339 THR A CA 1
ATOM 2637 C C . THR A 1 339 ? 27.888 -52.144 -67.094 1.00 34.44 339 THR A C 1
ATOM 2639 O O . THR A 1 339 ? 28.251 -51.983 -65.932 1.00 34.44 339 THR A O 1
ATOM 2642 N N . HIS A 1 340 ? 28.139 -51.250 -68.062 1.00 33.06 340 HIS A N 1
ATOM 2643 C CA . HIS A 1 340 ? 28.958 -50.019 -67.959 1.00 33.06 340 HIS A CA 1
ATOM 2644 C C . HIS A 1 340 ? 28.148 -48.716 -67.731 1.00 33.06 340 HIS A C 1
ATOM 2646 O O . HIS A 1 340 ? 26.921 -48.762 -67.678 1.00 33.06 340 HIS A O 1
ATOM 2652 N N . TYR A 1 341 ? 28.890 -47.592 -67.719 1.00 34.34 341 TYR A N 1
ATOM 2653 C CA . TYR A 1 341 ? 28.544 -46.155 -67.666 1.00 34.34 341 TYR A CA 1
ATOM 2654 C C . TYR A 1 341 ? 28.703 -45.532 -66.266 1.00 34.34 341 TYR A C 1
ATOM 2656 O O . TYR A 1 341 ? 27.920 -45.838 -65.375 1.00 34.34 341 TYR A O 1
ATOM 2664 N N . ASP A 1 342 ? 29.760 -44.774 -65.930 1.00 31.31 342 ASP A N 1
ATOM 2665 C CA . ASP A 1 342 ? 30.645 -43.847 -66.687 1.00 31.31 342 ASP A CA 1
ATOM 2666 C C . ASP A 1 342 ? 29.963 -42.518 -67.055 1.00 31.31 342 ASP A C 1
ATOM 2668 O O . ASP A 1 342 ? 29.264 -42.448 -68.063 1.00 31.31 342 ASP A O 1
ATOM 2672 N N . ASP A 1 343 ? 30.138 -41.495 -66.206 1.00 32.22 343 ASP A N 1
ATOM 2673 C CA . ASP A 1 343 ? 30.924 -40.299 -66.564 1.00 32.22 343 ASP A CA 1
ATOM 2674 C C . ASP A 1 343 ? 31.381 -39.538 -65.288 1.00 32.22 343 ASP A C 1
ATOM 2676 O O . ASP A 1 343 ? 31.009 -39.876 -64.161 1.00 32.22 343 ASP A O 1
ATOM 2680 N N . SER A 1 344 ? 32.221 -38.522 -65.460 1.00 33.38 344 SER A N 1
ATOM 2681 C CA . SER A 1 344 ? 32.644 -37.496 -64.486 1.00 33.38 344 SER A CA 1
ATOM 2682 C C . SER A 1 344 ? 32.375 -36.109 -65.149 1.00 33.38 344 SER A C 1
ATOM 2684 O O . SER A 1 344 ? 31.457 -36.044 -65.965 1.00 33.38 344 SER A O 1
ATOM 2686 N N . PRO A 1 345 ? 33.086 -34.983 -64.909 1.00 48.03 345 PRO A N 1
ATOM 2687 C CA . PRO A 1 345 ? 33.957 -34.597 -63.798 1.00 48.03 345 PRO A CA 1
ATOM 2688 C C . PRO A 1 345 ? 33.670 -33.199 -63.180 1.00 48.03 345 PRO A C 1
ATOM 2690 O O . PRO A 1 345 ? 32.999 -32.352 -63.753 1.00 48.03 345 PRO A O 1
ATOM 2693 N N . VAL A 1 346 ? 34.245 -32.992 -61.988 1.00 33.38 346 VAL A N 1
ATOM 2694 C CA . VAL A 1 346 ? 35.021 -31.811 -61.529 1.00 33.38 346 VAL A CA 1
ATOM 2695 C C . VAL A 1 346 ? 34.727 -30.423 -62.139 1.00 33.38 346 VAL A C 1
ATOM 2697 O O . VAL A 1 346 ? 35.011 -30.190 -63.308 1.00 33.38 346 VAL A O 1
ATOM 2700 N N . ASP A 1 347 ? 34.437 -29.446 -61.268 1.00 31.53 347 ASP A N 1
ATOM 2701 C CA . ASP A 1 347 ? 35.236 -28.203 -61.226 1.00 31.53 347 ASP A CA 1
ATOM 2702 C C . ASP A 1 347 ? 35.450 -27.735 -59.768 1.00 31.53 347 ASP A C 1
ATOM 2704 O O . ASP A 1 347 ? 34.897 -28.332 -58.837 1.00 31.53 347 ASP A O 1
ATOM 2708 N N . SER A 1 348 ? 36.358 -26.785 -59.518 1.00 36.78 348 SER A N 1
ATOM 2709 C CA . SER A 1 348 ? 36.850 -26.429 -58.167 1.00 36.78 348 SER A CA 1
ATOM 2710 C C . SER A 1 348 ? 37.127 -24.895 -58.020 1.00 36.78 348 SER A C 1
ATOM 2712 O O . SER A 1 348 ? 36.405 -24.142 -58.671 1.00 36.78 348 SER A O 1
ATOM 2714 N N . PRO A 1 349 ? 37.965 -24.335 -57.103 1.00 53.22 349 PRO A N 1
ATOM 2715 C CA . PRO A 1 349 ? 37.496 -23.194 -56.294 1.00 53.22 349 PRO A CA 1
ATOM 2716 C C . PRO A 1 349 ? 38.312 -21.885 -56.400 1.00 53.22 349 PRO A C 1
ATOM 2718 O O . PRO A 1 349 ? 39.503 -21.904 -56.696 1.00 53.22 349 PRO A O 1
ATOM 2721 N N . SER A 1 350 ? 37.681 -20.755 -56.047 1.00 31.97 350 SER A N 1
ATOM 2722 C CA . SER A 1 350 ? 38.295 -19.435 -55.748 1.00 31.97 350 SER A CA 1
ATOM 2723 C C . SER A 1 350 ? 37.177 -18.408 -55.453 1.00 31.97 350 SER A C 1
ATOM 2725 O O . SER A 1 350 ? 36.086 -18.569 -55.993 1.00 31.97 350 SER A O 1
ATOM 2727 N N . ASP A 1 351 ? 37.328 -17.339 -54.663 1.00 29.95 351 ASP A N 1
ATOM 2728 C CA . ASP A 1 351 ? 38.365 -16.995 -53.675 1.00 29.95 351 ASP A CA 1
ATOM 2729 C C . ASP A 1 351 ? 37.766 -16.074 -52.578 1.00 29.95 351 ASP A C 1
ATOM 2731 O O . ASP A 1 351 ? 36.594 -15.701 -52.604 1.00 29.95 351 ASP A O 1
ATOM 2735 N N . SER A 1 352 ? 38.602 -15.708 -51.615 1.00 31.42 352 SER A N 1
ATOM 2736 C CA . SER A 1 352 ? 38.390 -14.771 -50.513 1.00 31.42 352 SER A CA 1
ATOM 2737 C C . SER A 1 352 ? 37.944 -13.345 -50.892 1.00 31.42 352 SER A C 1
ATOM 2739 O O . SER A 1 352 ? 38.327 -12.784 -51.917 1.00 31.42 352 SER A O 1
ATOM 2741 N N . SER A 1 353 ? 37.228 -12.683 -49.972 1.00 33.00 353 SER A N 1
ATOM 2742 C CA . SER A 1 353 ? 37.610 -11.343 -49.475 1.00 33.00 353 SER A CA 1
ATOM 2743 C C . SER A 1 353 ? 36.757 -10.881 -48.281 1.00 33.00 353 SER A C 1
ATOM 2745 O O . SER A 1 353 ? 35.603 -11.265 -48.112 1.00 33.00 353 SER A O 1
ATOM 2747 N N . THR A 1 354 ? 37.360 -10.058 -47.421 1.00 30.22 354 THR A N 1
ATOM 2748 C CA . THR A 1 354 ? 36.785 -9.501 -46.184 1.00 30.22 354 THR A CA 1
ATOM 2749 C C . THR A 1 354 ? 36.393 -8.033 -46.346 1.00 30.22 354 THR A C 1
ATOM 2751 O O . THR A 1 354 ? 37.200 -7.260 -46.861 1.00 30.22 354 THR A O 1
ATOM 2754 N N . SER A 1 355 ? 35.262 -7.594 -45.781 1.00 31.06 355 SER A N 1
ATOM 2755 C CA . SER A 1 355 ? 35.097 -6.192 -45.350 1.00 31.06 355 SER A CA 1
ATOM 2756 C C . SER A 1 355 ? 33.968 -6.013 -44.325 1.00 31.06 355 SER A C 1
ATOM 2758 O O . SER A 1 355 ? 32.920 -6.643 -44.435 1.00 31.06 355 SER A O 1
ATOM 2760 N N . SER A 1 356 ? 34.189 -5.124 -43.353 1.00 33.66 356 SER A N 1
ATOM 2761 C CA . SER A 1 356 ? 33.193 -4.660 -42.377 1.00 33.66 356 SER A CA 1
ATOM 2762 C C . SER A 1 356 ? 32.981 -3.151 -42.531 1.00 33.66 356 SER A C 1
ATOM 2764 O O . SER A 1 356 ? 33.948 -2.433 -42.791 1.00 33.66 356 SER A O 1
ATOM 2766 N N . PRO A 1 357 ? 31.760 -2.654 -42.286 1.00 39.34 357 PRO A N 1
ATOM 2767 C CA . PRO A 1 357 ? 31.560 -1.349 -41.639 1.00 39.34 357 PRO A CA 1
ATOM 2768 C C . PRO A 1 357 ? 30.621 -1.507 -40.423 1.00 39.34 357 PRO A C 1
ATOM 2770 O O . PRO A 1 357 ? 29.537 -2.064 -40.538 1.00 39.34 357 PRO A O 1
ATOM 2773 N N . SER A 1 358 ? 31.041 -1.213 -39.189 1.00 30.41 358 SER A N 1
ATOM 2774 C CA . SER A 1 358 ? 31.213 0.128 -38.593 1.00 30.41 358 SER A CA 1
ATOM 2775 C C . SER A 1 358 ? 29.891 0.884 -38.376 1.00 30.41 358 SER A C 1
ATOM 2777 O O . SER A 1 358 ? 29.275 1.362 -39.326 1.00 30.41 358 SER A O 1
ATOM 2779 N N . VAL A 1 359 ? 29.497 1.024 -37.107 1.00 30.92 359 VAL A N 1
ATOM 2780 C CA . VAL A 1 359 ? 28.300 1.755 -36.655 1.00 30.92 359 VAL A CA 1
ATOM 2781 C C . VAL A 1 359 ? 28.408 3.272 -36.847 1.00 30.92 359 VAL A C 1
ATOM 2783 O O . VAL A 1 359 ? 29.494 3.843 -36.764 1.00 30.92 359 VAL A O 1
ATOM 2786 N N . ALA A 1 360 ? 27.259 3.931 -37.008 1.00 28.52 360 ALA A N 1
ATOM 2787 C CA . ALA A 1 360 ? 27.104 5.376 -36.862 1.00 28.52 360 ALA A CA 1
ATOM 2788 C C . ALA A 1 360 ? 25.802 5.675 -36.103 1.00 28.52 360 ALA A C 1
ATOM 2790 O O . ALA A 1 360 ? 24.750 5.130 -36.427 1.00 28.52 360 ALA A O 1
ATOM 2791 N N . SER A 1 361 ? 25.880 6.523 -35.079 1.00 28.23 361 SER A N 1
ATOM 2792 C CA . SER A 1 361 ? 24.753 6.903 -34.222 1.00 28.23 361 SER A CA 1
ATOM 2793 C C . SER A 1 361 ? 24.110 8.213 -34.680 1.00 28.23 361 SER A C 1
ATOM 2795 O O . SER A 1 361 ? 24.820 9.189 -34.926 1.00 28.23 361 SER A O 1
ATOM 2797 N N . SER A 1 362 ? 22.779 8.282 -34.683 1.00 29.36 362 SER A N 1
ATOM 2798 C CA . SER A 1 362 ? 22.029 9.535 -34.838 1.00 29.36 362 SER A CA 1
ATOM 2799 C C . SER A 1 362 ? 20.814 9.546 -33.917 1.00 29.36 362 SER A C 1
ATOM 2801 O O . SER A 1 362 ? 19.962 8.664 -34.010 1.00 29.36 362 SER A O 1
ATOM 2803 N N . SER A 1 363 ? 20.725 10.544 -33.041 1.00 32.53 363 SER A N 1
ATOM 2804 C CA . SER A 1 363 ? 19.563 10.775 -32.185 1.00 32.53 363 SER A CA 1
ATOM 2805 C C . SER A 1 363 ? 18.407 11.389 -32.980 1.00 32.53 363 SER A C 1
ATOM 2807 O O . SER A 1 363 ? 18.595 12.327 -33.753 1.00 32.53 363 SER A O 1
ATOM 2809 N N . SER A 1 364 ? 17.191 10.887 -32.760 1.00 29.55 364 SER A N 1
ATOM 2810 C CA . SER A 1 364 ? 15.958 11.461 -33.306 1.00 29.55 364 SER A CA 1
ATOM 2811 C C . SER A 1 364 ? 14.888 11.532 -32.222 1.00 29.55 364 SER A C 1
ATOM 2813 O O . SER A 1 364 ? 14.513 10.511 -31.647 1.00 29.55 364 SER A O 1
ATOM 2815 N N . SER A 1 365 ? 14.395 12.738 -31.946 1.00 30.36 365 SER A N 1
ATOM 2816 C CA . SER A 1 365 ? 13.344 12.980 -30.956 1.00 30.36 365 SER A CA 1
ATOM 2817 C C . SER A 1 365 ? 11.997 12.471 -31.472 1.00 30.36 365 SER A C 1
ATOM 2819 O O . SER A 1 365 ? 11.465 13.009 -32.444 1.00 30.36 365 SER A O 1
ATOM 2821 N N . PHE A 1 366 ? 11.430 11.453 -30.827 1.00 27.61 366 PHE A N 1
ATOM 2822 C CA . PHE A 1 366 ? 10.125 10.915 -31.208 1.00 27.61 366 PHE A CA 1
ATOM 2823 C C . PHE A 1 366 ? 8.986 11.736 -30.596 1.00 27.61 366 PHE A C 1
ATOM 2825 O O . PHE A 1 366 ? 8.796 11.754 -29.385 1.00 27.61 366 PHE A O 1
ATOM 2832 N N . SER A 1 367 ? 8.190 12.374 -31.455 1.00 29.05 367 SER A N 1
ATOM 2833 C CA . SER A 1 367 ? 6.846 12.835 -31.103 1.00 29.05 367 SER A CA 1
ATOM 2834 C C . SER A 1 367 ? 5.856 11.742 -31.500 1.00 29.05 367 SER A C 1
ATOM 2836 O O . SER A 1 367 ? 5.719 11.436 -32.685 1.00 29.05 367 SER A O 1
ATOM 2838 N N . MET A 1 368 ? 5.196 11.123 -30.520 1.00 35.12 368 MET A N 1
ATOM 2839 C CA . MET A 1 368 ? 4.150 10.129 -30.766 1.00 35.12 368 MET A CA 1
ATOM 2840 C C . MET A 1 368 ? 2.766 10.772 -30.687 1.00 35.12 368 MET A C 1
ATOM 2842 O O . MET A 1 368 ? 2.328 11.199 -29.624 1.00 35.12 368 MET A O 1
ATOM 2846 N N . SER A 1 369 ? 2.051 10.770 -31.812 1.00 29.81 369 SER A N 1
ATOM 2847 C CA . SER A 1 369 ? 0.591 10.855 -31.814 1.00 29.81 369 SER A CA 1
ATOM 2848 C C . SER A 1 369 ? 0.050 9.432 -31.682 1.00 29.81 369 SER A C 1
ATOM 2850 O O . SER A 1 369 ? 0.250 8.608 -32.574 1.00 29.81 369 SER A O 1
ATOM 2852 N N . SER A 1 370 ? -0.570 9.116 -30.547 1.00 36.75 370 SER A N 1
ATOM 2853 C CA . SER A 1 370 ? -1.096 7.784 -30.253 1.00 36.75 370 SER A CA 1
ATOM 2854 C C . SER A 1 370 ? -2.547 7.638 -30.716 1.00 36.75 370 SER A C 1
ATOM 2856 O O . SER A 1 370 ? -3.458 8.278 -30.198 1.00 36.75 370 SER A O 1
ATOM 2858 N N . THR A 1 371 ? -2.792 6.721 -31.652 1.00 32.38 371 THR A N 1
ATOM 2859 C CA . THR A 1 371 ? -4.135 6.186 -31.929 1.00 32.38 371 THR A CA 1
ATOM 2860 C C . THR A 1 371 ? -4.309 4.850 -31.210 1.00 32.38 371 THR A C 1
ATOM 2862 O O . THR A 1 371 ? -4.385 3.796 -31.840 1.00 32.38 371 THR A O 1
ATOM 2865 N N . ALA A 1 372 ? -4.308 4.890 -29.875 1.00 36.62 372 ALA A N 1
ATOM 2866 C CA . ALA A 1 372 ? -4.643 3.732 -29.051 1.00 36.62 372 ALA A CA 1
ATOM 2867 C C . ALA A 1 372 ? -6.154 3.442 -29.127 1.00 36.62 372 ALA A C 1
ATOM 2869 O O . ALA A 1 372 ? -6.964 4.366 -29.210 1.00 36.62 372 ALA A O 1
ATOM 2870 N N . SER A 1 373 ? -6.545 2.164 -29.091 1.00 31.61 373 SER A N 1
ATOM 2871 C CA . SER A 1 373 ? -7.962 1.781 -29.034 1.00 31.61 373 SER A CA 1
ATOM 2872 C C . SER A 1 373 ? -8.584 2.264 -27.721 1.00 31.61 373 SER A C 1
ATOM 2874 O O . SER A 1 373 ? -8.043 1.989 -26.649 1.00 31.61 373 SER A O 1
ATOM 2876 N N . SER A 1 374 ? -9.739 2.935 -27.790 1.00 36.66 374 SER A N 1
ATOM 2877 C CA . SER A 1 374 ? -10.418 3.594 -26.656 1.00 36.66 374 SER A CA 1
ATOM 2878 C C . SER A 1 374 ? -11.089 2.630 -25.661 1.00 36.66 374 SER A C 1
ATOM 2880 O O . SER A 1 374 ? -12.121 2.946 -25.074 1.00 36.66 374 SER A O 1
ATOM 2882 N N . SER A 1 375 ? -10.543 1.423 -25.528 1.00 36.28 375 SER A N 1
ATOM 2883 C CA . SER A 1 375 ? -11.016 0.337 -24.669 1.00 36.28 375 SER A CA 1
ATOM 2884 C C . SER A 1 375 ? -10.056 0.048 -23.511 1.00 36.28 375 SER A C 1
ATOM 2886 O O . SER A 1 375 ? -10.506 -0.357 -22.446 1.00 36.28 375 SER A O 1
ATOM 2888 N N . ALA A 1 376 ? -8.750 0.285 -23.685 1.00 42.72 376 ALA A N 1
ATOM 2889 C CA . ALA A 1 376 ? -7.734 -0.031 -22.674 1.00 42.72 376 ALA A CA 1
ATOM 2890 C C . ALA A 1 376 ? -7.595 1.033 -21.564 1.00 42.72 376 ALA A C 1
ATOM 2892 O O . ALA A 1 376 ? -7.065 0.737 -20.497 1.00 42.72 376 ALA A O 1
ATOM 2893 N N . SER A 1 377 ? -8.076 2.261 -21.787 1.00 44.03 377 SER A N 1
ATOM 2894 C CA . SER A 1 377 ? -7.959 3.373 -20.829 1.00 44.03 377 SER A CA 1
ATOM 2895 C C . SER A 1 377 ? -8.775 3.168 -19.548 1.00 44.03 377 SER A C 1
ATOM 2897 O O . SER A 1 377 ? -8.343 3.585 -18.480 1.00 44.03 377 SER A O 1
ATOM 2899 N N . TYR A 1 378 ? -9.923 2.487 -19.628 1.00 46.84 378 TYR A N 1
ATOM 2900 C CA . TYR A 1 378 ? -10.789 2.235 -18.467 1.00 46.84 378 TYR A CA 1
ATOM 2901 C C . TYR A 1 378 ? -10.199 1.242 -17.454 1.00 46.84 378 TYR A C 1
ATOM 2903 O O . TYR A 1 378 ? -10.572 1.277 -16.287 1.00 46.84 378 TYR A O 1
ATOM 2911 N N . LEU A 1 379 ? -9.275 0.377 -17.882 1.00 50.00 379 LEU A N 1
ATOM 2912 C CA . LEU A 1 379 ? -8.603 -0.590 -17.006 1.00 50.00 379 LEU A CA 1
ATOM 2913 C C . LEU A 1 379 ? -7.456 0.033 -16.195 1.00 50.00 379 LEU A C 1
ATOM 2915 O O . LEU A 1 379 ? -6.979 -0.578 -15.242 1.00 50.00 379 LEU A O 1
ATOM 2919 N N . PHE A 1 380 ? -6.996 1.226 -16.584 1.00 54.38 380 PHE A N 1
ATOM 2920 C CA . PHE A 1 380 ? -5.746 1.818 -16.113 1.00 54.38 380 PHE A CA 1
ATOM 2921 C C . PHE A 1 380 ? -5.844 3.353 -15.994 1.00 54.38 380 PHE A C 1
ATOM 2923 O O . PHE A 1 380 ? -5.219 4.067 -16.784 1.00 54.38 380 PHE A O 1
ATOM 2930 N N . PRO A 1 381 ? -6.611 3.889 -15.026 1.00 51.44 381 PRO A N 1
ATOM 2931 C CA . PRO A 1 381 ? -6.684 5.330 -14.808 1.00 51.44 381 PRO A CA 1
ATOM 2932 C C . PRO A 1 381 ? -5.317 5.892 -14.390 1.00 51.44 381 PRO A C 1
ATOM 2934 O O . PRO A 1 381 ? -4.726 5.456 -13.405 1.00 51.44 381 PRO A O 1
ATOM 2937 N N . SER A 1 382 ? -4.827 6.909 -15.105 1.00 54.50 382 SER A N 1
ATOM 2938 C CA . SER A 1 382 ? -3.594 7.636 -14.754 1.00 54.50 382 SER A CA 1
ATOM 2939 C C . SER A 1 382 ? -3.752 8.569 -13.543 1.00 54.50 382 SER A C 1
ATOM 2941 O O . SER A 1 382 ? -2.757 9.053 -13.001 1.00 54.50 382 SER A O 1
ATOM 2943 N N . HIS A 1 383 ? -4.986 8.802 -13.082 1.00 69.94 383 HIS A N 1
ATOM 2944 C CA . HIS A 1 383 ? -5.247 9.453 -11.801 1.00 69.94 383 HIS A CA 1
ATOM 2945 C C . HIS A 1 383 ? -5.251 8.428 -10.657 1.00 69.94 383 HIS A C 1
ATOM 2947 O O . HIS A 1 383 ? -6.302 7.912 -10.276 1.00 69.94 383 HIS A O 1
ATOM 2953 N N . ASP A 1 384 ? -4.074 8.143 -10.099 1.00 81.69 384 ASP A N 1
ATOM 2954 C CA . ASP A 1 384 ? -3.956 7.252 -8.940 1.00 81.69 384 ASP A CA 1
ATOM 2955 C C . ASP A 1 384 ? -4.326 7.959 -7.618 1.00 81.69 384 ASP A C 1
ATOM 2957 O O . ASP A 1 384 ? -4.081 9.159 -7.425 1.00 81.69 384 ASP A O 1
ATOM 2961 N N . GLN A 1 385 ? -4.918 7.203 -6.697 1.00 90.44 385 GLN A N 1
ATOM 2962 C CA . GLN A 1 385 ? -5.393 7.646 -5.385 1.00 90.44 385 GLN A CA 1
ATOM 2963 C C . GLN A 1 385 ? -5.228 6.494 -4.400 1.00 90.44 385 GLN A C 1
ATOM 2965 O O . GLN A 1 385 ? -5.882 5.477 -4.575 1.00 90.44 385 GLN A O 1
ATOM 2970 N N . THR A 1 386 ? -4.468 6.682 -3.321 1.00 95.75 386 THR A N 1
ATOM 2971 C CA . THR A 1 386 ? -4.292 5.655 -2.278 1.00 95.75 386 THR A CA 1
ATOM 2972 C C . THR A 1 386 ? -4.871 6.138 -0.952 1.00 95.75 386 THR A C 1
ATOM 2974 O O . THR A 1 386 ? -4.637 7.279 -0.543 1.00 95.75 386 THR A O 1
ATOM 2977 N N . VAL A 1 387 ? -5.620 5.276 -0.266 1.00 98.00 387 VAL A N 1
ATOM 2978 C CA . VAL A 1 387 ? -6.175 5.518 1.074 1.00 98.00 387 VAL A CA 1
ATOM 2979 C C . VAL A 1 387 ? -5.690 4.427 2.021 1.00 98.00 387 VAL A C 1
ATOM 2981 O O . VAL A 1 387 ? -6.074 3.275 1.842 1.00 98.00 387 VAL A O 1
ATOM 2984 N N . GLU A 1 388 ? -4.933 4.784 3.062 1.00 98.44 388 GLU A N 1
ATOM 2985 C CA . GLU A 1 388 ? -4.693 3.911 4.221 1.00 98.44 388 GLU A CA 1
ATOM 2986 C C . GLU A 1 388 ? -5.592 4.336 5.393 1.00 98.44 388 GLU A C 1
ATOM 2988 O O . GLU A 1 388 ? -5.746 5.525 5.680 1.00 98.44 388 GLU A O 1
ATOM 2993 N N . ILE A 1 389 ? -6.127 3.368 6.136 1.00 98.56 389 ILE A N 1
ATOM 2994 C CA . ILE A 1 389 ? -6.794 3.545 7.430 1.00 98.56 389 ILE A CA 1
ATOM 2995 C C . ILE A 1 389 ? -6.062 2.639 8.425 1.00 98.56 389 ILE A C 1
ATOM 2997 O O . ILE A 1 389 ? -6.222 1.419 8.406 1.00 98.56 389 ILE A O 1
ATOM 3001 N N . LEU A 1 390 ? -5.232 3.238 9.278 1.00 98.56 390 LEU A N 1
ATOM 3002 C CA . LEU A 1 390 ? -4.330 2.539 10.196 1.00 98.56 390 LEU A CA 1
ATOM 3003 C C . LEU A 1 390 ? -4.860 2.666 11.627 1.00 98.56 390 LEU A C 1
ATOM 3005 O O . LEU A 1 390 ? -4.944 3.770 12.169 1.00 98.56 390 LEU A O 1
ATOM 3009 N N . MET A 1 391 ? -5.234 1.543 12.233 1.00 98.50 391 MET A N 1
ATOM 3010 C CA . MET A 1 391 ? -6.103 1.473 13.408 1.00 98.50 391 MET A CA 1
ATOM 3011 C C . MET A 1 391 ? -5.414 0.778 14.584 1.00 98.50 391 MET A C 1
ATOM 3013 O O . MET A 1 391 ? -4.752 -0.242 14.413 1.00 98.50 391 MET A O 1
ATOM 3017 N N . THR A 1 392 ? -5.596 1.310 15.791 1.00 97.75 392 THR A N 1
ATOM 3018 C CA . THR A 1 392 ? -5.026 0.784 17.042 1.00 97.75 392 THR A CA 1
ATOM 3019 C C . THR A 1 392 ? -6.043 0.818 18.182 1.00 97.75 392 THR A C 1
ATOM 3021 O O . THR A 1 392 ? -7.040 1.545 18.125 1.00 97.75 392 THR A O 1
ATOM 3024 N N . ASN A 1 393 ? -5.773 0.046 19.243 1.00 96.62 393 ASN A N 1
ATOM 3025 C CA . ASN A 1 393 ? -6.657 -0.097 20.407 1.00 96.62 393 ASN A CA 1
ATOM 3026 C C . ASN A 1 393 ? -8.049 -0.598 19.982 1.00 96.62 393 ASN A C 1
ATOM 3028 O O . ASN A 1 393 ? -9.059 0.074 20.193 1.00 96.62 393 ASN A O 1
ATOM 3032 N N . LEU A 1 394 ? -8.086 -1.737 19.290 1.00 98.12 394 LEU A N 1
ATOM 3033 C CA . LEU A 1 394 ? -9.299 -2.279 18.676 1.00 98.12 394 LEU A CA 1
ATOM 3034 C C . LEU A 1 394 ? -10.255 -2.853 19.728 1.00 98.12 394 LEU A C 1
ATOM 3036 O O . LEU A 1 394 ? -9.820 -3.349 20.767 1.00 98.12 394 LEU A O 1
ATOM 3040 N N . ASN A 1 395 ? -11.561 -2.828 19.452 1.00 97.69 395 ASN A N 1
ATOM 3041 C CA . ASN A 1 395 ? -12.559 -3.368 20.375 1.00 97.69 395 ASN A CA 1
ATOM 3042 C C . ASN A 1 395 ? -12.353 -4.890 20.578 1.00 97.69 395 ASN A C 1
ATOM 3044 O O . ASN A 1 395 ? -12.512 -5.647 19.614 1.00 97.69 395 ASN A O 1
ATOM 3048 N N . PRO A 1 396 ? -12.079 -5.379 21.807 1.00 97.19 396 PRO A N 1
ATOM 3049 C CA . PRO A 1 396 ? -11.799 -6.798 22.040 1.00 97.19 396 PRO A CA 1
ATOM 3050 C C . PRO A 1 396 ? -12.952 -7.742 21.669 1.00 97.19 396 PRO A C 1
ATOM 3052 O O . PRO A 1 396 ? -12.706 -8.883 21.289 1.00 97.19 396 PRO A O 1
ATOM 3055 N N . GLU A 1 397 ? -14.207 -7.286 21.736 1.00 97.25 397 GLU A N 1
ATOM 3056 C CA . GLU A 1 397 ? -15.374 -8.074 21.320 1.00 97.25 397 GLU A CA 1
ATOM 3057 C C . GLU A 1 397 ? -15.461 -8.184 19.791 1.00 97.25 397 GLU A C 1
ATOM 3059 O O . GLU A 1 397 ? -15.821 -9.234 19.262 1.00 97.25 397 GLU A O 1
ATOM 3064 N N . ALA A 1 398 ? -15.068 -7.129 19.066 1.00 97.31 398 ALA A N 1
ATOM 3065 C CA . ALA A 1 398 ? -14.937 -7.182 17.613 1.00 97.31 398 ALA A CA 1
ATOM 3066 C C . ALA A 1 398 ? -13.782 -8.100 17.184 1.00 97.31 398 ALA A C 1
ATOM 3068 O O . ALA A 1 398 ? -13.916 -8.842 16.209 1.00 97.31 398 ALA A O 1
ATOM 3069 N N . MET A 1 399 ? -12.675 -8.087 17.934 1.00 98.06 399 MET A N 1
ATOM 3070 C CA . MET A 1 399 ? -11.473 -8.862 17.615 1.00 98.06 399 MET A CA 1
ATOM 3071 C C . MET A 1 399 ? -11.663 -10.375 17.707 1.00 98.06 399 MET A C 1
ATOM 3073 O O . MET A 1 399 ? -11.030 -11.096 16.940 1.00 98.06 399 MET A O 1
ATOM 3077 N N . LYS A 1 400 ? -12.607 -10.872 18.520 1.00 96.81 400 LYS A N 1
ATOM 3078 C CA . LYS A 1 400 ? -12.950 -12.309 18.584 1.00 96.81 400 LYS A CA 1
ATOM 3079 C C . LYS A 1 400 ? -13.278 -12.931 17.223 1.00 96.81 400 LYS A C 1
ATOM 3081 O O . LYS A 1 400 ? -12.996 -14.107 17.027 1.00 96.81 400 LYS A O 1
ATOM 3086 N N . ARG A 1 401 ? -13.836 -12.163 16.276 1.00 96.75 401 ARG A N 1
ATOM 3087 C CA . ARG A 1 401 ? -14.163 -12.651 14.920 1.00 96.75 401 ARG A CA 1
ATOM 3088 C C . ARG A 1 401 ? -12.923 -13.102 14.130 1.00 96.75 401 ARG A C 1
ATOM 3090 O O . ARG A 1 401 ? -13.056 -13.968 13.268 1.00 96.75 401 ARG A O 1
ATOM 3097 N N . PHE A 1 402 ? -11.751 -12.554 14.466 1.00 97.69 402 PHE A N 1
ATOM 3098 C CA . PHE A 1 402 ? -10.440 -12.794 13.847 1.00 97.69 402 PHE A CA 1
ATOM 3099 C C . PHE A 1 402 ? -9.558 -13.790 14.637 1.00 97.69 402 PHE A C 1
ATOM 3101 O O . PHE A 1 402 ? -8.371 -13.943 14.347 1.00 97.69 402 PHE A O 1
ATOM 3108 N N . TYR A 1 403 ? -10.127 -14.466 15.641 1.00 96.56 403 TYR A N 1
ATOM 3109 C CA . TYR A 1 403 ? -9.545 -15.664 16.253 1.00 96.56 403 TYR A CA 1
ATOM 3110 C C . TYR A 1 403 ? -10.074 -16.920 15.550 1.00 96.56 403 TYR A C 1
ATOM 3112 O O . TYR A 1 403 ? -11.198 -16.929 15.042 1.00 96.56 403 TYR A O 1
ATOM 3120 N N . GLN A 1 404 ? -9.281 -17.991 15.565 1.00 93.38 404 GLN A N 1
ATOM 3121 C CA . GLN A 1 404 ? -9.735 -19.320 15.174 1.00 93.38 404 GLN A CA 1
ATOM 3122 C C . GLN A 1 404 ? -10.707 -19.865 16.233 1.00 93.38 404 GLN A C 1
ATOM 3124 O O . GLN A 1 404 ? -10.369 -19.980 17.413 1.00 93.38 404 GLN A O 1
ATOM 3129 N N . GLN A 1 405 ? -11.928 -20.193 15.815 1.00 90.69 405 GLN A N 1
ATOM 3130 C CA . GLN A 1 405 ? -12.934 -20.847 16.655 1.00 90.69 405 GLN A CA 1
ATOM 3131 C C . GLN A 1 405 ? -12.621 -22.356 16.799 1.00 90.69 405 GLN A C 1
ATOM 3133 O O . GLN A 1 405 ? -11.892 -22.902 15.973 1.00 90.69 405 GLN A O 1
ATOM 3138 N N . PRO A 1 406 ? -13.148 -23.074 17.814 1.00 87.50 406 PRO A N 1
ATOM 3139 C CA . PRO A 1 406 ? -12.775 -24.476 18.064 1.00 87.50 406 PRO A CA 1
ATOM 3140 C C . PRO A 1 406 ? -13.015 -25.446 16.896 1.00 87.50 406 PRO A C 1
ATOM 3142 O O . PRO A 1 406 ? -12.291 -26.431 16.777 1.00 87.50 406 PRO A O 1
ATOM 3145 N N . ASP A 1 407 ? -13.999 -25.148 16.043 1.00 85.88 407 ASP A N 1
ATOM 3146 C CA . ASP A 1 407 ? -14.363 -25.934 14.857 1.00 85.88 407 ASP A CA 1
ATOM 3147 C C . ASP A 1 407 ? -13.900 -25.277 13.530 1.00 85.88 407 ASP A C 1
ATOM 3149 O O . ASP A 1 407 ? -14.230 -25.768 12.449 1.00 85.88 407 ASP A O 1
ATOM 3153 N N . ASP A 1 408 ? -13.137 -24.173 13.580 1.00 85.38 408 ASP A N 1
ATOM 3154 C CA . ASP A 1 408 ? -12.627 -23.488 12.381 1.00 85.38 408 ASP A CA 1
ATOM 3155 C C . ASP A 1 408 ? -11.495 -24.274 11.709 1.00 85.38 408 ASP A C 1
ATOM 3157 O O . ASP A 1 408 ? -10.463 -24.578 12.321 1.00 85.38 408 ASP A O 1
ATOM 3161 N N . VAL A 1 409 ? -11.619 -24.455 10.394 1.00 90.94 409 VAL A N 1
ATOM 3162 C CA . VAL A 1 409 ? -10.483 -24.760 9.516 1.00 90.94 409 VAL A CA 1
ATOM 3163 C C . VAL A 1 409 ? -9.735 -23.447 9.232 1.00 90.94 409 VAL A C 1
ATOM 3165 O O . VAL A 1 409 ? -10.349 -22.527 8.691 1.00 90.94 409 VAL A O 1
ATOM 3168 N N . PRO A 1 410 ? -8.438 -23.321 9.572 1.00 91.75 410 PRO A N 1
ATOM 3169 C CA . PRO A 1 410 ? -7.670 -22.103 9.324 1.00 91.75 410 PRO A CA 1
ATOM 3170 C C . PRO A 1 410 ? -7.297 -21.963 7.838 1.00 91.75 410 PRO A C 1
ATOM 3172 O O . PRO A 1 410 ? -7.658 -22.784 6.992 1.00 91.75 410 PRO A O 1
ATOM 3175 N N . GLY A 1 411 ? -6.572 -20.900 7.503 1.00 95.88 411 GLY A N 1
ATOM 3176 C CA . GLY A 1 411 ? -6.249 -20.533 6.131 1.00 95.88 411 GLY A CA 1
ATOM 3177 C C . GLY A 1 411 ? -7.458 -19.987 5.381 1.00 95.88 411 GLY A C 1
ATOM 3178 O O . GLY A 1 411 ? -8.280 -19.279 5.965 1.00 95.88 411 GLY A O 1
ATOM 3179 N N . THR A 1 412 ? -7.573 -20.299 4.088 1.00 96.25 412 THR A N 1
ATOM 3180 C CA . THR A 1 412 ? -8.576 -19.687 3.199 1.00 96.25 412 THR A CA 1
ATOM 3181 C C . THR A 1 412 ? -10.022 -19.957 3.619 1.00 96.25 412 THR A C 1
ATOM 3183 O O . THR A 1 412 ? -10.867 -19.072 3.531 1.00 96.25 412 THR A O 1
ATOM 3186 N N . VAL A 1 413 ? -10.323 -21.151 4.145 1.00 96.00 413 VAL A N 1
ATOM 3187 C CA . VAL A 1 413 ? -11.680 -21.494 4.617 1.00 96.00 413 VAL A CA 1
ATOM 3188 C C . VAL A 1 413 ? -12.080 -20.622 5.812 1.00 96.00 413 VAL A C 1
ATOM 3190 O O . VAL A 1 413 ? -13.177 -20.066 5.837 1.00 96.00 413 VAL A O 1
ATOM 3193 N N . GLY A 1 414 ? -11.170 -20.450 6.773 1.00 96.38 414 GLY A N 1
ATOM 3194 C CA . GLY A 1 414 ? -11.364 -19.565 7.917 1.00 96.38 414 GLY A CA 1
ATOM 3195 C C . GLY A 1 414 ? -11.392 -18.089 7.521 1.00 96.38 414 GLY A C 1
ATOM 3196 O O . GLY A 1 414 ? -12.183 -17.335 8.078 1.00 96.38 414 GLY A O 1
ATOM 3197 N N . GLY A 1 415 ? -10.600 -17.681 6.522 1.00 97.38 415 GLY A N 1
ATOM 3198 C CA . GLY A 1 415 ? -10.658 -16.341 5.931 1.00 97.38 415 GLY A CA 1
ATOM 3199 C C . GLY A 1 415 ? -12.060 -16.023 5.409 1.00 97.38 415 GLY A C 1
ATOM 3200 O O . GLY A 1 415 ? -12.683 -15.071 5.866 1.00 97.38 415 GLY A O 1
ATOM 3201 N N . VAL A 1 416 ? -12.616 -16.912 4.582 1.00 96.88 416 VAL A N 1
ATOM 3202 C CA . VAL A 1 416 ? -13.983 -16.793 4.043 1.00 96.88 416 VAL A CA 1
ATOM 3203 C C . VAL A 1 416 ? -15.066 -16.775 5.134 1.00 96.88 416 VAL A C 1
ATOM 3205 O O . VAL A 1 416 ? -16.098 -16.124 4.950 1.00 96.88 416 VAL A O 1
ATOM 3208 N N . ARG A 1 417 ? -14.853 -17.420 6.295 1.00 96.56 417 ARG A N 1
ATOM 3209 C CA . ARG A 1 417 ? -15.725 -17.220 7.471 1.00 96.56 417 ARG A CA 1
ATOM 3210 C C . ARG A 1 417 ? -15.606 -15.791 8.003 1.00 96.56 417 ARG A C 1
ATOM 3212 O O . ARG A 1 417 ? -16.629 -15.133 8.189 1.00 96.56 417 ARG A O 1
ATOM 3219 N N . VAL A 1 418 ? -14.384 -15.313 8.258 1.00 97.75 418 VAL A N 1
ATOM 3220 C CA . VAL A 1 418 ? -14.144 -13.952 8.767 1.00 97.75 418 VAL A CA 1
ATOM 3221 C C . VAL A 1 418 ? -14.810 -12.920 7.859 1.00 97.75 418 VAL A C 1
ATOM 3223 O O . VAL A 1 418 ? -15.507 -12.045 8.372 1.00 97.75 418 VAL A O 1
ATOM 3226 N N . ASP A 1 419 ? -14.687 -13.052 6.536 1.00 97.38 419 ASP A N 1
ATOM 3227 C CA . ASP A 1 419 ? -15.287 -12.146 5.546 1.00 97.38 419 ASP A CA 1
ATOM 3228 C C . ASP A 1 419 ? -16.802 -11.961 5.736 1.00 97.38 419 ASP A C 1
ATOM 3230 O O . ASP A 1 419 ? -17.335 -10.855 5.587 1.00 97.38 419 ASP A O 1
ATOM 3234 N N . GLN A 1 420 ? -17.490 -13.055 6.076 1.00 95.50 420 GLN A N 1
ATOM 3235 C CA . GLN A 1 420 ? -18.938 -13.121 6.273 1.00 95.50 420 GLN A CA 1
ATOM 3236 C C . GLN A 1 420 ? -19.338 -12.624 7.669 1.00 95.50 420 GLN A C 1
ATOM 3238 O O . GLN A 1 420 ? -20.205 -11.758 7.779 1.00 95.50 420 GLN A O 1
ATOM 3243 N N . ASP A 1 421 ? -18.665 -13.102 8.723 1.00 95.44 421 ASP A N 1
ATOM 3244 C CA . ASP A 1 421 ? -18.926 -12.735 10.128 1.00 95.44 421 ASP A CA 1
ATOM 3245 C C . ASP A 1 421 ? -18.670 -11.247 10.422 1.00 95.44 421 ASP A C 1
ATOM 3247 O O . ASP A 1 421 ? -19.272 -10.656 11.322 1.00 95.44 421 ASP A O 1
ATOM 3251 N N . THR A 1 422 ? -17.723 -10.643 9.703 1.00 97.00 422 THR A N 1
ATOM 3252 C CA . THR A 1 422 ? -17.337 -9.231 9.851 1.00 97.00 422 THR A CA 1
ATOM 3253 C C . THR A 1 422 ? -18.062 -8.308 8.878 1.00 97.00 422 THR A C 1
ATOM 3255 O O . THR A 1 422 ? -18.139 -7.107 9.129 1.00 97.00 422 THR A O 1
ATOM 3258 N N . GLY A 1 423 ? -18.572 -8.849 7.769 1.00 95.88 423 GLY A N 1
ATOM 3259 C CA . GLY A 1 423 ? -19.103 -8.079 6.652 1.00 95.88 423 GLY A CA 1
ATOM 3260 C C . GLY A 1 423 ? -18.042 -7.506 5.703 1.00 95.88 423 GLY A C 1
ATOM 3261 O O . GLY A 1 423 ? -18.421 -6.735 4.822 1.00 95.88 423 GLY A O 1
ATOM 3262 N N . LEU A 1 424 ? -16.758 -7.875 5.825 1.00 96.00 424 LEU A N 1
ATOM 3263 C CA . LEU A 1 424 ? -15.678 -7.406 4.941 1.00 96.00 424 LEU A CA 1
ATOM 3264 C C . LEU A 1 424 ? -15.949 -7.694 3.453 1.00 96.00 424 LEU A C 1
ATOM 3266 O O . LEU A 1 424 ? -15.708 -6.818 2.622 1.00 96.00 424 LEU A O 1
ATOM 3270 N N . ALA A 1 425 ? -16.576 -8.831 3.121 1.00 93.88 425 ALA A N 1
ATOM 3271 C CA . ALA A 1 425 ? -17.031 -9.143 1.755 1.00 93.88 425 ALA A CA 1
ATOM 3272 C C . ALA A 1 425 ? -18.017 -8.107 1.164 1.00 93.88 425 ALA A C 1
ATOM 3274 O O . ALA A 1 425 ? -18.208 -8.045 -0.048 1.00 93.88 425 ALA A O 1
ATOM 3275 N N . ASN A 1 426 ? -18.649 -7.279 2.004 1.00 93.56 426 ASN A N 1
ATOM 3276 C CA . ASN A 1 426 ? -19.602 -6.246 1.595 1.00 93.56 426 ASN A CA 1
ATOM 3277 C C . ASN A 1 426 ? -18.984 -4.834 1.547 1.00 93.56 426 ASN A C 1
ATOM 3279 O O . ASN A 1 426 ? -19.708 -3.862 1.309 1.00 93.56 426 ASN A O 1
ATOM 3283 N N . LEU A 1 427 ? -17.668 -4.682 1.773 1.00 93.75 427 LEU A N 1
ATOM 3284 C CA . LEU A 1 427 ? -16.992 -3.394 1.578 1.00 93.75 427 LEU A CA 1
ATOM 3285 C C . LEU A 1 427 ? -17.040 -2.988 0.102 1.00 93.75 427 LEU A C 1
ATOM 3287 O O . LEU A 1 427 ? -17.591 -1.935 -0.203 1.00 93.75 427 LEU A O 1
ATOM 3291 N N . PHE A 1 428 ? -16.563 -3.850 -0.800 1.00 95.00 428 PHE A N 1
ATOM 3292 C CA . PHE A 1 428 ? -16.650 -3.673 -2.254 1.00 95.00 428 PHE A CA 1
ATOM 3293 C C . PHE A 1 428 ? -17.194 -4.968 -2.888 1.00 95.00 428 PHE A C 1
ATOM 3295 O O . PHE A 1 428 ? -16.409 -5.848 -3.232 1.00 95.00 428 PHE A O 1
ATOM 3302 N N . PRO A 1 429 ? -18.527 -5.119 -3.038 1.00 92.75 429 PRO A N 1
ATOM 3303 C CA . PRO A 1 429 ? -19.159 -6.390 -3.430 1.00 92.75 429 PRO A CA 1
ATOM 3304 C C . PRO A 1 429 ? -18.835 -6.914 -4.842 1.00 92.75 429 PRO A C 1
ATOM 3306 O O . PRO A 1 429 ? -19.312 -7.984 -5.212 1.00 92.75 429 PRO A O 1
ATOM 3309 N N . GLN A 1 430 ? -18.089 -6.152 -5.648 1.00 92.38 430 GLN A N 1
ATOM 3310 C CA . GLN A 1 430 ? -17.623 -6.542 -6.984 1.00 92.38 430 GLN A CA 1
ATOM 3311 C C . GLN A 1 430 ? -16.161 -7.017 -6.996 1.00 92.38 430 GLN A C 1
ATOM 3313 O O . GLN A 1 430 ? -15.714 -7.547 -8.009 1.00 92.38 430 GLN A O 1
ATOM 3318 N N . ALA A 1 431 ? -15.416 -6.831 -5.903 1.00 95.12 431 ALA A N 1
ATOM 3319 C CA . ALA A 1 431 ? -14.013 -7.211 -5.832 1.00 95.12 431 ALA A CA 1
ATOM 3320 C C . ALA A 1 431 ? -13.849 -8.725 -5.612 1.00 95.12 431 ALA A C 1
ATOM 3322 O O . ALA A 1 431 ? -14.518 -9.325 -4.769 1.00 95.12 431 ALA A O 1
ATOM 3323 N N . GLN A 1 432 ? -12.911 -9.340 -6.332 1.00 96.62 432 GLN A N 1
ATOM 3324 C CA . GLN A 1 432 ? -12.456 -10.700 -6.065 1.00 96.62 432 GLN A CA 1
ATOM 3325 C C . GLN A 1 432 ? -11.603 -10.689 -4.794 1.00 96.62 432 GLN A C 1
ATOM 3327 O O . GLN A 1 432 ? -10.446 -10.284 -4.848 1.00 96.62 432 GLN A O 1
ATOM 3332 N N . LEU A 1 433 ? -12.180 -11.117 -3.670 1.00 97.50 433 LEU A N 1
ATOM 3333 C CA . LEU A 1 433 ? -11.527 -11.211 -2.361 1.00 97.50 433 LEU A CA 1
ATOM 3334 C C . LEU A 1 433 ? -10.827 -12.573 -2.176 1.00 97.50 433 LEU A C 1
ATOM 3336 O O . LEU A 1 433 ? -11.394 -13.619 -2.494 1.00 97.50 433 LEU A O 1
ATOM 3340 N N . ASP A 1 434 ? -9.611 -12.541 -1.638 1.00 98.31 434 ASP A N 1
ATOM 3341 C CA . ASP A 1 434 ? -8.789 -13.676 -1.217 1.00 98.31 434 ASP A CA 1
ATOM 3342 C C . ASP A 1 434 ? -8.311 -13.432 0.221 1.00 98.31 434 ASP A C 1
ATOM 3344 O O . ASP A 1 434 ? -7.532 -12.512 0.475 1.00 98.31 434 ASP A O 1
ATOM 3348 N N . SER A 1 435 ? -8.803 -14.241 1.158 1.00 98.12 435 SER A N 1
ATOM 3349 C CA . SER A 1 435 ? -8.674 -14.032 2.606 1.00 98.12 435 SER A CA 1
ATOM 3350 C C . SER A 1 435 ? -8.073 -15.248 3.300 1.00 98.12 435 SER A C 1
ATOM 3352 O O . SER A 1 435 ? -8.369 -16.382 2.935 1.00 98.12 435 SER A O 1
ATOM 3354 N N . TYR A 1 436 ? -7.296 -15.036 4.365 1.00 98.38 436 TYR A N 1
ATOM 3355 C CA . TYR A 1 436 ? -6.623 -16.095 5.122 1.00 98.38 436 TYR A CA 1
ATOM 3356 C C . TYR A 1 436 ? -6.689 -15.842 6.638 1.00 98.38 436 TYR A C 1
ATOM 3358 O O . TYR A 1 436 ? -6.279 -14.786 7.122 1.00 98.38 436 TYR A O 1
ATOM 3366 N N . LEU A 1 437 ? -7.176 -16.833 7.395 1.00 98.06 437 LEU A N 1
ATOM 3367 C CA . LEU A 1 437 ? -7.197 -16.842 8.866 1.00 98.06 437 LEU A CA 1
ATOM 3368 C C . LEU A 1 437 ? -5.972 -17.586 9.417 1.00 98.06 437 LEU A C 1
ATOM 3370 O O . LEU A 1 437 ? -5.736 -18.745 9.079 1.00 98.06 437 LEU A O 1
ATOM 3374 N N . PHE A 1 438 ? -5.215 -16.942 10.299 1.00 95.94 438 PHE A N 1
ATOM 3375 C CA . PHE A 1 438 ? -4.018 -17.499 10.925 1.00 95.94 438 PHE A CA 1
ATOM 3376 C C . PHE A 1 438 ? -4.354 -18.230 12.237 1.00 95.94 438 PHE A C 1
ATOM 3378 O O . PHE A 1 438 ? -5.372 -17.971 12.880 1.00 95.94 438 PHE A O 1
ATOM 3385 N N . THR A 1 439 ? -3.485 -19.161 12.641 1.00 92.69 439 THR A N 1
ATOM 3386 C CA . THR A 1 439 ? -3.619 -19.951 13.878 1.00 92.69 439 THR A CA 1
ATOM 3387 C C . THR A 1 439 ? -2.658 -19.417 14.947 1.00 92.69 439 THR A C 1
ATOM 3389 O O . THR A 1 439 ? -1.467 -19.310 14.660 1.00 92.69 439 THR A O 1
ATOM 3392 N N . PRO A 1 440 ? -3.110 -19.143 16.189 1.00 94.12 440 PRO A N 1
ATOM 3393 C CA . PRO A 1 440 ? -4.485 -19.271 16.694 1.00 94.12 440 PRO A CA 1
ATOM 3394 C C . PRO A 1 440 ? -5.395 -18.082 16.334 1.00 94.12 440 PRO A C 1
ATOM 3396 O O . PRO A 1 440 ? -6.594 -18.119 16.609 1.00 94.12 440 PRO A O 1
ATOM 3399 N N . CYS A 1 441 ? -4.832 -17.009 15.784 1.00 94.81 441 CYS A N 1
ATOM 3400 C CA . CYS A 1 441 ? -5.535 -15.786 15.421 1.00 94.81 441 CYS A CA 1
ATOM 3401 C C . CYS A 1 441 ? -4.709 -14.945 14.450 1.00 94.81 441 CYS A C 1
ATOM 3403 O O . CYS A 1 441 ? -3.527 -15.214 14.241 1.00 94.81 441 CYS A O 1
ATOM 3405 N N . GLY A 1 442 ? -5.334 -13.897 13.918 1.00 96.50 442 GLY A N 1
ATOM 3406 C CA . GLY A 1 442 ? -4.753 -13.029 12.900 1.00 96.50 442 GLY A CA 1
ATOM 3407 C C . GLY A 1 442 ? -5.415 -13.271 11.551 1.00 96.50 442 GLY A C 1
ATOM 3408 O O . GLY A 1 442 ? -5.905 -14.363 11.269 1.00 96.50 442 GLY A O 1
ATOM 3409 N N . TYR A 1 443 ? -5.474 -12.241 10.718 1.00 98.31 443 TYR A N 1
ATOM 3410 C CA . TYR A 1 443 ? -6.137 -12.307 9.416 1.00 98.31 443 TYR A CA 1
ATOM 3411 C C . TYR A 1 443 ? -5.415 -11.401 8.425 1.00 98.31 443 TYR A C 1
ATOM 3413 O O . TYR A 1 443 ? -4.996 -10.299 8.785 1.00 98.31 443 TYR A O 1
ATOM 3421 N N . SER A 1 444 ? -5.303 -11.857 7.181 1.00 98.50 444 SER A N 1
ATOM 3422 C CA . SER A 1 444 ? -4.890 -11.030 6.047 1.00 98.50 444 SER A CA 1
ATOM 3423 C C . SER A 1 444 ? -5.784 -11.309 4.847 1.00 98.50 444 SER A C 1
ATOM 3425 O O . SER A 1 444 ? -6.203 -12.450 4.658 1.00 98.50 444 SER A O 1
ATOM 3427 N N . ALA A 1 445 ? -6.047 -10.294 4.027 1.00 98.62 445 ALA A N 1
ATOM 3428 C CA . ALA A 1 445 ? -6.769 -10.462 2.773 1.00 98.62 445 ALA A CA 1
ATOM 3429 C C . ALA A 1 445 ? -6.349 -9.454 1.705 1.00 98.62 445 ALA A C 1
ATOM 3431 O O . ALA A 1 445 ? -6.133 -8.284 2.016 1.00 98.62 445 ALA A O 1
ATOM 3432 N N . ASN A 1 446 ? -6.330 -9.910 0.455 1.00 98.75 446 ASN A N 1
ATOM 3433 C CA . ASN A 1 446 ? -6.182 -9.106 -0.755 1.00 98.75 446 ASN A CA 1
ATOM 3434 C C . ASN A 1 446 ? -7.483 -9.140 -1.549 1.00 98.75 446 ASN A C 1
ATOM 3436 O O . ASN A 1 446 ? -8.156 -10.164 -1.591 1.00 98.75 446 ASN A O 1
ATOM 3440 N N . ALA A 1 447 ? -7.807 -8.062 -2.251 1.00 98.25 447 ALA A N 1
ATOM 3441 C CA . ALA A 1 447 ? -8.903 -8.060 -3.203 1.00 98.25 447 ALA A CA 1
ATOM 3442 C C . ALA A 1 447 ? -8.560 -7.276 -4.466 1.00 98.25 447 ALA A C 1
ATOM 3444 O O . ALA A 1 447 ? -7.898 -6.243 -4.385 1.00 98.25 447 ALA A O 1
ATOM 3445 N N . LEU A 1 448 ? -9.052 -7.748 -5.613 1.00 97.06 448 LEU A N 1
ATOM 3446 C CA . LEU A 1 448 ? -8.883 -7.109 -6.920 1.00 97.06 448 LEU A CA 1
ATOM 3447 C C . LEU A 1 448 ? -10.228 -6.675 -7.506 1.00 97.06 448 LEU A C 1
ATOM 3449 O O . LEU A 1 448 ? -11.185 -7.448 -7.507 1.00 97.06 448 LEU A O 1
ATOM 3453 N N . GLN A 1 449 ? -10.288 -5.462 -8.051 1.00 93.25 449 GLN A N 1
ATOM 3454 C CA . GLN A 1 449 ? -11.432 -4.956 -8.806 1.00 93.25 449 GLN A CA 1
ATOM 3455 C C . GLN A 1 449 ? -10.913 -4.072 -9.945 1.00 93.25 449 GLN A C 1
ATOM 3457 O O . GLN A 1 449 ? -10.371 -2.998 -9.698 1.00 93.25 449 GLN A O 1
ATOM 3462 N N . ASP A 1 450 ? -11.056 -4.528 -11.191 1.00 89.94 450 ASP A N 1
ATOM 3463 C CA . ASP A 1 450 ? -10.551 -3.829 -12.381 1.00 89.94 450 ASP A CA 1
ATOM 3464 C C . ASP A 1 450 ? -9.049 -3.467 -12.243 1.00 89.94 450 ASP A C 1
ATOM 3466 O O . ASP A 1 450 ? -8.231 -4.313 -11.869 1.00 89.94 450 ASP A O 1
ATOM 3470 N N . GLY A 1 451 ? -8.670 -2.211 -12.503 1.00 90.19 451 GLY A N 1
ATOM 3471 C CA . GLY A 1 451 ? -7.317 -1.680 -12.289 1.00 90.19 451 GLY A CA 1
ATOM 3472 C C . GLY A 1 451 ? -6.909 -1.445 -10.831 1.00 90.19 451 GLY A C 1
ATOM 3473 O O . GLY A 1 451 ? -5.851 -0.862 -10.599 1.00 90.19 451 GLY A O 1
ATOM 3474 N N . HIS A 1 452 ? -7.726 -1.855 -9.857 1.00 94.56 452 HIS A N 1
ATOM 3475 C CA . HIS A 1 452 ? -7.610 -1.453 -8.457 1.00 94.56 452 HIS A CA 1
ATOM 3476 C C . HIS A 1 452 ? -7.557 -2.632 -7.476 1.00 94.56 452 HIS A C 1
ATOM 3478 O O . HIS A 1 452 ? -7.952 -3.759 -7.789 1.00 94.56 452 HIS A O 1
ATOM 3484 N N . TYR A 1 453 ? -7.096 -2.349 -6.256 1.00 97.12 453 TYR A N 1
ATOM 3485 C CA . TYR A 1 453 ? -7.021 -3.306 -5.153 1.00 97.12 453 TYR A CA 1
ATOM 3486 C C . TYR A 1 453 ? -7.549 -2.741 -3.831 1.00 97.12 453 TYR A C 1
ATOM 3488 O O . TYR A 1 453 ? -7.620 -1.525 -3.620 1.00 97.12 453 TYR A O 1
ATOM 3496 N N . PHE A 1 454 ? -7.836 -3.641 -2.892 1.00 98.19 454 PHE A N 1
ATOM 3497 C CA . PHE A 1 454 ? -7.702 -3.341 -1.468 1.00 98.19 454 PHE A CA 1
ATOM 3498 C C . PHE A 1 454 ? -6.970 -4.466 -0.729 1.00 98.19 454 PHE A C 1
ATOM 3500 O O . PHE A 1 454 ? -6.941 -5.604 -1.191 1.00 98.19 454 PHE A O 1
ATOM 3507 N N . THR A 1 455 ? -6.362 -4.148 0.413 1.00 98.81 455 THR A N 1
ATOM 3508 C CA . THR A 1 455 ? -5.692 -5.116 1.291 1.00 98.81 455 THR A CA 1
ATOM 3509 C C . THR A 1 455 ? -5.963 -4.805 2.760 1.00 98.81 455 THR A C 1
ATOM 3511 O O . THR A 1 455 ? -6.155 -3.644 3.137 1.00 98.81 455 THR A O 1
ATOM 3514 N N . ILE A 1 456 ? -6.034 -5.845 3.591 1.00 98.75 456 ILE A N 1
ATOM 3515 C CA . ILE A 1 456 ? -6.469 -5.767 4.992 1.00 98.75 456 ILE A CA 1
ATOM 3516 C C . ILE A 1 456 ? -5.618 -6.703 5.841 1.00 98.75 456 ILE A C 1
ATOM 3518 O O . ILE A 1 456 ? -5.551 -7.890 5.533 1.00 98.75 456 ILE A O 1
ATOM 3522 N N . HIS A 1 457 ? -5.052 -6.203 6.941 1.00 98.69 457 HIS A N 1
ATOM 3523 C CA . HIS A 1 457 ? -4.248 -7.000 7.877 1.00 98.69 457 HIS A CA 1
ATOM 3524 C C . HIS A 1 457 ? -4.677 -6.726 9.315 1.00 98.69 457 HIS A C 1
ATOM 3526 O O . HIS A 1 457 ? -4.987 -5.587 9.665 1.00 98.69 457 HIS A O 1
ATOM 3532 N N . VAL A 1 458 ? -4.742 -7.771 10.143 1.00 98.62 458 VAL A N 1
ATOM 3533 C CA . VAL A 1 458 ? -5.311 -7.704 11.497 1.00 98.62 458 VAL A CA 1
ATOM 3534 C C . VAL A 1 458 ? -4.465 -8.506 12.482 1.00 98.62 458 VAL A C 1
ATOM 3536 O O . VAL A 1 458 ? -4.333 -9.723 12.352 1.00 98.62 458 VAL A O 1
ATOM 3539 N N . THR A 1 459 ? -3.977 -7.815 13.511 1.00 97.88 459 THR A N 1
ATOM 3540 C CA . THR A 1 459 ? -3.351 -8.355 14.726 1.00 97.88 459 THR A CA 1
ATOM 3541 C C . THR A 1 459 ? -4.359 -8.180 15.872 1.00 97.88 459 THR A C 1
ATOM 3543 O O . THR A 1 459 ? -4.462 -7.081 16.428 1.00 97.88 459 THR A O 1
ATOM 3546 N N . PRO A 1 460 ? -5.194 -9.189 16.182 1.00 97.19 460 PRO A N 1
ATOM 3547 C CA . PRO A 1 460 ? -6.326 -9.038 17.100 1.00 97.19 460 PRO A CA 1
ATOM 3548 C C . PRO A 1 460 ? -5.957 -9.102 18.595 1.00 97.19 460 PRO A C 1
ATOM 3550 O O . PRO A 1 460 ? -6.828 -8.896 19.443 1.00 97.19 460 PRO A O 1
ATOM 3553 N N . GLU A 1 461 ? -4.698 -9.379 18.944 1.00 95.25 461 GLU A N 1
ATOM 3554 C CA . GLU A 1 461 ? -4.233 -9.538 20.322 1.00 95.25 461 GLU A CA 1
ATOM 3555 C C . GLU A 1 461 ? -4.374 -8.241 21.142 1.00 95.25 461 GLU A C 1
ATOM 3557 O O . GLU A 1 461 ? -3.754 -7.230 20.803 1.00 95.25 461 GLU A O 1
ATOM 3562 N N . PRO A 1 462 ? -5.106 -8.234 22.279 1.00 93.75 462 PRO A N 1
ATOM 3563 C CA . PRO A 1 462 ? -5.409 -7.001 23.016 1.00 93.75 462 PRO A CA 1
ATOM 3564 C C . PRO A 1 462 ? -4.196 -6.160 23.446 1.00 93.75 462 PRO A C 1
ATOM 3566 O O . PRO A 1 462 ? -4.321 -4.946 23.581 1.00 93.75 462 PRO A O 1
ATOM 3569 N N . VAL A 1 463 ? -3.027 -6.781 23.645 1.00 91.75 463 VAL A N 1
ATOM 3570 C CA . VAL A 1 463 ? -1.782 -6.106 24.069 1.00 91.75 463 VAL A CA 1
ATOM 3571 C C . VAL A 1 463 ? -1.092 -5.304 22.959 1.00 91.75 463 VAL A C 1
ATOM 3573 O O . VAL A 1 463 ? -0.263 -4.451 23.262 1.00 91.75 463 VAL A O 1
ATOM 3576 N N . CYS A 1 464 ? -1.417 -5.572 21.693 1.00 93.94 464 CYS A N 1
ATOM 3577 C CA . CYS A 1 464 ? -0.815 -4.937 20.515 1.00 93.94 464 CYS A CA 1
ATOM 3578 C C . CYS A 1 464 ? -1.832 -4.757 19.374 1.00 93.94 464 CYS A C 1
ATOM 3580 O O . CYS A 1 464 ? -1.469 -4.780 18.199 1.00 93.94 464 CYS A O 1
ATOM 3582 N N . SER A 1 465 ? -3.117 -4.607 19.723 1.00 97.62 465 SER A N 1
ATOM 3583 C CA . SER A 1 465 ? -4.214 -4.703 18.756 1.00 97.62 465 SER A CA 1
ATOM 3584 C C . SER A 1 465 ? -4.108 -3.653 17.647 1.00 97.62 465 SER A C 1
ATOM 3586 O O . SER A 1 465 ? -4.109 -2.440 17.898 1.00 97.62 465 SER A O 1
ATOM 3588 N N . TYR A 1 466 ? -4.020 -4.145 16.414 1.00 98.44 466 TYR A N 1
ATOM 3589 C CA . TYR A 1 466 ? -3.763 -3.361 15.214 1.00 98.44 466 TYR A CA 1
ATOM 3590 C C . TYR A 1 466 ? -4.574 -3.891 14.037 1.00 98.44 466 TYR A C 1
ATOM 3592 O O . TYR A 1 466 ? -4.741 -5.100 13.878 1.00 98.44 466 TYR A O 1
ATOM 3600 N N . ALA A 1 467 ? -5.054 -2.983 13.195 1.00 98.62 467 ALA A N 1
ATOM 3601 C CA . ALA A 1 467 ? -5.568 -3.334 11.884 1.00 98.62 467 ALA A CA 1
ATOM 3602 C C . ALA A 1 467 ? -5.200 -2.257 10.868 1.00 98.62 467 ALA A C 1
ATOM 3604 O O . ALA A 1 467 ? -5.199 -1.063 11.181 1.00 98.62 467 ALA A O 1
ATOM 3605 N N . SER A 1 468 ? -4.950 -2.673 9.637 1.00 98.62 468 SER A N 1
ATOM 3606 C CA . SER A 1 468 ? -4.852 -1.786 8.488 1.00 98.62 468 SER A CA 1
ATOM 3607 C C . SER A 1 468 ? -5.931 -2.128 7.470 1.00 98.62 468 SER A C 1
ATOM 3609 O O . SER A 1 468 ? -6.323 -3.283 7.294 1.00 98.62 468 SER A O 1
ATOM 3611 N N . PHE A 1 469 ? -6.416 -1.094 6.798 1.00 98.69 469 PHE A N 1
ATOM 3612 C CA . PHE A 1 469 ? -7.145 -1.199 5.546 1.00 98.69 469 PHE A CA 1
ATOM 3613 C C . PHE A 1 469 ? -6.461 -0.258 4.556 1.00 98.69 469 PHE A C 1
ATOM 3615 O O . PHE A 1 469 ? -6.195 0.892 4.900 1.00 98.69 469 PHE A O 1
ATOM 3622 N N . GLU A 1 470 ? -6.186 -0.720 3.345 1.00 98.62 470 GLU A N 1
ATOM 3623 C CA . GLU A 1 470 ? -5.550 0.074 2.294 1.00 98.62 470 GLU A CA 1
ATOM 3624 C C . GLU A 1 470 ? -6.235 -0.195 0.955 1.00 98.62 470 GLU A C 1
ATOM 3626 O O . GLU A 1 470 ? -6.599 -1.334 0.672 1.00 98.62 470 GLU A O 1
ATOM 3631 N N . THR A 1 471 ? -6.439 0.832 0.130 1.00 98.00 471 THR A N 1
ATOM 3632 C CA . THR A 1 471 ? -7.033 0.679 -1.207 1.00 98.00 471 THR A CA 1
ATOM 3633 C C . THR A 1 471 ? -6.588 1.774 -2.162 1.00 98.00 471 THR A C 1
ATOM 3635 O O . THR A 1 471 ? -6.323 2.898 -1.727 1.00 98.00 471 THR A O 1
ATOM 3638 N N . ASN A 1 472 ? -6.606 1.464 -3.461 1.00 95.56 472 ASN A N 1
ATOM 3639 C CA . ASN A 1 472 ? -6.665 2.472 -4.518 1.00 95.56 472 ASN A CA 1
ATOM 3640 C C . ASN A 1 472 ? -7.974 2.472 -5.335 1.00 95.56 472 ASN A C 1
ATOM 3642 O O . ASN A 1 472 ? -8.027 3.083 -6.402 1.00 95.56 472 ASN A O 1
ATOM 3646 N N . ILE A 1 473 ? -9.041 1.812 -4.860 1.00 93.56 473 ILE A N 1
ATOM 3647 C CA . ILE A 1 473 ? -10.374 1.910 -5.477 1.00 93.56 473 ILE A CA 1
ATOM 3648 C C . ILE A 1 473 ? -10.893 3.352 -5.287 1.00 93.56 473 ILE A C 1
ATOM 3650 O O . ILE A 1 473 ? -10.992 3.804 -4.140 1.00 93.56 473 ILE A O 1
ATOM 3654 N N . PRO A 1 474 ? -11.251 4.090 -6.360 1.00 88.75 474 PRO A N 1
ATOM 3655 C CA . PRO A 1 474 ? -11.543 5.518 -6.256 1.00 88.75 474 PRO A CA 1
ATOM 3656 C C . PRO A 1 474 ? -12.780 5.826 -5.405 1.00 88.75 474 PRO A C 1
ATOM 3658 O O . PRO A 1 474 ? -13.880 5.342 -5.674 1.00 88.75 474 PRO A O 1
ATOM 3661 N N . VAL A 1 475 ? -12.628 6.722 -4.425 1.00 87.06 475 VAL A N 1
ATOM 3662 C CA . VAL A 1 475 ? -13.736 7.233 -3.603 1.00 87.06 475 VAL A CA 1
ATOM 3663 C C . VAL A 1 475 ? -13.978 8.721 -3.854 1.00 87.06 475 VAL A C 1
ATOM 3665 O O . VAL A 1 475 ? -13.053 9.534 -3.921 1.00 87.06 475 VAL A O 1
ATOM 3668 N N . CYS A 1 476 ? -15.246 9.135 -3.955 1.00 82.81 476 CYS A N 1
ATOM 3669 C CA . CYS A 1 476 ? -15.577 10.529 -4.233 1.00 82.81 476 CYS A CA 1
ATOM 3670 C C . CYS A 1 476 ? -15.117 11.450 -3.097 1.00 82.81 476 CYS A C 1
ATOM 3672 O O . CYS A 1 476 ? -15.610 11.409 -1.966 1.00 82.81 476 CYS A O 1
ATOM 3674 N N . VAL A 1 477 ? -14.213 12.356 -3.460 1.00 75.69 477 VAL A N 1
ATOM 3675 C CA . VAL A 1 477 ? -13.670 13.417 -2.602 1.00 75.69 477 VAL A CA 1
ATOM 3676 C C . VAL A 1 477 ? -14.585 14.666 -2.594 1.00 75.69 477 VAL A C 1
ATOM 3678 O O . VAL A 1 477 ? -14.497 15.542 -1.730 1.00 75.69 477 VAL A O 1
ATOM 3681 N N . GLY A 1 478 ? -15.500 14.756 -3.566 1.00 60.66 478 GLY A N 1
ATOM 3682 C CA . GLY A 1 478 ? -16.493 15.824 -3.706 1.00 60.66 478 GLY A CA 1
ATOM 3683 C C . GLY A 1 478 ? -17.802 15.589 -2.933 1.00 60.66 478 GLY A C 1
ATOM 3684 O O . GLY A 1 478 ? -18.007 14.580 -2.266 1.00 60.66 478 GLY A O 1
ATOM 3685 N N . LYS A 1 479 ? -18.754 16.529 -3.047 1.00 50.59 479 LYS A N 1
ATOM 3686 C CA . LYS A 1 479 ? -20.147 16.279 -2.624 1.00 50.59 479 LYS A CA 1
ATOM 3687 C C . LYS A 1 479 ? -20.854 15.445 -3.695 1.00 50.59 479 LYS A C 1
ATOM 3689 O O . LYS A 1 479 ? -20.943 15.915 -4.828 1.00 50.59 479 LYS A O 1
ATOM 3694 N N . LYS A 1 480 ? -21.485 14.327 -3.314 1.00 47.47 480 LYS A N 1
ATOM 3695 C CA . LYS A 1 480 ? -22.471 13.626 -4.157 1.00 47.47 480 LYS A CA 1
ATOM 3696 C C . LYS A 1 480 ? -23.498 14.626 -4.701 1.00 47.47 480 LYS A C 1
ATOM 3698 O O . LYS A 1 480 ? -24.234 15.254 -3.929 1.00 47.47 480 LYS A O 1
ATOM 3703 N N . ARG A 1 481 ? -23.558 14.795 -6.028 1.00 43.19 481 ARG A N 1
ATOM 3704 C CA . ARG A 1 481 ? -24.639 15.552 -6.676 1.00 43.19 481 ARG A CA 1
ATOM 3705 C C . ARG A 1 481 ? -25.926 14.766 -6.451 1.00 43.19 481 ARG A C 1
ATOM 3707 O O . ARG A 1 481 ? -26.043 13.635 -6.904 1.00 43.19 481 ARG A O 1
ATOM 3714 N N . ARG A 1 482 ? -26.899 15.352 -5.746 1.00 36.78 482 ARG A N 1
ATOM 3715 C CA . ARG A 1 482 ? -28.230 14.746 -5.609 1.00 36.78 482 ARG A CA 1
ATOM 3716 C C . ARG A 1 482 ? -28.890 14.710 -6.985 1.00 36.78 482 ARG A C 1
ATOM 3718 O O . ARG A 1 482 ? -29.420 15.727 -7.429 1.00 36.78 482 ARG A O 1
ATOM 3725 N N . THR A 1 483 ? -28.889 13.549 -7.628 1.00 35.78 483 THR A N 1
ATOM 3726 C CA . THR A 1 483 ? -29.790 13.246 -8.736 1.00 35.78 483 THR A CA 1
ATOM 3727 C C . THR A 1 483 ? -31.220 13.315 -8.205 1.00 35.78 483 THR A C 1
ATOM 3729 O O . THR A 1 483 ? -31.706 12.434 -7.500 1.00 35.78 483 THR A O 1
ATOM 3732 N N . SER A 1 484 ? -31.901 14.430 -8.471 1.00 32.84 484 SER A N 1
ATOM 3733 C CA . SER A 1 484 ? -33.325 14.558 -8.183 1.00 32.84 484 SER A CA 1
ATOM 3734 C C . SER A 1 484 ? -34.094 13.709 -9.191 1.00 32.84 484 SER A C 1
ATOM 3736 O O . SER A 1 484 ? -34.444 14.197 -10.266 1.00 32.84 484 SER A O 1
ATOM 3738 N N . SER A 1 485 ? -34.338 12.443 -8.844 1.00 32.41 485 SER A N 1
ATOM 3739 C CA . SER A 1 485 ? -35.236 11.549 -9.576 1.00 32.41 485 SER A CA 1
ATOM 3740 C C . SER A 1 485 ? -36.621 12.196 -9.652 1.00 32.41 485 SER A C 1
ATOM 3742 O O . SER A 1 485 ? -37.393 12.168 -8.689 1.00 32.41 485 SER A O 1
ATOM 3744 N N . SER A 1 486 ? -36.908 12.845 -10.776 1.00 33.38 486 SER A N 1
ATOM 3745 C CA . SER A 1 486 ? -38.122 13.621 -11.002 1.00 33.38 486 SER A CA 1
ATOM 3746 C C . SER A 1 486 ? -39.283 12.683 -11.323 1.00 33.38 486 SER A C 1
ATOM 3748 O O . SER A 1 486 ? -39.683 12.513 -12.471 1.00 33.38 486 SER A O 1
ATOM 3750 N N . SER A 1 487 ? -39.831 12.061 -10.276 1.00 31.38 487 SER A N 1
ATOM 3751 C CA . SER A 1 487 ? -41.046 11.251 -10.343 1.00 31.38 487 SER A CA 1
ATOM 3752 C C . SER A 1 487 ? -42.224 12.107 -10.825 1.00 31.38 487 SER A C 1
ATOM 3754 O O . SER A 1 487 ? -42.890 12.811 -10.062 1.00 31.38 487 SER A O 1
ATOM 3756 N N . SER A 1 488 ? -42.470 12.056 -12.135 1.00 30.08 488 SER A N 1
ATOM 3757 C CA . SER A 1 488 ? -43.420 12.882 -12.885 1.00 30.08 488 SER A CA 1
ATOM 3758 C C . SER A 1 488 ? -44.877 12.454 -12.658 1.00 30.08 488 SER A C 1
ATOM 3760 O O . SER A 1 488 ? -45.610 12.053 -13.563 1.00 30.08 488 SER A O 1
ATOM 3762 N N . SER A 1 489 ? -45.310 12.570 -11.402 1.00 30.45 489 SER A N 1
ATOM 3763 C CA . SER A 1 489 ? -46.679 12.343 -10.938 1.00 30.45 489 SER A CA 1
ATOM 3764 C C . SER A 1 489 ? -47.650 13.346 -11.581 1.00 30.45 489 SER A C 1
ATOM 3766 O O . SER A 1 489 ? -47.874 14.459 -11.113 1.00 30.45 489 SER A O 1
ATOM 3768 N N . SER A 1 490 ? -48.236 12.943 -12.707 1.00 30.58 490 SER A N 1
ATOM 3769 C CA . SER A 1 490 ? -49.051 13.780 -13.598 1.00 30.58 490 SER A CA 1
ATOM 3770 C C . SER A 1 490 ? -50.493 13.989 -13.095 1.00 30.58 490 SER A C 1
ATOM 3772 O O . SER A 1 490 ? -51.481 13.669 -13.760 1.00 30.58 490 SER A O 1
ATOM 3774 N N . SER A 1 491 ? -50.641 14.571 -11.902 1.00 31.41 491 SER A N 1
ATOM 3775 C CA . SER A 1 491 ? -51.942 14.854 -11.281 1.00 31.41 491 SER A CA 1
ATOM 3776 C C . SER A 1 491 ? -52.636 16.093 -11.875 1.00 31.41 491 SER A C 1
ATOM 3778 O O . SER A 1 491 ? -52.418 17.224 -11.439 1.00 31.41 491 SER A O 1
ATOM 3780 N N . ARG A 1 492 ? -53.533 15.888 -12.849 1.00 33.84 492 ARG A N 1
ATOM 3781 C CA . ARG A 1 492 ? -54.421 16.934 -13.401 1.00 33.84 492 ARG A CA 1
ATOM 3782 C C . ARG A 1 492 ? -55.369 17.534 -12.342 1.00 33.84 492 ARG A C 1
ATOM 3784 O O . ARG A 1 492 ? -56.243 16.820 -11.856 1.00 33.84 492 ARG A O 1
ATOM 3791 N N . ARG A 1 493 ? -55.275 18.851 -12.098 1.00 33.59 493 ARG A N 1
ATOM 3792 C CA . ARG A 1 493 ? -56.300 19.811 -11.587 1.00 33.59 493 ARG A CA 1
ATOM 3793 C C . ARG A 1 493 ? -55.686 21.234 -11.629 1.00 33.59 493 ARG A C 1
ATOM 3795 O O . ARG A 1 493 ? -54.476 21.352 -11.524 1.00 33.59 493 ARG A O 1
ATOM 3802 N N . GLY A 1 494 ? -56.417 22.344 -11.777 1.00 30.28 494 GLY A N 1
ATOM 3803 C CA . GLY A 1 494 ? -57.857 22.471 -12.030 1.00 30.28 494 GLY A CA 1
ATOM 3804 C C . GLY A 1 494 ? -58.473 23.853 -11.722 1.00 30.28 494 GLY A C 1
ATOM 3805 O O . GLY A 1 494 ? -59.356 23.908 -10.879 1.00 30.28 494 GLY A O 1
ATOM 3806 N N . SER A 1 495 ? -58.098 24.918 -12.454 1.00 30.77 495 SER A N 1
ATOM 3807 C CA . SER A 1 495 ? -58.804 26.230 -12.590 1.00 30.77 495 SER A CA 1
ATOM 3808 C C . SER A 1 495 ? -58.990 27.180 -11.372 1.00 30.77 495 SER A C 1
ATOM 3810 O O . SER A 1 495 ? -59.234 26.742 -10.257 1.00 30.77 495 SER A O 1
ATOM 3812 N N . GLY A 1 496 ? -58.982 28.504 -11.636 1.00 29.86 496 GLY A N 1
ATOM 3813 C CA . GLY A 1 496 ? -59.360 29.601 -10.706 1.00 29.86 496 GLY A CA 1
ATOM 3814 C C . GLY A 1 496 ? -58.154 30.377 -10.131 1.00 29.86 496 GLY A C 1
ATOM 3815 O O . GLY A 1 496 ? -57.436 29.822 -9.315 1.00 29.86 496 GLY A O 1
ATOM 3816 N N . ARG A 1 497 ? -57.746 31.579 -10.585 1.00 28.72 497 ARG A N 1
ATOM 3817 C CA . ARG A 1 497 ? -58.403 32.903 -10.799 1.00 28.72 497 ARG A CA 1
ATOM 3818 C C . ARG A 1 497 ? -58.497 33.767 -9.522 1.00 28.72 497 ARG A C 1
ATOM 3820 O O . ARG A 1 497 ? -59.347 33.478 -8.688 1.00 28.72 497 ARG A O 1
ATOM 3827 N N . SER A 1 498 ? -57.741 34.881 -9.477 1.00 28.92 498 SER A N 1
ATOM 3828 C CA . SER A 1 498 ? -58.076 36.238 -8.939 1.00 28.92 498 SER A CA 1
ATOM 3829 C C . SER A 1 498 ? -56.865 36.987 -8.334 1.00 28.92 498 SER A C 1
ATOM 3831 O O . SER A 1 498 ? -56.021 36.401 -7.671 1.00 28.92 498 SER A O 1
ATOM 3833 N N . THR A 1 499 ? -56.818 38.299 -8.576 1.00 27.91 499 THR A N 1
ATOM 3834 C CA . THR A 1 499 ? -55.849 39.346 -8.149 1.00 27.91 499 THR A CA 1
ATOM 3835 C C . THR A 1 499 ? -56.458 40.265 -7.057 1.00 27.91 499 THR A C 1
ATOM 3837 O O . THR A 1 499 ? -57.674 40.159 -6.884 1.00 27.91 499 THR A O 1
ATOM 3840 N N . PRO A 1 500 ? -55.780 41.290 -6.462 1.00 37.03 500 PRO A N 1
ATOM 3841 C CA . PRO A 1 500 ? -54.343 41.576 -6.224 1.00 37.03 500 PRO A CA 1
ATOM 3842 C C . PRO A 1 500 ? -54.011 42.069 -4.762 1.00 37.03 500 PRO A C 1
ATOM 3844 O O . PRO A 1 500 ? -54.832 41.976 -3.859 1.00 37.03 500 PRO A O 1
ATOM 3847 N N . GLN A 1 501 ? -52.784 42.600 -4.583 1.00 26.84 501 GLN A N 1
ATOM 3848 C CA . GLN A 1 501 ? -52.177 43.503 -3.553 1.00 26.84 501 GLN A CA 1
ATOM 3849 C C . GLN A 1 501 ? -53.088 44.476 -2.730 1.00 26.84 501 GLN A C 1
ATOM 3851 O O . GLN A 1 501 ? -54.172 44.786 -3.226 1.00 26.84 501 GLN A O 1
ATOM 3856 N N . PRO A 1 502 ? -52.656 45.050 -1.552 1.00 37.09 502 PRO A N 1
ATOM 3857 C CA . PRO A 1 502 ? -51.436 45.905 -1.445 1.00 37.09 502 PRO A CA 1
ATOM 3858 C C . PRO A 1 502 ? -50.616 46.037 -0.113 1.00 37.09 502 PRO A C 1
ATOM 3860 O O . PRO A 1 502 ? -51.118 45.860 0.987 1.00 37.09 502 PRO A O 1
ATOM 3863 N N . GLN A 1 503 ? -49.347 46.460 -0.295 1.00 26.23 503 GLN A N 1
ATOM 3864 C CA . GLN A 1 503 ? -48.471 47.408 0.460 1.00 26.23 503 GLN A CA 1
ATOM 3865 C C . GLN A 1 503 ? -48.402 47.513 2.012 1.00 26.23 503 GLN A C 1
ATOM 3867 O O . GLN A 1 503 ? -49.395 47.835 2.652 1.00 26.23 503 GLN A O 1
ATOM 3872 N N . GLN A 1 504 ? -47.154 47.490 2.543 1.00 27.73 504 GLN A N 1
ATOM 3873 C CA . GLN A 1 504 ? -46.455 48.446 3.471 1.00 27.73 504 GLN A CA 1
ATOM 3874 C C . GLN A 1 504 ? -45.362 47.710 4.307 1.00 27.73 504 GLN A C 1
ATOM 3876 O O . GLN A 1 504 ? -45.552 46.540 4.615 1.00 27.73 504 GLN A O 1
ATOM 3881 N N . SER A 1 505 ? -44.209 48.272 4.726 1.00 26.41 505 SER A N 1
ATOM 3882 C CA . SER A 1 505 ? -43.475 49.509 4.353 1.00 26.41 505 SER A CA 1
ATOM 3883 C C . SER A 1 505 ? -42.054 49.557 4.983 1.00 26.41 505 SER A C 1
ATOM 3885 O O . SER A 1 505 ? -41.938 49.322 6.182 1.00 26.41 505 SER A O 1
ATOM 3887 N N . GLY A 1 506 ? -41.023 49.988 4.233 1.00 24.86 506 GLY A N 1
ATOM 3888 C CA . GLY A 1 506 ? -39.670 50.352 4.735 1.00 24.86 506 GLY A CA 1
ATOM 3889 C C . GLY A 1 506 ? -38.702 49.179 5.030 1.00 24.86 506 GLY A C 1
ATOM 3890 O O . GLY A 1 506 ? -39.150 48.083 5.335 1.00 24.86 506 GLY A O 1
ATOM 3891 N N . ASN A 1 507 ? -37.367 49.316 4.953 1.00 26.45 507 ASN A N 1
ATOM 3892 C CA . ASN A 1 507 ? -36.542 50.454 4.512 1.00 26.45 507 ASN A CA 1
ATOM 3893 C C . ASN A 1 507 ? -35.221 50.000 3.840 1.00 26.45 507 ASN A C 1
ATOM 3895 O O . ASN A 1 507 ? -34.457 49.239 4.420 1.00 26.45 507 ASN A O 1
ATOM 3899 N N . ILE A 1 508 ? -34.968 50.550 2.648 1.00 25.53 508 ILE A N 1
ATOM 3900 C CA . ILE A 1 508 ? -33.707 51.139 2.146 1.00 25.53 508 ILE A CA 1
ATOM 3901 C C . ILE A 1 508 ? -32.371 50.615 2.724 1.00 25.53 508 ILE A C 1
ATOM 3903 O O . ILE A 1 508 ? -31.964 51.010 3.816 1.00 25.53 508 ILE A O 1
ATOM 3907 N N . SER A 1 509 ? -31.590 49.935 1.875 1.00 26.56 509 SER A N 1
ATOM 3908 C CA . SER A 1 509 ? -30.173 50.273 1.651 1.00 26.56 509 SER A CA 1
ATOM 3909 C C . SER A 1 509 ? -29.715 49.797 0.264 1.00 26.56 509 SER A C 1
ATOM 3911 O O . SER A 1 509 ? -29.983 48.661 -0.119 1.00 26.56 509 SER A O 1
ATOM 3913 N N . THR A 1 510 ? -29.070 50.683 -0.494 1.00 24.25 510 THR A N 1
ATOM 3914 C CA . THR A 1 510 ? -28.320 50.400 -1.735 1.00 24.25 510 THR A CA 1
ATOM 3915 C C . THR A 1 510 ? -26.887 49.938 -1.365 1.00 24.25 510 THR A C 1
ATOM 3917 O O . THR A 1 510 ? -26.510 50.028 -0.201 1.00 24.25 510 THR A O 1
ATOM 3920 N N . CYS A 1 511 ? -26.031 49.399 -2.238 1.00 25.06 511 CYS A N 1
ATOM 3921 C CA . CYS A 1 511 ? -25.903 49.585 -3.688 1.00 25.06 511 CYS A CA 1
ATOM 3922 C C . CYS A 1 511 ? -25.631 48.285 -4.461 1.00 25.06 511 CYS A C 1
ATOM 3924 O O . CYS A 1 511 ? -25.317 47.246 -3.885 1.00 25.06 511 CYS A O 1
ATOM 3926 N N . GLU A 1 512 ? -25.752 48.389 -5.782 1.00 26.92 512 GLU A N 1
ATOM 3927 C CA . GLU A 1 512 ? -25.412 47.366 -6.770 1.00 26.92 512 GLU A CA 1
ATOM 3928 C C . GLU A 1 512 ? -23.952 47.516 -7.221 1.00 26.92 512 GLU A C 1
ATOM 3930 O O . GLU A 1 512 ? -23.482 48.641 -7.353 1.00 26.92 512 GLU A O 1
ATOM 3935 N N . GLU A 1 513 ? -23.274 46.394 -7.479 1.00 27.97 513 GLU A N 1
ATOM 3936 C CA . GLU A 1 513 ? -22.324 46.144 -8.584 1.00 27.97 513 GLU A CA 1
ATOM 3937 C C . GLU A 1 513 ? -21.773 44.705 -8.415 1.00 27.97 513 GLU A C 1
ATOM 3939 O O . GLU A 1 513 ? -21.569 44.241 -7.296 1.00 27.97 513 GLU A O 1
ATOM 3944 N N . GLY A 1 514 ? -21.566 43.904 -9.462 1.00 23.92 514 GLY A N 1
ATOM 3945 C CA . GLY A 1 514 ? -21.838 44.186 -10.877 1.00 23.92 514 GLY A CA 1
ATOM 3946 C C . GLY A 1 514 ? -21.353 43.114 -11.867 1.00 23.92 514 GLY A C 1
ATOM 3947 O O . GLY A 1 514 ? -21.714 43.177 -13.039 1.00 23.92 514 GLY A O 1
ATOM 3948 N N . GLU A 1 515 ? -20.564 42.125 -11.435 1.00 26.53 515 GLU A N 1
ATOM 3949 C CA . GLU A 1 515 ? -19.914 41.173 -12.348 1.00 26.53 515 GLU A CA 1
ATOM 3950 C C . GLU A 1 515 ? -20.727 39.887 -12.568 1.00 26.53 515 GLU A C 1
ATOM 3952 O O . GLU A 1 515 ? -20.837 39.027 -11.693 1.00 26.53 515 GLU A O 1
ATOM 3957 N N . MET A 1 516 ? -21.265 39.729 -13.782 1.00 27.00 516 MET A N 1
ATOM 3958 C CA . MET A 1 516 ? -21.738 38.435 -14.278 1.00 27.00 516 MET A CA 1
ATOM 3959 C C . MET A 1 516 ? -20.561 37.647 -14.860 1.00 27.00 516 MET A C 1
ATOM 3961 O O . MET A 1 516 ? -20.062 37.990 -15.930 1.00 27.00 516 MET A O 1
ATOM 3965 N N . LEU A 1 517 ? -20.173 36.553 -14.205 1.00 29.56 517 LEU A N 1
ATOM 3966 C CA . LEU A 1 517 ? -19.377 35.500 -14.835 1.00 29.56 517 LEU A CA 1
ATOM 3967 C C . LEU A 1 517 ? -20.314 34.381 -15.298 1.00 29.56 517 LEU A C 1
ATOM 3969 O O . LEU A 1 517 ? -21.060 33.807 -14.506 1.00 29.56 517 LEU A O 1
ATOM 3973 N N . THR A 1 518 ? -20.300 34.103 -16.599 1.00 27.56 518 THR A N 1
ATOM 3974 C CA . THR A 1 518 ? -21.071 33.027 -17.226 1.00 27.56 518 THR A CA 1
ATOM 3975 C C . THR A 1 518 ? -20.312 31.706 -17.101 1.00 27.56 518 THR A C 1
ATOM 3977 O O . THR A 1 518 ? -19.334 31.497 -17.817 1.00 27.56 518 THR A O 1
ATOM 3980 N N . ASP A 1 519 ? -20.770 30.810 -16.221 1.00 30.17 519 ASP A N 1
ATOM 3981 C CA . ASP A 1 519 ? -20.275 29.425 -16.094 1.00 30.17 519 ASP A CA 1
ATOM 3982 C C . ASP A 1 519 ? -20.738 28.535 -17.280 1.00 30.17 519 ASP A C 1
ATOM 3984 O O . ASP A 1 519 ? -21.362 27.487 -17.097 1.00 30.17 519 ASP A O 1
ATOM 3988 N N . ASP A 1 520 ? -20.429 28.950 -18.511 1.00 34.56 520 ASP A N 1
ATOM 3989 C CA . ASP A 1 520 ? -20.594 28.158 -19.737 1.00 34.56 520 ASP A CA 1
ATOM 3990 C C . ASP A 1 520 ? -19.284 27.428 -20.078 1.00 34.56 520 ASP A C 1
ATOM 3992 O O . ASP A 1 520 ? -18.515 27.866 -20.925 1.00 34.56 520 ASP A O 1
ATOM 3996 N N . ASP A 1 521 ? -19.030 26.310 -19.393 1.00 35.16 521 ASP A N 1
ATOM 3997 C CA . ASP A 1 521 ? -18.503 25.090 -20.030 1.00 35.16 521 ASP A CA 1
ATOM 3998 C C . ASP A 1 521 ? -18.539 23.919 -19.035 1.00 35.16 521 ASP A C 1
ATOM 4000 O O . ASP A 1 521 ? -17.688 23.757 -18.158 1.00 35.16 521 ASP A O 1
ATOM 4004 N N . ASN A 1 522 ? -19.583 23.096 -19.131 1.00 32.88 522 ASN A N 1
ATOM 4005 C CA . ASN A 1 522 ? -19.724 21.894 -18.312 1.00 32.88 522 ASN A CA 1
ATOM 4006 C C . ASN A 1 522 ? -20.516 20.835 -19.086 1.00 32.88 522 ASN A C 1
ATOM 4008 O O . ASN A 1 522 ? -21.702 20.599 -18.828 1.00 32.88 522 ASN A O 1
ATOM 4012 N N . LYS A 1 523 ? -19.858 20.234 -20.089 1.00 31.08 523 LYS A N 1
ATOM 4013 C CA . LYS A 1 523 ? -20.386 19.065 -20.800 1.00 31.08 523 LYS A CA 1
ATOM 4014 C C . LYS A 1 523 ? -20.804 18.013 -19.777 1.00 31.08 523 LYS A C 1
ATOM 4016 O O . LYS A 1 523 ? -19.995 17.539 -18.986 1.00 31.08 523 LYS A O 1
ATOM 4021 N N . LYS A 1 524 ? -22.079 17.635 -19.817 1.00 30.78 524 LYS A N 1
ATOM 4022 C CA . LYS A 1 524 ? -22.551 16.451 -19.110 1.00 30.78 524 LYS A CA 1
ATOM 4023 C C . LYS A 1 524 ? -22.030 15.211 -19.827 1.00 30.78 524 LYS A C 1
ATOM 4025 O O . LYS A 1 524 ? -22.584 14.836 -20.857 1.00 30.78 524 LYS A O 1
ATOM 4030 N N . GLU A 1 525 ? -21.063 14.542 -19.228 1.00 30.33 525 GLU A N 1
ATOM 4031 C CA . GLU A 1 525 ? -20.964 13.095 -19.369 1.00 30.33 525 GLU A CA 1
ATOM 4032 C C . GLU A 1 525 ? -21.641 12.487 -18.141 1.00 30.33 525 GLU A C 1
ATOM 4034 O O . GLU A 1 525 ? -21.294 12.772 -16.992 1.00 30.33 525 GLU A O 1
ATOM 4039 N N . GLU A 1 526 ? -22.726 11.752 -18.385 1.00 29.25 526 GLU A N 1
ATOM 4040 C CA . GLU A 1 526 ? -23.509 11.109 -17.335 1.00 29.25 526 GLU A CA 1
ATOM 4041 C C . GLU A 1 526 ? -22.845 9.768 -17.008 1.00 29.25 526 GLU A C 1
ATOM 4043 O O . GLU A 1 526 ? -23.253 8.717 -17.490 1.00 29.25 526 GLU A O 1
ATOM 4048 N N . VAL A 1 527 ? -21.789 9.831 -16.187 1.00 36.47 527 VAL A N 1
ATOM 4049 C CA . VAL A 1 527 ? -21.204 8.653 -15.535 1.00 36.47 527 VAL A CA 1
ATOM 4050 C C . VAL A 1 527 ? -22.237 8.110 -14.544 1.00 36.47 527 VAL A C 1
ATOM 4052 O O . VAL A 1 527 ? -22.294 8.516 -13.379 1.00 36.47 527 VAL A O 1
ATOM 4055 N N . GLU A 1 528 ? -23.111 7.226 -15.028 1.00 32.62 528 GLU A N 1
ATOM 4056 C CA . GLU A 1 528 ? -23.897 6.350 -14.164 1.00 32.62 528 GLU A CA 1
ATOM 4057 C C . GLU A 1 528 ? -22.943 5.492 -13.316 1.00 32.62 528 GLU A C 1
ATOM 4059 O O . GLU A 1 528 ? -21.827 5.182 -13.732 1.00 32.62 528 GLU A O 1
ATOM 4064 N N . GLY A 1 529 ? -23.343 5.168 -12.083 1.00 38.91 529 GLY A N 1
ATOM 4065 C CA . GLY A 1 529 ? -22.436 4.594 -11.084 1.00 38.91 529 GLY A CA 1
ATOM 4066 C C . GLY A 1 529 ? -21.924 3.205 -11.466 1.00 38.91 529 GLY A C 1
ATOM 4067 O O . GLY A 1 529 ? -22.613 2.219 -11.220 1.00 38.91 529 GLY A O 1
ATOM 4068 N N . VAL A 1 530 ? -20.710 3.144 -12.022 1.00 42.94 530 VAL A N 1
ATOM 4069 C CA . VAL A 1 530 ? -20.055 1.914 -12.508 1.00 42.94 530 VAL A CA 1
ATOM 4070 C C . VAL A 1 530 ? -19.805 0.909 -11.373 1.00 42.94 530 VAL A C 1
ATOM 4072 O O . VAL A 1 530 ? -20.006 -0.293 -11.549 1.00 42.94 530 VAL A O 1
ATOM 4075 N N . TYR A 1 531 ? -19.427 1.404 -10.190 1.00 49.81 531 TYR A N 1
ATOM 4076 C CA . TYR A 1 531 ? -19.065 0.582 -9.034 1.00 49.81 531 TYR A CA 1
ATOM 4077 C C . TYR A 1 531 ? -20.282 0.296 -8.137 1.00 49.81 531 TYR A C 1
ATOM 4079 O O . TYR A 1 531 ? -20.733 1.129 -7.347 1.00 49.81 531 TYR A O 1
ATOM 4087 N N . GLY A 1 532 ? -20.842 -0.903 -8.278 1.00 49.69 532 GLY A N 1
ATOM 4088 C CA . GLY A 1 532 ? -22.074 -1.347 -7.635 1.00 49.69 532 GLY A CA 1
ATOM 4089 C C . GLY A 1 532 ? -21.908 -1.699 -6.155 1.00 49.69 532 GLY A C 1
ATOM 4090 O O . GLY A 1 532 ? -21.457 -2.787 -5.808 1.00 49.69 532 GLY A O 1
ATOM 4091 N N . GLY A 1 533 ? -22.368 -0.813 -5.267 1.00 70.31 533 GLY A N 1
ATOM 4092 C CA . GLY A 1 533 ? -22.584 -1.108 -3.840 1.00 70.31 533 GLY A CA 1
ATOM 4093 C C . GLY A 1 533 ? -21.406 -0.824 -2.899 1.00 70.31 533 GLY A C 1
ATOM 4094 O O . GLY A 1 533 ? -21.597 -0.833 -1.678 1.00 70.31 533 GLY A O 1
ATOM 4095 N N . GLY A 1 534 ? -20.221 -0.513 -3.432 1.00 80.44 534 GLY A N 1
ATOM 4096 C CA . GLY A 1 534 ? -19.088 -0.013 -2.642 1.00 80.44 534 GLY A CA 1
ATOM 4097 C C . GLY A 1 534 ? -19.373 1.338 -1.956 1.00 80.44 534 GLY A C 1
ATOM 4098 O O . GLY A 1 534 ? -20.404 1.961 -2.223 1.00 80.44 534 GLY A O 1
ATOM 4099 N N . PRO A 1 535 ? -18.508 1.802 -1.036 1.00 86.44 535 PRO A N 1
ATOM 4100 C CA . PRO A 1 535 ? -18.608 3.137 -0.458 1.00 86.44 535 PRO A CA 1
ATOM 4101 C C . PRO A 1 535 ? -18.344 4.205 -1.523 1.00 86.44 535 PRO A C 1
ATOM 4103 O O . PRO A 1 535 ? -17.275 4.245 -2.123 1.00 86.44 535 PRO A O 1
ATOM 4106 N N . GLU A 1 536 ? -19.282 5.129 -1.722 1.00 86.50 536 GLU A N 1
ATOM 4107 C CA . GLU A 1 536 ? -19.136 6.148 -2.769 1.00 86.50 536 GLU A CA 1
ATOM 4108 C C . GLU A 1 536 ? -18.163 7.266 -2.383 1.00 86.50 536 GLU A C 1
ATOM 4110 O O . GLU A 1 536 ? -17.709 8.007 -3.248 1.00 86.50 536 GLU A O 1
ATOM 4115 N N . THR A 1 537 ? -17.880 7.457 -1.090 1.00 92.19 537 THR A N 1
ATOM 4116 C CA . THR A 1 537 ? -17.097 8.594 -0.574 1.00 92.19 537 THR A CA 1
ATOM 4117 C C . THR A 1 537 ? -16.114 8.158 0.504 1.00 92.19 537 THR A C 1
ATOM 4119 O O . THR A 1 537 ? -16.387 7.223 1.254 1.00 92.19 537 THR A O 1
ATOM 4122 N N . LEU A 1 538 ? -15.015 8.902 0.676 1.00 93.62 538 LEU A N 1
ATOM 4123 C CA . LEU A 1 538 ? -14.024 8.621 1.724 1.00 93.62 538 LEU A CA 1
ATOM 4124 C C . LEU A 1 538 ? -14.642 8.586 3.135 1.00 93.62 538 LEU A C 1
ATOM 4126 O O . LEU A 1 538 ? -14.293 7.738 3.949 1.00 93.62 538 LEU A O 1
ATOM 4130 N N . THR A 1 539 ? -15.597 9.474 3.436 1.00 92.88 539 THR A N 1
ATOM 4131 C CA . THR A 1 539 ? -16.290 9.463 4.737 1.00 92.88 539 THR A CA 1
ATOM 4132 C C . THR A 1 539 ? -17.143 8.203 4.925 1.00 92.88 539 THR A C 1
ATOM 4134 O O . THR A 1 539 ? -17.266 7.718 6.049 1.00 92.88 539 THR A O 1
ATOM 4137 N N . GLU A 1 540 ? -17.713 7.651 3.852 1.00 94.06 540 GLU A N 1
ATOM 4138 C CA . GLU A 1 540 ? -18.449 6.386 3.894 1.00 94.06 540 GLU A CA 1
ATOM 4139 C C . GLU A 1 540 ? -17.505 5.188 4.046 1.00 94.06 540 GLU A C 1
ATOM 4141 O O . GLU A 1 540 ? -17.749 4.356 4.915 1.00 94.06 540 GLU A O 1
ATOM 4146 N N . LEU A 1 541 ? -16.403 5.141 3.285 1.00 96.31 541 LEU A N 1
ATOM 4147 C CA . LEU A 1 541 ? -15.367 4.107 3.398 1.00 96.31 541 LEU A CA 1
ATOM 4148 C C . LEU A 1 541 ? -14.830 4.024 4.833 1.00 96.31 541 LEU A C 1
ATOM 4150 O O . LEU A 1 541 ? -14.897 2.963 5.452 1.00 96.31 541 LEU A O 1
ATOM 4154 N N . ILE A 1 542 ? -14.396 5.160 5.395 1.00 96.75 542 ILE A N 1
ATOM 4155 C CA . ILE A 1 542 ? -13.932 5.231 6.787 1.00 96.75 542 ILE A CA 1
ATOM 4156 C C . ILE A 1 542 ? -15.030 4.761 7.747 1.00 96.75 542 ILE A C 1
ATOM 4158 O O . ILE A 1 542 ? -14.733 4.023 8.678 1.00 96.75 542 ILE A O 1
ATOM 4162 N N . SER A 1 543 ? -16.296 5.137 7.526 1.00 95.25 543 SER A N 1
ATOM 4163 C CA . SER A 1 543 ? -17.397 4.705 8.402 1.00 95.25 543 SER A CA 1
ATOM 4164 C C . SER A 1 543 ? -17.611 3.188 8.359 1.00 95.25 543 SER A C 1
ATOM 4166 O O . SER A 1 543 ? -17.680 2.575 9.421 1.00 95.25 543 SER A O 1
ATOM 4168 N N . ARG A 1 544 ? -17.657 2.571 7.164 1.00 95.94 544 ARG A N 1
ATOM 4169 C CA . ARG A 1 544 ? -17.827 1.113 7.013 1.00 95.94 544 ARG A CA 1
ATOM 4170 C C . ARG A 1 544 ? -16.674 0.347 7.678 1.00 95.94 544 ARG A C 1
ATOM 4172 O O . ARG A 1 544 ? -16.925 -0.578 8.441 1.00 95.94 544 ARG A O 1
ATOM 4179 N N . VAL A 1 545 ? -15.425 0.764 7.453 1.00 97.75 545 VAL A N 1
ATOM 4180 C CA . VAL A 1 545 ? -14.232 0.143 8.064 1.00 97.75 545 VAL A CA 1
ATOM 4181 C C . VAL A 1 545 ? -14.248 0.296 9.594 1.00 97.75 545 VAL A C 1
ATOM 4183 O O . VAL A 1 545 ? -14.092 -0.681 10.326 1.00 97.75 545 VAL A O 1
ATOM 4186 N N . VAL A 1 546 ? -14.523 1.499 10.106 1.00 96.12 546 VAL A N 1
ATOM 4187 C CA . VAL A 1 546 ? -14.580 1.779 11.553 1.00 96.12 546 VAL A CA 1
ATOM 4188 C C . VAL A 1 546 ? -15.691 1.000 12.266 1.00 96.12 546 VAL A C 1
ATOM 4190 O O . VAL A 1 546 ? -15.492 0.593 13.410 1.00 96.12 546 VAL A O 1
ATOM 4193 N N . GLU A 1 547 ? -16.834 0.741 11.626 1.00 96.38 547 GLU A N 1
ATOM 4194 C CA . GLU A 1 547 ? -17.921 -0.052 12.225 1.00 96.38 547 GLU A CA 1
ATOM 4195 C C . GLU A 1 547 ? -17.542 -1.540 12.422 1.00 96.38 547 GLU A C 1
ATOM 4197 O O . GLU A 1 547 ? -18.023 -2.168 13.374 1.00 96.38 547 GLU A O 1
ATOM 4202 N N . ILE A 1 548 ? -16.617 -2.076 11.609 1.00 97.44 548 ILE A N 1
ATOM 4203 C CA . ILE A 1 548 ? -16.119 -3.465 11.684 1.00 97.44 548 ILE A CA 1
ATOM 4204 C C . ILE A 1 548 ? -15.096 -3.655 12.814 1.00 97.44 548 ILE A C 1
ATOM 4206 O O . ILE A 1 548 ? -15.232 -4.600 13.605 1.00 97.44 548 ILE A O 1
ATOM 4210 N N . PHE A 1 549 ? -14.087 -2.774 12.876 1.00 98.06 549 PHE A N 1
ATOM 4211 C CA . PHE A 1 549 ? -12.920 -2.877 13.773 1.00 98.06 549 PHE A CA 1
ATOM 4212 C C . PHE A 1 549 ? -13.080 -2.126 15.104 1.00 98.06 549 PHE A C 1
ATOM 4214 O O . PHE A 1 549 ? -12.504 -2.528 16.114 1.00 98.06 549 PHE A O 1
ATOM 4221 N N . GLN A 1 550 ? -13.872 -1.049 15.108 1.00 97.62 550 GLN A N 1
ATOM 4222 C CA . GLN A 1 550 ? -14.183 -0.203 16.268 1.00 97.62 550 GLN A CA 1
ATOM 4223 C C . GLN A 1 550 ? -12.934 0.244 17.065 1.00 97.62 550 GLN A C 1
ATOM 4225 O O . GLN A 1 550 ? -12.821 -0.064 18.253 1.00 97.62 550 GLN A O 1
ATOM 4230 N N . PRO A 1 551 ? -11.978 0.948 16.424 1.00 97.88 551 PRO A N 1
ATOM 4231 C CA . PRO A 1 551 ? -10.732 1.366 17.061 1.00 97.88 551 PRO A CA 1
ATOM 4232 C C . PRO A 1 551 ? -10.912 2.486 18.091 1.00 97.88 551 PRO A C 1
ATOM 4234 O O . PRO A 1 551 ? -11.709 3.403 17.902 1.00 97.88 551 PRO A O 1
ATOM 4237 N N . GLY A 1 552 ? -10.086 2.478 19.136 1.00 97.31 552 GLY A N 1
ATOM 4238 C CA . GLY A 1 552 ? -9.916 3.617 20.039 1.00 97.31 552 GLY A CA 1
ATOM 4239 C C . GLY A 1 552 ? -9.136 4.775 19.402 1.00 97.31 552 GLY A C 1
ATOM 4240 O O . GLY A 1 552 ? -9.362 5.934 19.755 1.00 97.31 552 GLY A O 1
ATOM 4241 N N . THR A 1 553 ? -8.253 4.477 18.445 1.00 96.56 553 THR A N 1
ATOM 4242 C CA . THR A 1 553 ? -7.401 5.448 17.738 1.00 96.56 553 THR A CA 1
ATOM 4243 C C . THR A 1 553 ? -7.163 5.036 16.289 1.00 96.56 553 THR A C 1
ATOM 4245 O O . THR A 1 553 ? -6.945 3.860 16.003 1.00 96.56 553 THR A O 1
ATOM 4248 N N . MET A 1 554 ? -7.164 5.996 15.363 1.00 97.19 554 MET A N 1
ATOM 4249 C CA . MET A 1 554 ? -6.796 5.739 13.967 1.00 97.19 554 MET A CA 1
ATOM 4250 C C . MET A 1 554 ? -6.126 6.937 13.287 1.00 97.19 554 MET A C 1
ATOM 4252 O O . MET A 1 554 ? -6.436 8.096 13.574 1.00 97.19 554 MET A O 1
ATOM 4256 N N . SER A 1 555 ? -5.258 6.641 12.324 1.00 97.44 555 SER A N 1
ATOM 4257 C CA . SER A 1 555 ? -4.760 7.591 11.327 1.00 97.44 555 SER A CA 1
ATOM 4258 C C . SER A 1 555 ? -5.311 7.229 9.951 1.00 97.44 555 SER A C 1
ATOM 4260 O O . SER A 1 555 ? -5.478 6.051 9.646 1.00 97.44 555 SER A O 1
ATOM 4262 N N . VAL A 1 556 ? -5.566 8.234 9.117 1.00 98.00 556 VAL A N 1
ATOM 4263 C CA . VAL A 1 556 ? -5.989 8.060 7.724 1.00 98.00 556 VAL A CA 1
ATOM 4264 C C . VAL A 1 556 ? -5.086 8.887 6.817 1.00 98.00 556 VAL A C 1
ATOM 4266 O O . VAL A 1 556 ? -4.910 10.085 7.062 1.00 98.00 556 VAL A O 1
ATOM 4269 N N . THR A 1 557 ? -4.547 8.267 5.771 1.00 97.62 557 THR A N 1
ATOM 4270 C CA . THR A 1 557 ? -3.883 8.950 4.653 1.00 97.62 557 THR A CA 1
ATOM 4271 C C . THR A 1 557 ? -4.820 8.991 3.445 1.00 97.62 557 THR A C 1
ATOM 4273 O O . THR A 1 557 ? -5.704 8.153 3.278 1.00 97.62 557 THR A O 1
ATOM 4276 N N . LEU A 1 558 ? -4.658 10.015 2.614 1.00 96.88 558 LEU A N 1
ATOM 4277 C CA . LEU A 1 558 ? -5.297 10.134 1.308 1.00 96.88 558 LEU A CA 1
ATOM 4278 C C . LEU A 1 558 ? -4.278 10.763 0.363 1.00 96.88 558 LEU A C 1
ATOM 4280 O O . LEU A 1 558 ? -4.078 11.980 0.410 1.00 96.88 558 LEU A O 1
ATOM 4284 N N . PHE A 1 559 ? -3.658 9.942 -0.475 1.00 95.00 559 PHE A N 1
ATOM 4285 C CA . PHE A 1 559 ? -2.875 10.392 -1.617 1.00 95.00 559 PHE A CA 1
ATOM 4286 C C . PHE A 1 559 ? -3.766 10.663 -2.827 1.00 95.00 559 PHE A C 1
ATOM 4288 O O . PHE A 1 559 ? -4.833 10.071 -2.986 1.00 95.00 559 PHE A O 1
ATOM 4295 N N . SER A 1 560 ? -3.316 11.556 -3.703 1.00 91.25 560 SER A N 1
ATOM 4296 C CA . SER A 1 560 ? -3.920 11.787 -5.014 1.00 91.25 560 SER A CA 1
ATOM 4297 C C . SER A 1 560 ? -2.870 12.343 -5.972 1.00 91.25 560 SER A C 1
ATOM 4299 O O . SER A 1 560 ? -2.202 13.331 -5.654 1.00 91.25 560 SER A O 1
ATOM 4301 N N . SER A 1 561 ? -2.723 11.697 -7.129 1.00 86.81 561 SER A N 1
ATOM 4302 C CA . SER A 1 561 ? -1.816 12.108 -8.204 1.00 86.81 561 SER A CA 1
ATOM 4303 C C . SER A 1 561 ? -2.165 13.497 -8.755 1.00 86.81 561 SER A C 1
ATOM 4305 O O . SER A 1 561 ? -3.324 13.913 -8.748 1.00 86.81 561 SER A O 1
ATOM 4307 N N . HIS A 1 562 ? -1.162 14.214 -9.270 1.00 84.19 562 HIS A N 1
ATOM 4308 C CA . HIS A 1 562 ? -1.361 15.448 -10.051 1.00 84.19 562 HIS A CA 1
ATOM 4309 C C . HIS A 1 562 ? -1.653 15.182 -11.540 1.00 84.19 562 HIS A C 1
ATOM 4311 O O . HIS A 1 562 ? -1.846 16.128 -12.304 1.00 84.19 562 HIS A O 1
ATOM 4317 N N . MET A 1 563 ? -1.675 13.916 -11.969 1.00 76.06 563 MET A N 1
ATOM 4318 C CA . MET A 1 563 ? -2.057 13.531 -13.330 1.00 76.06 563 MET A CA 1
ATOM 4319 C C . MET A 1 563 ? -3.579 13.446 -13.497 1.00 76.06 563 MET A C 1
ATOM 4321 O O . MET A 1 563 ? -4.291 12.922 -12.637 1.00 76.06 563 MET A O 1
ATOM 4325 N N . ASN A 1 564 ? -4.064 13.940 -14.634 1.00 68.50 564 ASN A N 1
ATOM 4326 C CA . ASN A 1 564 ? -5.419 13.740 -15.140 1.00 68.50 564 ASN A CA 1
ATOM 4327 C C . ASN A 1 564 ? -5.571 12.330 -15.756 1.00 68.50 564 ASN A C 1
ATOM 4329 O O . ASN A 1 564 ? -4.589 11.620 -15.979 1.00 68.50 564 ASN A O 1
ATOM 4333 N N . GLU A 1 565 ? -6.803 11.942 -16.097 1.00 63.34 565 GLU A N 1
ATOM 4334 C CA . GLU A 1 565 ? -7.148 10.662 -16.752 1.00 63.34 565 GLU A CA 1
ATOM 4335 C C . GLU A 1 565 ? -6.612 10.515 -18.196 1.00 63.34 565 GLU A C 1
ATOM 4337 O O . GLU A 1 565 ? -6.620 9.418 -18.746 1.00 63.34 565 GLU A O 1
ATOM 4342 N N . ASP A 1 566 ? -6.123 11.599 -18.809 1.00 61.88 566 ASP A N 1
ATOM 4343 C CA . ASP A 1 566 ? -5.454 11.606 -20.121 1.00 61.88 566 ASP A CA 1
ATOM 4344 C C . ASP A 1 566 ? -3.911 11.613 -20.023 1.00 61.88 566 ASP A C 1
ATOM 4346 O O . ASP A 1 566 ? -3.217 11.729 -21.035 1.00 61.88 566 ASP A O 1
ATOM 4350 N N . GLY A 1 567 ? -3.364 11.513 -18.806 1.00 65.06 567 GLY A N 1
ATOM 4351 C CA . GLY A 1 567 ? -1.927 11.575 -18.524 1.00 65.06 567 GLY A CA 1
ATOM 4352 C C . GLY A 1 567 ? -1.322 12.986 -18.544 1.00 65.06 567 GLY A C 1
ATOM 4353 O O . GLY A 1 567 ? -0.119 13.127 -18.320 1.00 65.06 567 GLY A O 1
ATOM 4354 N N . SER A 1 568 ? -2.114 14.038 -18.782 1.00 70.31 568 SER A N 1
ATOM 4355 C CA . SER A 1 568 ? -1.654 15.425 -18.640 1.00 70.31 568 SER A CA 1
ATOM 4356 C C . SER A 1 568 ? -1.546 15.839 -17.165 1.00 70.31 568 SER A C 1
ATOM 4358 O O . SER A 1 568 ? -2.189 15.257 -16.293 1.00 70.31 568 SER A O 1
ATOM 4360 N N . LEU A 1 569 ? -0.744 16.866 -16.869 1.00 72.81 569 LEU A N 1
ATOM 4361 C CA . LEU A 1 569 ? -0.687 17.468 -15.532 1.00 72.81 569 LEU A CA 1
ATOM 4362 C C . LEU A 1 569 ? -1.887 18.398 -15.301 1.00 72.81 569 LEU A C 1
ATOM 4364 O O . LEU A 1 569 ? -2.304 19.132 -16.200 1.00 72.81 569 LEU A O 1
ATOM 4368 N N . GLU A 1 570 ? -2.429 18.399 -14.085 1.00 77.38 570 GLU A N 1
ATOM 4369 C CA . GLU A 1 570 ? -3.435 19.373 -13.660 1.00 77.38 570 GLU A CA 1
ATOM 4370 C C . GLU A 1 570 ? -2.935 20.823 -13.770 1.00 77.38 570 GLU A C 1
ATOM 4372 O O . GLU A 1 570 ? -1.798 21.148 -13.431 1.00 77.38 570 GLU A O 1
ATOM 4377 N N . THR A 1 571 ? -3.828 21.738 -14.159 1.00 86.12 571 THR A N 1
ATOM 4378 C CA . THR A 1 571 ? -3.591 23.171 -13.937 1.00 86.12 571 THR A CA 1
ATOM 4379 C C . THR A 1 571 ? -3.646 23.502 -12.443 1.00 86.12 571 THR A C 1
ATOM 4381 O O . THR A 1 571 ? -4.392 22.880 -11.688 1.00 86.12 571 THR A O 1
ATOM 4384 N N . GLU A 1 572 ? -2.951 24.558 -12.020 1.00 86.31 572 GLU A N 1
ATOM 4385 C CA . GLU A 1 572 ? -2.980 25.094 -10.646 1.00 86.31 572 GLU A CA 1
ATOM 4386 C C . GLU A 1 572 ? -4.418 25.227 -10.090 1.00 86.31 572 GLU A C 1
ATOM 4388 O O . GLU A 1 572 ? -4.718 24.813 -8.971 1.00 86.31 572 GLU A O 1
ATOM 4393 N N . ARG A 1 573 ? -5.366 25.693 -10.920 1.00 88.94 573 ARG A N 1
ATOM 4394 C CA . ARG A 1 573 ? -6.794 25.819 -10.568 1.00 88.94 573 ARG A CA 1
ATOM 4395 C C . ARG A 1 573 ? -7.501 24.469 -10.351 1.00 88.94 573 ARG A C 1
ATOM 4397 O O . ARG A 1 573 ? -8.456 24.411 -9.570 1.00 88.94 573 ARG A O 1
ATOM 4404 N N . GLN A 1 574 ? -7.081 23.401 -11.036 1.00 86.44 574 GLN A N 1
ATOM 4405 C CA . GLN A 1 574 ? -7.540 22.029 -10.771 1.00 86.44 574 GLN A CA 1
ATOM 4406 C C . GLN A 1 574 ? -6.930 21.508 -9.466 1.00 86.44 574 GLN A C 1
ATOM 4408 O O . GLN A 1 574 ? -7.695 21.106 -8.587 1.00 86.44 574 GLN A O 1
ATOM 4413 N N . ALA A 1 575 ? -5.612 21.641 -9.286 1.00 86.31 575 ALA A N 1
ATOM 4414 C CA . ALA A 1 575 ? -4.902 21.208 -8.083 1.00 86.31 575 ALA A CA 1
ATOM 4415 C C . ALA A 1 575 ? -5.470 21.860 -6.809 1.00 86.31 575 ALA A C 1
ATOM 4417 O O . ALA A 1 575 ? -5.954 21.150 -5.924 1.00 86.31 575 ALA A O 1
ATOM 4418 N N . GLU A 1 576 ? -5.592 23.195 -6.752 1.00 90.50 576 GLU A N 1
ATOM 4419 C CA . GLU A 1 576 ? -6.231 23.879 -5.616 1.00 90.50 576 GLU A CA 1
ATOM 4420 C C . GLU A 1 576 ? -7.669 23.361 -5.364 1.00 90.50 576 GLU A C 1
ATOM 4422 O O . GLU A 1 576 ? -8.172 23.324 -4.234 1.00 90.50 576 GLU A O 1
ATOM 4427 N N . ARG A 1 577 ? -8.418 23.033 -6.428 1.00 90.38 577 ARG A N 1
ATOM 4428 C CA . ARG A 1 577 ? -9.797 22.525 -6.332 1.00 90.38 577 ARG A CA 1
ATOM 4429 C C . ARG A 1 577 ? -9.826 21.077 -5.831 1.00 90.38 577 ARG A C 1
ATOM 4431 O O . ARG A 1 577 ? -10.776 20.717 -5.130 1.00 90.38 577 ARG A O 1
ATOM 4438 N N . ARG A 1 578 ? -8.826 20.257 -6.151 1.00 89.00 578 ARG A N 1
ATOM 4439 C CA . ARG A 1 578 ? -8.673 18.879 -5.671 1.00 89.00 578 ARG A CA 1
ATOM 4440 C C . ARG A 1 578 ? -8.199 18.860 -4.217 1.00 89.00 578 ARG A C 1
ATOM 4442 O O . ARG A 1 578 ? -8.915 18.312 -3.381 1.00 89.00 578 ARG A O 1
ATOM 4449 N N . GLN A 1 579 ? -7.159 19.614 -3.860 1.00 92.69 579 GLN A N 1
ATOM 4450 C CA . GLN A 1 579 ? -6.724 19.845 -2.473 1.00 92.69 579 GLN A CA 1
ATOM 4451 C C . GLN A 1 579 ? -7.876 20.313 -1.559 1.00 92.69 579 GLN A C 1
ATOM 4453 O O . GLN A 1 579 ? -8.141 19.720 -0.507 1.00 92.69 579 GLN A O 1
ATOM 4458 N N . ARG A 1 580 ? -8.648 21.334 -1.978 1.00 93.25 580 ARG A N 1
ATOM 4459 C CA . ARG A 1 580 ? -9.823 21.833 -1.225 1.00 93.25 580 ARG A CA 1
ATOM 4460 C C . ARG A 1 580 ? -10.962 20.808 -1.113 1.00 93.25 580 ARG A C 1
ATOM 4462 O O . ARG A 1 580 ? -11.811 20.944 -0.227 1.00 93.25 580 ARG A O 1
ATOM 4469 N N . GLN A 1 581 ? -10.992 19.780 -1.962 1.00 92.06 581 GLN A N 1
ATOM 4470 C CA . GLN A 1 581 ? -11.862 18.612 -1.795 1.00 92.06 581 GLN A CA 1
ATOM 4471 C C . GLN A 1 581 ? -11.245 17.594 -0.827 1.00 92.06 581 GLN A C 1
ATOM 4473 O O . GLN A 1 581 ? -11.918 17.224 0.130 1.00 92.06 581 GLN A O 1
ATOM 4478 N N . MET A 1 582 ? -9.973 17.212 -0.977 1.00 93.75 582 MET A N 1
ATOM 4479 C CA . MET A 1 582 ? -9.277 16.246 -0.104 1.00 93.75 582 MET A CA 1
ATOM 4480 C C . MET A 1 582 ? -9.349 16.648 1.375 1.00 93.75 582 MET A C 1
ATOM 4482 O O . MET A 1 582 ? -9.829 15.891 2.221 1.00 93.75 582 MET A O 1
ATOM 4486 N N . VAL A 1 583 ? -9.011 17.904 1.683 1.00 95.12 583 VAL A N 1
ATOM 4487 C CA . VAL A 1 583 ? -9.076 18.472 3.042 1.00 95.12 583 VAL A CA 1
ATOM 4488 C C . VAL A 1 583 ? -10.504 18.457 3.616 1.00 95.12 583 VAL A C 1
ATOM 4490 O O . VAL A 1 583 ? -10.696 18.450 4.834 1.00 95.12 583 VAL A O 1
ATOM 4493 N N . LYS A 1 584 ? -11.528 18.443 2.760 1.00 93.25 584 LYS A N 1
ATOM 4494 C CA . LYS A 1 584 ? -12.953 18.447 3.122 1.00 93.25 584 LYS A CA 1
ATOM 4495 C C . LYS A 1 584 ? -13.541 17.036 3.244 1.00 93.25 584 LYS A C 1
ATOM 4497 O O . LYS A 1 584 ? -14.380 16.834 4.121 1.00 93.25 584 LYS A O 1
ATOM 4502 N N . ALA A 1 585 ? -13.090 16.091 2.418 1.00 92.31 585 ALA A N 1
ATOM 4503 C CA . ALA A 1 585 ? -13.411 14.665 2.501 1.00 92.31 585 ALA A CA 1
ATOM 4504 C C . ALA A 1 585 ? -12.788 14.012 3.744 1.00 92.31 585 ALA A C 1
ATOM 4506 O O . ALA A 1 585 ? -13.428 13.174 4.381 1.00 92.31 585 ALA A O 1
ATOM 4507 N N . MET A 1 586 ? -11.610 14.495 4.163 1.00 94.69 586 MET A N 1
ATOM 4508 C CA . MET A 1 586 ? -11.059 14.301 5.508 1.00 94.69 586 MET A CA 1
ATOM 4509 C C . MET A 1 586 ? -11.887 15.102 6.536 1.00 94.69 586 MET A C 1
ATOM 4511 O O . MET A 1 586 ? -11.479 16.140 7.076 1.00 94.69 586 MET A O 1
ATOM 4515 N N . GLY A 1 587 ? -13.131 14.659 6.721 1.00 89.12 587 GLY A N 1
ATOM 4516 C CA . GLY A 1 587 ? -14.207 15.332 7.440 1.00 89.12 587 GLY A CA 1
ATOM 4517 C C . GLY A 1 587 ? -14.300 14.955 8.921 1.00 89.12 587 GLY A C 1
ATOM 4518 O O . GLY A 1 587 ? -13.306 14.626 9.571 1.00 89.12 587 GLY A O 1
ATOM 4519 N N . ARG A 1 588 ? -15.513 15.047 9.478 1.00 89.50 588 ARG A N 1
ATOM 4520 C CA . ARG A 1 588 ? -15.830 14.502 10.807 1.00 89.50 588 ARG A CA 1
ATOM 4521 C C . ARG A 1 588 ? -16.244 13.042 10.650 1.00 89.50 588 ARG A C 1
ATOM 4523 O O . ARG A 1 588 ? -17.152 12.769 9.871 1.00 89.50 588 ARG A O 1
ATOM 4530 N N . VAL A 1 589 ? -15.644 12.151 11.432 1.00 93.75 589 VAL A N 1
ATOM 4531 C CA . VAL A 1 589 ? -16.085 10.756 11.564 1.00 93.75 589 VAL A CA 1
ATOM 4532 C C . VAL A 1 589 ? -17.000 10.654 12.789 1.00 93.75 589 VAL A C 1
ATOM 4534 O O . VAL A 1 589 ? -16.761 11.290 13.817 1.00 93.75 589 VAL A O 1
ATOM 4537 N N . LYS A 1 590 ? -18.099 9.906 12.672 1.00 92.19 590 LYS A N 1
ATOM 4538 C CA . LYS A 1 590 ? -19.087 9.729 13.747 1.00 92.19 590 LYS A CA 1
ATOM 4539 C C . LYS A 1 590 ? -18.453 8.950 14.906 1.00 92.19 590 LYS A C 1
ATOM 4541 O O . LYS A 1 590 ? -17.966 7.850 14.700 1.00 92.19 590 LYS A O 1
ATOM 4546 N N . GLY A 1 591 ? -18.493 9.511 16.116 1.00 94.19 591 GLY A N 1
ATOM 4547 C CA . GLY A 1 591 ? -17.902 8.895 17.314 1.00 94.19 591 GLY A CA 1
ATOM 4548 C C . GLY A 1 591 ? -16.409 9.176 17.525 1.00 94.19 591 GLY A C 1
ATOM 4549 O O . GLY A 1 591 ? -15.839 8.641 18.469 1.00 94.19 591 GLY A O 1
ATOM 4550 N N . PHE A 1 592 ? -15.779 10.023 16.699 1.00 96.56 592 PHE A N 1
ATOM 4551 C CA . PHE A 1 592 ? -14.354 10.355 16.810 1.00 96.56 592 PHE A CA 1
ATOM 4552 C C . PHE A 1 592 ? -14.104 11.865 16.884 1.00 96.56 592 PHE A C 1
ATOM 4554 O O . PHE A 1 592 ? -14.669 12.658 16.125 1.00 96.56 592 PHE A O 1
ATOM 4561 N N . THR A 1 593 ? -13.183 12.256 17.761 1.00 96.19 593 THR A N 1
ATOM 4562 C CA . THR A 1 593 ? -12.541 13.569 17.761 1.00 96.19 593 THR A CA 1
ATOM 4563 C C . THR A 1 593 ? -11.356 13.513 16.811 1.00 96.19 593 THR A C 1
ATOM 4565 O O . THR A 1 593 ? -10.377 12.821 17.073 1.00 96.19 593 THR A O 1
ATOM 4568 N N . ARG A 1 594 ? -11.412 14.269 15.712 1.00 95.62 594 ARG A N 1
ATOM 4569 C CA . ARG A 1 594 ? -10.240 14.460 14.853 1.00 95.62 594 ARG A CA 1
ATOM 4570 C C . ARG A 1 594 ? -9.291 15.462 15.506 1.00 95.62 594 ARG A C 1
ATOM 4572 O O . ARG A 1 594 ? -9.646 16.635 15.625 1.00 95.62 594 ARG A O 1
ATOM 4579 N N . THR A 1 595 ? -8.115 15.007 15.913 1.00 93.81 595 THR A N 1
ATOM 4580 C CA . THR A 1 595 ? -7.102 15.823 16.594 1.00 93.81 595 THR A CA 1
ATOM 4581 C C . THR A 1 595 ? -6.238 16.602 15.610 1.00 93.81 595 THR A C 1
ATOM 4583 O O . THR A 1 595 ? -5.901 17.753 15.869 1.00 93.81 595 THR A O 1
ATOM 4586 N N . ASP A 1 596 ? -5.922 15.995 14.465 1.00 94.25 596 ASP A N 1
ATOM 4587 C CA . ASP A 1 596 ? -4.995 16.531 13.469 1.00 94.25 596 ASP A CA 1
ATOM 4588 C C . ASP A 1 596 ? -5.601 16.389 12.070 1.00 94.25 596 ASP A C 1
ATOM 4590 O O . ASP A 1 596 ? -6.301 15.418 11.770 1.00 94.25 596 ASP A O 1
ATOM 4594 N N . ARG A 1 597 ? -5.345 17.368 11.200 1.00 95.88 597 ARG A N 1
ATOM 4595 C CA . ARG A 1 597 ? -5.603 17.268 9.759 1.00 95.88 597 ARG A CA 1
ATOM 4596 C C . ARG A 1 597 ? -4.621 18.159 9.019 1.00 95.88 597 ARG A C 1
ATOM 4598 O O . ARG A 1 597 ? -4.712 19.379 9.149 1.00 95.88 597 ARG A O 1
ATOM 4605 N N . ILE A 1 598 ? -3.736 17.551 8.243 1.00 95.44 598 ILE A N 1
ATOM 4606 C CA . ILE A 1 598 ? -2.612 18.217 7.586 1.00 95.44 598 ILE A CA 1
ATOM 4607 C C . ILE A 1 598 ? -2.694 17.919 6.087 1.00 95.44 598 ILE A C 1
ATOM 4609 O O . ILE A 1 598 ? -2.963 16.783 5.705 1.00 95.44 598 ILE A O 1
ATOM 4613 N N . LEU A 1 599 ? -2.501 18.945 5.259 1.00 96.56 599 LEU A N 1
ATOM 4614 C CA . LEU A 1 599 ? -2.267 18.812 3.821 1.00 96.56 599 LEU A CA 1
ATOM 4615 C C . LEU A 1 599 ? -0.761 18.954 3.593 1.00 96.56 599 LEU A C 1
ATOM 4617 O O . LEU A 1 599 ? -0.167 19.909 4.092 1.00 96.56 599 LEU A O 1
ATOM 4621 N N . TYR A 1 600 ? -0.186 18.025 2.842 1.00 95.00 600 TYR A N 1
ATOM 4622 C CA . TYR A 1 600 ? 1.130 18.148 2.233 1.00 95.00 600 TYR A CA 1
ATOM 4623 C C . TYR A 1 600 ? 0.940 18.195 0.720 1.00 95.00 600 TYR A C 1
ATOM 4625 O O . TYR A 1 600 ? 0.172 17.412 0.160 1.00 95.00 600 TYR A O 1
ATOM 4633 N N . GLU A 1 601 ? 1.653 19.113 0.089 1.00 93.81 601 GLU A N 1
ATOM 4634 C CA . GLU A 1 601 ? 1.815 19.194 -1.356 1.00 93.81 601 GLU A CA 1
ATOM 4635 C C . GLU A 1 601 ? 3.226 18.686 -1.663 1.00 93.81 601 GLU A C 1
ATOM 4637 O O . GLU A 1 601 ? 4.200 19.151 -1.062 1.00 93.81 601 GLU A O 1
ATOM 4642 N N . PHE A 1 602 ? 3.330 17.694 -2.542 1.00 91.12 602 PHE A N 1
ATOM 4643 C CA . PHE A 1 602 ? 4.591 17.150 -3.032 1.00 91.12 602 PHE A CA 1
ATOM 4644 C C . PHE A 1 602 ? 4.616 17.255 -4.558 1.00 91.12 602 PHE A C 1
ATOM 4646 O O . PHE A 1 602 ? 3.574 17.364 -5.207 1.00 91.12 602 PHE A O 1
ATOM 4653 N N . GLU A 1 603 ? 5.800 17.172 -5.160 1.00 84.50 603 GLU A N 1
ATOM 4654 C CA . GLU A 1 603 ? 5.915 17.172 -6.617 1.00 84.50 603 GLU A CA 1
ATOM 4655 C C . GLU A 1 603 ? 5.179 15.956 -7.205 1.00 84.50 603 GLU A C 1
ATOM 4657 O O . GLU A 1 603 ? 5.501 14.806 -6.906 1.00 84.50 603 GLU A O 1
ATOM 4662 N N . GLY A 1 604 ? 4.123 16.194 -7.985 1.00 82.56 604 GLY A N 1
ATOM 4663 C CA . GLY A 1 604 ? 3.323 15.147 -8.619 1.00 82.56 604 GLY A CA 1
ATOM 4664 C C . GLY A 1 604 ? 2.310 14.411 -7.727 1.00 82.56 604 GLY A C 1
ATOM 4665 O O . GLY A 1 604 ? 1.723 13.439 -8.203 1.00 82.56 604 GLY A O 1
ATOM 4666 N N . CYS A 1 605 ? 2.103 14.788 -6.458 1.00 91.00 605 CYS A N 1
ATOM 4667 C CA . CYS A 1 605 ? 0.961 14.300 -5.663 1.00 91.00 605 CYS A CA 1
ATOM 4668 C C . CYS A 1 605 ? 0.654 15.166 -4.430 1.00 91.00 605 CYS A C 1
ATOM 4670 O O . CYS A 1 605 ? 1.550 15.723 -3.802 1.00 91.00 605 CYS A O 1
ATOM 4672 N N . ASP A 1 606 ? -0.606 15.169 -3.996 1.00 93.94 606 ASP A N 1
ATOM 4673 C CA . ASP A 1 606 ? -1.003 15.688 -2.682 1.00 93.94 606 ASP A CA 1
ATOM 4674 C C . ASP A 1 606 ? -1.235 14.550 -1.685 1.00 93.94 606 ASP A C 1
ATOM 4676 O O . ASP A 1 606 ? -1.691 13.469 -2.062 1.00 93.94 606 ASP A O 1
ATOM 4680 N N . LEU A 1 607 ? -1.015 14.833 -0.399 1.00 95.88 607 LEU A N 1
ATOM 4681 C CA . LEU A 1 607 ? -1.369 13.970 0.727 1.00 95.88 607 LEU A CA 1
ATOM 4682 C C . LEU A 1 607 ? -2.217 14.745 1.740 1.00 95.88 607 LEU A C 1
ATOM 4684 O O . LEU A 1 607 ? -1.783 15.765 2.274 1.00 95.88 607 LEU A O 1
ATOM 4688 N N . VAL A 1 608 ? -3.388 14.218 2.100 1.00 97.12 608 VAL A N 1
ATOM 4689 C CA . VAL A 1 608 ? -4.110 14.654 3.303 1.00 97.12 608 VAL A CA 1
ATOM 4690 C C . VAL A 1 608 ? -4.042 13.578 4.377 1.00 97.12 608 VAL A C 1
ATOM 4692 O O . VAL A 1 608 ? -4.621 12.505 4.239 1.00 97.12 608 VAL A O 1
ATOM 4695 N N . PHE A 1 609 ? -3.384 13.908 5.485 1.00 97.31 609 PHE A N 1
ATOM 4696 C CA . PHE A 1 609 ? -3.350 13.104 6.703 1.00 97.31 609 PHE A CA 1
ATOM 4697 C C . PHE A 1 609 ? -4.420 13.579 7.691 1.00 97.31 609 PHE A C 1
ATOM 4699 O O . PHE A 1 609 ? -4.632 14.785 7.859 1.00 97.31 609 PHE A O 1
ATOM 4706 N N . GLY A 1 610 ? -5.059 12.649 8.400 1.00 96.88 610 GLY A N 1
ATOM 4707 C CA . GLY A 1 610 ? -5.916 12.937 9.549 1.00 96.88 610 GLY A CA 1
ATOM 4708 C C . GLY A 1 610 ? -5.712 11.932 10.681 1.00 96.88 610 GLY A C 1
ATOM 4709 O O . GLY A 1 610 ? -5.645 10.736 10.426 1.00 96.88 610 GLY A O 1
ATOM 4710 N N . HIS A 1 611 ? -5.662 12.406 11.929 1.00 97.25 611 HIS A N 1
ATOM 4711 C CA . HIS A 1 611 ? -5.611 11.548 13.121 1.00 97.25 611 HIS A CA 1
ATOM 4712 C C . HIS A 1 611 ? -6.863 11.736 13.986 1.00 97.25 611 HIS A C 1
ATOM 4714 O O . HIS A 1 611 ? -7.390 12.850 14.104 1.00 97.25 611 HIS A O 1
ATOM 4720 N N . PHE A 1 612 ? -7.364 10.636 14.549 1.00 96.69 612 PHE A N 1
ATOM 4721 C CA . PHE A 1 612 ? -8.673 10.544 15.187 1.00 96.69 612 PHE A CA 1
ATOM 4722 C C . PHE A 1 612 ? -8.620 9.689 16.466 1.00 96.69 612 PHE A C 1
ATOM 4724 O O . PHE A 1 612 ? -8.204 8.533 16.431 1.00 96.69 612 PHE A O 1
ATOM 4731 N N . GLU A 1 613 ? -9.134 10.230 17.572 1.00 96.44 613 GLU A N 1
ATOM 4732 C CA . GLU A 1 613 ? -9.363 9.518 18.840 1.00 96.44 613 GLU A CA 1
ATOM 4733 C C . GLU A 1 613 ? -10.866 9.261 19.042 1.00 96.44 613 GLU A C 1
ATOM 4735 O O . GLU A 1 613 ? -11.687 10.141 18.766 1.00 96.44 613 GLU A O 1
ATOM 4740 N N . ALA A 1 614 ? -11.255 8.092 19.555 1.00 95.75 614 ALA A N 1
ATOM 4741 C CA . ALA A 1 614 ? -12.651 7.794 19.882 1.00 95.75 614 ALA A CA 1
ATOM 4742 C C . ALA A 1 614 ? -13.180 8.722 20.997 1.00 95.75 614 ALA A C 1
ATOM 4744 O O . ALA A 1 614 ? -12.527 8.925 22.023 1.00 95.75 614 ALA A O 1
ATOM 4745 N N . THR A 1 615 ? -14.385 9.284 20.827 1.00 90.31 615 THR A N 1
ATOM 4746 C CA . THR A 1 615 ? -14.969 10.245 21.791 1.00 90.31 615 THR A CA 1
ATOM 4747 C C . THR A 1 615 ? -15.330 9.607 23.127 1.00 90.31 615 THR A C 1
ATOM 4749 O O . THR A 1 615 ? -15.346 10.293 24.147 1.00 90.31 615 THR A O 1
ATOM 4752 N N . ASN A 1 616 ? -15.629 8.308 23.117 1.00 71.44 616 ASN A N 1
ATOM 4753 C CA . ASN A 1 616 ? -15.990 7.532 24.293 1.00 71.44 616 ASN A CA 1
ATOM 4754 C C . ASN A 1 616 ? -14.904 6.474 24.513 1.00 71.44 616 ASN A C 1
ATOM 4756 O O . ASN A 1 616 ? -14.885 5.467 23.809 1.00 71.44 616 ASN A O 1
ATOM 4760 N N . LYS A 1 617 ? -14.020 6.690 25.493 1.00 54.59 617 LYS A N 1
ATOM 4761 C CA . LYS A 1 617 ? -13.164 5.620 26.024 1.00 54.59 617 LYS A CA 1
ATOM 4762 C C . LYS A 1 617 ? -14.047 4.761 26.935 1.00 54.59 617 LYS A C 1
ATOM 4764 O O . LYS A 1 617 ? -14.435 5.229 28.005 1.00 54.59 617 LYS A O 1
ATOM 4769 N N . ALA A 1 618 ? -14.448 3.597 26.425 1.00 39.34 618 ALA A N 1
ATOM 4770 C CA . ALA A 1 618 ? -15.255 2.588 27.114 1.00 39.34 618 ALA A CA 1
ATOM 4771 C C . ALA A 1 618 ? -14.351 1.567 27.818 1.00 39.34 618 ALA A C 1
ATOM 4773 O O . ALA A 1 618 ? -13.294 1.249 27.229 1.00 39.34 618 ALA A O 1
#

Radius of gyration: 38.82 Å; chains: 1; bounding box: 121×119×139 Å

Secondary structure (DSSP, 8-state):
-------------------------------------------------------------PPPP--------S---SSS--------TTS----S-EEEEEESSSSGGGGTT--S--HHHHHH-TTS------TT----GGGGS-HHHHHHHHGGGT--EEEEEE-SS-EEEEETTEEEEE-SSEEEEEE-TT--GGGGHHHHHHHHHHHH-----SEEEEEEEPPS-GGGPPTTTT-HHHHHHHHHHHBSS-EEEEEE-TTSSEEEEEEPPP-S--B-HHHHHHHHHHHHHHHHHHHHHHHHHHHHHHHHHHHHHHHHHHHT-SPPP--------------------------------------------TTSGGGS-SS---EEEEEEEE-HHHHGGGBPPTT--TBHHHHHHHHHHH-GGGSSTTSEEEEEEPSSB-EEEEEEETTEEEEEEEE--TTS-EEEEEE-S--B-SPPP-------------------------------------------------S-SS-SBHHHHHHHHHHHH-EEEEEEEEEEESB-TTSPBPPHHHHHHHHHHHHHHS-PPTTEEEEEEEEEEETTEEEEEEEEEES---